Protein AF-A0A644VS08-F1 (afdb_monomer)

Nearest PDB structures (foldseek):
  2zex-assembly1_A  TM=6.183E-01  e=6.104E-04  Caldanaerobius polysaccharolyticus
  5fui-assembly1_A  TM=6.061E-01  e=1.040E-03  Zobellia galactanivorans
  2zew-assembly1_B  TM=6.087E-01  e=2.315E-03  Caldanaerobius polysaccharolyticus
  7kwb-assembly1_A  TM=2.584E-01  e=5.730E-03  Bacteroides thetaiotaomicron
  7r5i-assembly1_B  TM=3.564E-01  e=1.738E-01  Bacillus cereus

Organism: NCBI:txid1076179

Structure (mmCIF, N/CA/C/O backbone):
data_AF-A0A644VS08-F1
#
_entry.id   AF-A0A644VS08-F1
#
loop_
_atom_site.group_PDB
_atom_site.id
_atom_site.type_symbol
_atom_site.label_atom_id
_atom_site.label_alt_id
_atom_site.label_comp_id
_atom_site.label_asym_id
_atom_site.label_entity_id
_atom_site.label_seq_id
_atom_site.pdbx_PDB_ins_code
_atom_site.Cartn_x
_atom_site.Cartn_y
_atom_site.Cartn_z
_atom_site.occupancy
_atom_site.B_iso_or_equiv
_atom_site.auth_seq_id
_atom_site.auth_comp_id
_atom_site.auth_asym_id
_atom_site.auth_atom_id
_atom_site.pdbx_PDB_model_num
ATOM 1 N N . MET A 1 1 ? 16.205 25.089 -26.279 1.00 24.75 1 MET A N 1
ATOM 2 C CA . MET A 1 1 ? 16.323 24.665 -27.686 1.00 24.75 1 MET A CA 1
ATOM 3 C C . MET A 1 1 ? 17.038 23.335 -27.652 1.00 24.75 1 MET A C 1
ATOM 5 O O . MET A 1 1 ? 18.251 23.325 -27.560 1.00 24.75 1 MET A O 1
ATOM 9 N N . GLU A 1 2 ? 16.302 22.234 -27.628 1.00 21.89 2 GLU A N 1
ATOM 10 C CA . GLU A 1 2 ? 16.874 20.939 -27.984 1.00 21.89 2 GLU A CA 1
ATOM 11 C C . GLU A 1 2 ? 16.112 20.495 -29.218 1.00 21.89 2 GLU A C 1
ATOM 13 O O . GLU A 1 2 ? 14.895 20.319 -29.188 1.00 21.89 2 GLU A O 1
ATOM 18 N N . LYS A 1 3 ? 16.823 20.460 -30.338 1.00 28.56 3 LYS A N 1
ATOM 19 C CA . LYS A 1 3 ? 16.319 19.934 -31.594 1.00 28.56 3 LYS A CA 1
ATOM 20 C C . LYS A 1 3 ? 17.149 18.700 -31.890 1.00 28.56 3 LYS A C 1
ATOM 22 O O . LYS A 1 3 ? 18.360 18.802 -32.072 1.00 28.56 3 LYS A O 1
ATOM 27 N N . SER A 1 4 ? 16.492 17.554 -31.979 1.00 25.27 4 SER A N 1
ATOM 28 C CA . SER A 1 4 ? 17.036 16.406 -32.692 1.00 25.27 4 SER A CA 1
ATOM 29 C C . SER A 1 4 ? 17.001 16.762 -34.175 1.00 25.27 4 SER A C 1
ATOM 31 O O . SER A 1 4 ? 15.953 16.721 -34.820 1.00 25.27 4 SER A O 1
ATOM 33 N N . PHE A 1 5 ? 18.130 17.221 -34.710 1.00 30.02 5 PHE A N 1
ATOM 34 C CA . PHE A 1 5 ? 18.261 17.453 -36.141 1.00 30.02 5 PHE A CA 1
ATOM 35 C C . PHE A 1 5 ? 18.218 16.104 -36.852 1.00 30.02 5 PHE A C 1
ATOM 37 O O . PHE A 1 5 ? 19.180 15.345 -36.809 1.00 30.02 5 PHE A O 1
ATOM 44 N N . THR A 1 6 ? 17.121 15.817 -37.550 1.00 29.47 6 THR A N 1
ATOM 45 C CA . THR A 1 6 ? 17.154 14.784 -38.587 1.00 29.47 6 THR A CA 1
ATOM 46 C C . THR A 1 6 ? 17.708 15.454 -39.836 1.00 29.47 6 THR A C 1
ATOM 48 O O . THR A 1 6 ? 16.964 15.994 -40.651 1.00 29.47 6 THR A O 1
ATOM 51 N N . LYS A 1 7 ? 19.037 15.503 -39.962 1.00 30.58 7 LYS A N 1
ATOM 52 C CA . LYS A 1 7 ? 19.681 15.875 -41.223 1.00 30.58 7 LYS A CA 1
ATOM 53 C C . LYS A 1 7 ? 19.504 14.690 -42.170 1.00 30.58 7 LYS A C 1
ATOM 55 O O . LYS A 1 7 ? 20.353 13.812 -42.250 1.00 30.58 7 LYS A O 1
ATOM 60 N N . LEU A 1 8 ? 18.345 14.616 -42.819 1.00 28.89 8 LEU A N 1
ATOM 61 C CA . LEU A 1 8 ? 18.037 13.558 -43.769 1.00 28.89 8 LEU A CA 1
ATOM 62 C C . LEU A 1 8 ? 18.811 13.834 -45.066 1.00 28.89 8 LEU A C 1
ATOM 64 O O . LEU A 1 8 ? 18.308 14.489 -45.975 1.00 28.89 8 LEU A O 1
ATOM 68 N N . ILE A 1 9 ? 20.050 13.348 -45.167 1.00 30.39 9 ILE A N 1
ATOM 69 C CA . ILE A 1 9 ? 20.721 13.232 -46.466 1.00 30.39 9 ILE A CA 1
ATOM 70 C C . ILE A 1 9 ? 20.050 12.059 -47.190 1.00 30.39 9 ILE A C 1
ATOM 72 O O . ILE A 1 9 ? 20.496 10.919 -47.122 1.00 30.39 9 ILE A O 1
ATOM 76 N N . THR A 1 10 ? 18.920 12.323 -47.849 1.00 26.23 10 THR A N 1
ATOM 77 C CA . THR A 1 10 ? 18.322 11.346 -48.764 1.00 26.23 10 THR A CA 1
ATOM 78 C C . THR A 1 10 ? 19.141 11.350 -50.048 1.00 26.23 10 THR A C 1
ATOM 80 O O . THR A 1 10 ? 19.013 12.257 -50.871 1.00 26.23 10 THR A O 1
ATOM 83 N N . VAL A 1 11 ? 19.972 10.330 -50.248 1.00 28.47 11 VAL A N 1
ATOM 84 C CA . VAL A 1 11 ? 20.482 9.996 -51.582 1.00 28.47 11 VAL A CA 1
ATOM 85 C C . VAL A 1 11 ? 19.349 9.284 -52.324 1.00 28.47 11 VAL A C 1
ATOM 87 O O . VAL A 1 11 ? 19.063 8.118 -52.065 1.00 28.47 11 VAL A O 1
ATOM 90 N N . VAL A 1 12 ? 18.649 9.988 -53.218 1.00 25.19 12 VAL A N 1
ATOM 91 C CA . VAL A 1 12 ? 17.700 9.348 -54.142 1.00 25.19 12 VAL A CA 1
ATOM 92 C C . VAL A 1 12 ? 18.507 8.682 -55.255 1.00 25.19 12 VAL A C 1
ATOM 94 O O . VAL A 1 12 ? 19.115 9.364 -56.077 1.00 25.19 12 VAL A O 1
ATOM 97 N N . PHE A 1 13 ? 18.503 7.350 -55.297 1.00 27.80 13 PHE A N 1
ATOM 98 C CA . PHE A 1 13 ? 18.989 6.583 -56.442 1.00 27.80 13 PHE A CA 1
ATOM 99 C C . PHE A 1 13 ? 17.962 6.663 -57.579 1.00 27.80 13 PHE A C 1
ATOM 101 O O . PHE A 1 13 ? 16.816 6.246 -57.413 1.00 27.80 13 PHE A O 1
ATOM 108 N N . VAL A 1 14 ? 18.360 7.174 -58.746 1.00 27.20 14 VAL A N 1
ATOM 109 C CA . VAL A 1 14 ? 17.557 7.081 -59.976 1.00 27.20 14 VAL A CA 1
ATOM 110 C C . VAL A 1 14 ? 18.164 6.000 -60.865 1.00 27.20 14 VAL A C 1
ATOM 112 O O . VAL A 1 14 ? 19.283 6.139 -61.352 1.00 27.20 14 VAL A O 1
ATOM 115 N N . ILE A 1 15 ? 17.411 4.921 -61.084 1.00 27.06 15 ILE A N 1
ATOM 116 C CA . ILE A 1 15 ? 17.724 3.894 -62.080 1.00 27.06 15 ILE A CA 1
ATOM 117 C C . ILE A 1 15 ? 17.423 4.481 -63.463 1.00 27.06 15 ILE A C 1
ATOM 119 O O . ILE A 1 15 ? 16.267 4.754 -63.783 1.00 27.06 15 ILE A O 1
ATOM 123 N N . LEU A 1 16 ? 18.443 4.636 -64.304 1.00 28.80 16 LEU A N 1
ATOM 124 C CA . LEU A 1 16 ? 18.273 4.883 -65.736 1.00 28.80 16 LEU A CA 1
ATOM 125 C C . LEU A 1 16 ? 18.971 3.766 -66.508 1.00 28.80 16 LEU A C 1
ATOM 127 O O . LEU A 1 16 ? 20.194 3.715 -66.609 1.00 28.80 16 LEU A O 1
ATOM 131 N N . ILE A 1 17 ? 18.163 2.858 -67.052 1.00 27.75 17 ILE A N 1
ATOM 132 C CA . ILE A 1 17 ? 18.600 1.881 -68.049 1.00 27.75 17 ILE A CA 1
ATOM 133 C C . ILE A 1 17 ? 18.911 2.677 -69.322 1.00 27.75 17 ILE A C 1
ATOM 135 O O . ILE A 1 17 ? 18.009 3.272 -69.913 1.00 27.75 17 ILE A O 1
ATOM 139 N N . SER A 1 18 ? 20.175 2.724 -69.743 1.00 29.95 18 SER A N 1
ATOM 140 C CA . SER A 1 18 ? 20.541 3.379 -70.996 1.00 29.95 18 SER A CA 1
ATOM 141 C C . SER A 1 18 ? 20.151 2.503 -72.192 1.00 29.95 18 SER A C 1
ATOM 143 O O . SER A 1 18 ? 20.607 1.375 -72.361 1.00 29.95 18 SER A O 1
ATOM 145 N N . ILE A 1 19 ? 19.288 3.048 -73.050 1.00 28.28 19 ILE A N 1
ATOM 146 C CA . ILE A 1 19 ? 19.158 2.640 -74.451 1.00 28.28 19 ILE A CA 1
ATOM 147 C C . ILE A 1 19 ? 20.153 3.520 -75.229 1.00 28.28 19 ILE A C 1
ATOM 149 O O . ILE A 1 19 ? 20.161 4.737 -75.017 1.00 28.28 19 ILE A O 1
ATOM 153 N N . PRO A 1 20 ? 21.014 2.968 -76.103 1.00 30.70 20 PRO A N 1
ATOM 154 C CA . PRO A 1 20 ? 22.008 3.765 -76.815 1.00 30.70 20 PRO A CA 1
ATOM 155 C C . PRO A 1 20 ? 21.328 4.780 -77.749 1.00 30.70 20 PRO A C 1
ATOM 157 O O . PRO A 1 20 ? 20.579 4.401 -78.647 1.00 30.70 20 PRO A O 1
ATOM 160 N N . GLY A 1 21 ? 21.596 6.073 -77.519 1.00 38.47 21 GLY A N 1
ATOM 161 C CA . GLY A 1 21 ? 21.111 7.193 -78.341 1.00 38.47 21 GLY A CA 1
ATOM 162 C C . GLY A 1 21 ? 20.525 8.401 -77.590 1.00 38.47 21 GLY A C 1
ATOM 163 O O . GLY A 1 21 ? 20.160 9.375 -78.244 1.00 38.47 21 GLY A O 1
ATOM 164 N N . LEU A 1 22 ? 20.424 8.386 -76.256 1.00 31.09 22 LEU A N 1
ATOM 165 C CA . LEU A 1 22 ? 19.850 9.503 -75.489 1.00 31.09 22 LEU A CA 1
ATOM 166 C C . LEU A 1 22 ? 20.915 10.528 -75.047 1.00 31.09 22 LEU A C 1
ATOM 168 O O . LEU A 1 22 ? 21.991 10.152 -74.587 1.00 31.09 22 LEU A O 1
ATOM 172 N N . LEU A 1 23 ? 20.598 11.819 -75.206 1.00 34.03 23 LEU A N 1
ATOM 173 C CA . LEU A 1 23 ? 21.433 12.967 -74.828 1.00 34.03 23 LEU A CA 1
ATOM 174 C C . LEU A 1 23 ? 21.902 12.917 -73.362 1.00 34.03 23 LEU A C 1
ATOM 176 O O . LEU A 1 23 ? 21.182 12.422 -72.499 1.00 34.03 23 LEU A O 1
ATOM 180 N N . LEU A 1 24 ? 23.074 13.525 -73.117 1.00 36.41 24 LEU A N 1
ATOM 181 C CA . LEU A 1 24 ? 23.629 13.938 -71.817 1.00 36.41 24 LEU A CA 1
ATOM 182 C C . LEU A 1 24 ? 22.541 14.122 -70.740 1.00 36.41 24 LEU A C 1
ATOM 184 O O . LEU A 1 24 ? 21.844 15.137 -70.747 1.00 36.41 24 LEU A O 1
ATOM 188 N N . SER A 1 25 ? 22.400 13.182 -69.799 1.00 39.19 25 SER A N 1
ATOM 189 C CA . SER A 1 25 ? 21.553 13.411 -68.625 1.00 39.19 25 SER A CA 1
ATOM 190 C C . SER A 1 25 ? 22.367 14.144 -67.562 1.00 39.19 25 SER A C 1
ATOM 192 O O . SER A 1 25 ? 23.294 13.587 -66.971 1.00 39.19 25 SER A O 1
ATOM 194 N N . GLN A 1 26 ? 22.032 15.410 -67.346 1.00 46.78 26 GLN A N 1
ATOM 195 C CA . GLN A 1 26 ? 22.495 16.201 -66.213 1.00 46.78 26 GLN A CA 1
ATOM 196 C C . GLN A 1 26 ? 21.969 15.595 -64.899 1.00 46.78 26 GLN A C 1
ATOM 198 O O . GLN A 1 26 ? 20.795 15.234 -64.820 1.00 46.78 26 GLN A O 1
ATOM 203 N N . VAL A 1 27 ? 22.833 15.444 -63.887 1.00 48.66 27 VAL A N 1
ATOM 204 C CA . VAL A 1 27 ? 22.454 14.908 -62.567 1.00 48.66 27 VAL A CA 1
ATOM 205 C C . VAL A 1 27 ? 22.489 16.039 -61.549 1.00 48.66 27 VAL A C 1
ATOM 207 O O . VAL A 1 27 ? 23.517 16.692 -61.376 1.00 48.66 27 VAL A O 1
ATOM 210 N N . GLU A 1 28 ? 21.371 16.264 -60.864 1.00 54.59 28 GLU A N 1
ATOM 211 C CA . GLU A 1 28 ? 21.280 17.241 -59.781 1.00 54.59 28 GLU A CA 1
ATOM 212 C C . GLU A 1 28 ? 21.673 16.623 -58.435 1.00 54.59 28 GLU A C 1
ATOM 214 O O . GLU A 1 28 ? 20.987 15.750 -57.904 1.00 54.59 28 GLU A O 1
ATOM 219 N N . VAL A 1 29 ? 22.761 17.119 -57.853 1.00 53.53 29 VAL A N 1
ATOM 220 C CA . VAL A 1 29 ? 23.229 16.763 -56.511 1.00 53.53 29 VAL A CA 1
ATOM 221 C C . VAL A 1 29 ? 22.658 17.752 -55.508 1.00 53.53 29 VAL A C 1
ATOM 223 O O . VAL A 1 29 ? 22.750 18.958 -55.704 1.00 53.53 29 VAL A O 1
ATOM 226 N N . THR A 1 30 ? 22.076 17.267 -54.414 1.00 57.69 30 THR A N 1
ATOM 227 C CA . THR A 1 30 ? 21.498 18.140 -53.383 1.00 57.69 30 THR A CA 1
ATOM 228 C C . THR A 1 30 ? 22.590 18.655 -52.448 1.00 57.69 30 THR A C 1
ATOM 230 O O . THR A 1 30 ? 23.231 17.870 -51.758 1.00 57.69 30 THR A O 1
ATOM 233 N N . LEU A 1 31 ? 22.794 19.972 -52.426 1.00 54.75 31 LEU A N 1
ATOM 234 C CA . LEU A 1 31 ? 23.738 20.661 -51.540 1.00 54.75 31 LEU A CA 1
ATOM 235 C C . LEU A 1 31 ? 23.104 20.996 -50.186 1.00 54.75 31 LEU A C 1
ATOM 237 O O . LEU A 1 31 ? 23.776 21.013 -49.158 1.00 54.75 31 LEU A O 1
ATOM 241 N N . PHE A 1 32 ? 21.799 21.267 -50.194 1.00 63.66 32 PHE A N 1
ATOM 242 C CA . PHE A 1 32 ? 21.021 21.603 -49.010 1.00 63.66 32 PHE A CA 1
ATOM 243 C C . PHE A 1 32 ? 19.581 21.145 -49.191 1.00 63.66 32 PHE A C 1
ATOM 245 O O . PHE A 1 32 ? 19.011 21.293 -50.271 1.00 63.66 32 PHE A O 1
ATOM 252 N N . HIS A 1 33 ? 18.983 20.613 -48.135 1.00 69.50 33 HIS A N 1
ATOM 253 C CA . HIS A 1 33 ? 17.572 20.261 -48.111 1.00 69.50 33 HIS A CA 1
ATOM 254 C C . HIS A 1 33 ? 17.060 20.377 -46.688 1.00 69.50 33 HIS A C 1
ATOM 256 O O . HIS A 1 33 ? 17.611 19.773 -45.769 1.00 69.50 33 HIS A O 1
ATOM 262 N N . GLU A 1 34 ? 16.010 21.164 -46.523 1.00 62.78 34 GLU A N 1
ATOM 263 C CA . GLU A 1 34 ? 15.313 21.332 -45.265 1.00 62.78 34 GLU A CA 1
ATOM 264 C C . GLU A 1 34 ? 13.806 21.240 -45.497 1.00 62.78 34 GLU A C 1
ATOM 266 O O . GLU A 1 34 ? 13.257 21.838 -46.427 1.00 62.78 34 GLU A O 1
ATOM 271 N N . THR A 1 35 ? 13.152 20.481 -44.622 1.00 67.50 35 THR A N 1
ATOM 272 C CA . THR A 1 35 ? 11.696 20.432 -44.482 1.00 67.50 35 THR A CA 1
ATOM 273 C C . THR A 1 35 ? 11.356 20.963 -43.096 1.00 67.50 35 THR A C 1
ATOM 275 O O . THR A 1 35 ? 12.090 20.708 -42.137 1.00 67.50 35 THR A O 1
ATOM 278 N N . PHE A 1 36 ? 10.285 21.743 -42.973 1.00 65.19 36 PHE A N 1
ATOM 279 C CA . PHE A 1 36 ? 10.006 22.450 -41.716 1.00 65.19 36 PHE A CA 1
ATOM 280 C C . PHE A 1 36 ? 9.203 21.618 -40.693 1.00 65.19 36 PHE A C 1
ATOM 282 O O . PHE A 1 36 ? 9.130 22.007 -39.525 1.00 65.19 36 PHE A O 1
ATOM 289 N N . ASN A 1 37 ? 8.717 20.433 -41.093 1.00 55.72 37 ASN A N 1
ATOM 290 C CA . ASN A 1 37 ? 7.907 19.484 -40.316 1.00 55.72 37 ASN A CA 1
ATOM 291 C C . ASN A 1 37 ? 8.303 19.374 -38.825 1.00 55.72 37 ASN A C 1
ATOM 293 O O . ASN A 1 37 ? 9.320 18.779 -38.472 1.00 55.72 37 ASN A O 1
ATOM 297 N N . GLY A 1 38 ? 7.449 19.895 -37.936 1.00 49.41 38 GLY A N 1
ATOM 298 C CA . GLY A 1 38 ? 7.539 19.708 -36.485 1.00 49.41 38 GLY A CA 1
ATOM 299 C C . GLY A 1 38 ? 8.367 20.734 -35.698 1.00 49.41 38 GLY A C 1
ATOM 300 O O . GLY A 1 38 ? 8.711 20.461 -34.547 1.00 49.41 38 GLY A O 1
ATOM 301 N N . LEU A 1 39 ? 8.695 21.915 -36.240 1.00 42.75 39 LEU A N 1
ATOM 302 C CA . LEU A 1 39 ? 9.266 22.989 -35.410 1.00 42.75 39 LEU A CA 1
ATOM 303 C C . LEU A 1 39 ? 8.263 23.450 -34.334 1.00 42.75 39 LEU A C 1
ATOM 305 O O . LEU A 1 39 ? 7.148 23.856 -34.636 1.00 42.75 39 LEU A O 1
ATOM 309 N N . THR A 1 40 ? 8.685 23.502 -33.073 1.00 39.62 40 THR A N 1
ATOM 310 C CA . THR A 1 40 ? 7.939 24.177 -32.000 1.00 39.62 40 THR A CA 1
ATOM 311 C C . THR A 1 40 ? 8.747 25.361 -31.489 1.00 39.62 40 THR A C 1
ATOM 313 O O . THR A 1 40 ? 9.827 25.205 -30.922 1.00 39.62 40 THR A O 1
ATOM 316 N N . THR A 1 41 ? 8.229 26.575 -31.683 1.00 39.22 41 THR A N 1
ATOM 317 C CA . THR A 1 41 ? 8.718 27.763 -30.976 1.00 39.22 41 THR A CA 1
ATOM 318 C C . THR A 1 41 ? 7.542 28.557 -30.427 1.00 39.22 41 THR A C 1
ATOM 320 O O . THR A 1 41 ? 6.603 28.911 -31.134 1.00 39.22 41 THR A O 1
ATOM 323 N N . SER A 1 42 ? 7.599 28.851 -29.133 1.00 37.00 42 SER A N 1
ATOM 324 C CA . SER A 1 42 ? 6.714 29.790 -28.455 1.00 37.00 42 SER A CA 1
ATOM 325 C C . SER A 1 42 ? 7.488 31.079 -28.204 1.00 37.00 42 SER A C 1
ATOM 327 O O . SER A 1 42 ? 8.496 31.046 -27.496 1.00 37.00 42 SER A O 1
ATOM 329 N N . ASN A 1 43 ? 7.030 32.220 -28.725 1.00 36.12 43 ASN A N 1
ATOM 330 C CA . ASN A 1 43 ? 7.421 33.495 -28.130 1.00 36.12 43 ASN A CA 1
ATOM 331 C C . ASN A 1 43 ? 6.266 34.501 -28.103 1.00 36.12 43 ASN A C 1
ATOM 333 O O . ASN A 1 43 ? 5.832 35.039 -29.122 1.00 36.12 43 ASN A O 1
ATOM 337 N N . THR A 1 44 ? 5.780 34.737 -26.889 1.00 38.66 44 THR A N 1
ATOM 338 C CA . THR A 1 44 ? 4.817 35.765 -26.517 1.00 38.66 44 THR A CA 1
ATOM 339 C C . THR A 1 44 ? 5.534 37.100 -26.348 1.00 38.66 44 THR A C 1
ATOM 341 O O . THR A 1 44 ? 6.320 37.271 -25.423 1.00 38.66 44 THR A O 1
ATOM 344 N N . THR A 1 45 ? 5.188 38.059 -27.208 1.00 39.12 45 THR A N 1
ATOM 345 C CA . THR A 1 45 ? 5.408 39.510 -27.057 1.00 39.12 45 THR A CA 1
ATOM 346 C C . THR A 1 45 ? 6.846 40.004 -26.841 1.00 39.12 45 THR A C 1
ATOM 348 O O . THR A 1 45 ? 7.404 39.929 -25.757 1.00 39.12 45 THR A O 1
ATOM 351 N N . GLY A 1 46 ? 7.353 40.710 -27.858 1.00 41.78 46 GLY A N 1
ATOM 352 C CA . GLY A 1 46 ? 8.173 41.906 -27.663 1.00 41.78 46 GLY A CA 1
ATOM 353 C C . GLY A 1 46 ? 9.606 41.691 -27.188 1.00 41.78 46 GLY A C 1
ATOM 354 O O . GLY A 1 46 ? 9.933 42.015 -26.057 1.00 41.78 46 GLY A O 1
ATOM 355 N N . ASN A 1 47 ? 10.495 41.305 -28.101 1.00 31.84 47 ASN A N 1
ATOM 356 C CA . ASN A 1 47 ? 11.811 41.935 -28.168 1.00 31.84 47 ASN A CA 1
ATOM 357 C C . ASN A 1 47 ? 12.335 41.853 -29.597 1.00 31.84 47 ASN A C 1
ATOM 359 O O . ASN A 1 47 ? 12.364 40.789 -30.212 1.00 31.84 47 ASN A O 1
ATOM 363 N N . ALA A 1 48 ? 12.715 43.008 -30.138 1.00 31.17 48 ALA A N 1
ATOM 364 C CA . ALA A 1 48 ? 13.445 43.082 -31.386 1.00 31.17 48 ALA A CA 1
ATOM 365 C C . ALA A 1 48 ? 14.723 42.245 -31.243 1.00 31.17 48 ALA A C 1
ATOM 367 O O . ALA A 1 48 ? 15.561 42.549 -30.397 1.00 31.17 48 ALA A O 1
ATOM 368 N N . LEU A 1 49 ? 14.893 41.219 -32.079 1.00 34.19 49 LEU A N 1
ATOM 369 C CA . LEU A 1 49 ? 16.225 40.711 -32.385 1.00 34.19 49 LEU A CA 1
ATOM 370 C C . LEU A 1 49 ? 16.953 41.847 -33.116 1.00 34.19 49 LEU A C 1
ATOM 372 O O . LEU A 1 49 ? 16.844 42.013 -34.332 1.00 34.19 49 LEU A O 1
ATOM 376 N N . THR A 1 50 ? 17.606 42.725 -32.355 1.00 32.72 50 THR A N 1
ATOM 377 C CA . THR A 1 50 ? 18.580 43.672 -32.895 1.00 32.72 50 THR A CA 1
ATOM 378 C C . THR A 1 50 ? 19.690 42.859 -33.550 1.00 32.72 50 THR A C 1
ATOM 380 O O . THR A 1 50 ? 20.173 41.898 -32.952 1.00 32.72 50 THR A O 1
ATOM 383 N N . GLY A 1 51 ? 20.038 43.203 -34.793 1.00 34.94 51 GLY A N 1
ATOM 384 C CA . GLY A 1 51 ? 20.935 42.406 -35.630 1.00 34.94 51 GLY A CA 1
ATOM 385 C C . GLY A 1 51 ? 22.227 42.017 -34.909 1.00 34.94 51 GLY A C 1
ATOM 386 O O . GLY A 1 51 ? 22.895 42.879 -34.344 1.00 34.94 51 GLY A O 1
ATOM 387 N N . GLY A 1 52 ? 22.564 40.724 -34.934 1.00 38.56 52 GLY A N 1
ATOM 388 C CA . GLY A 1 52 ? 23.847 40.237 -34.420 1.00 38.56 52 GLY A CA 1
ATOM 389 C C . GLY A 1 52 ? 23.863 38.833 -33.813 1.00 38.56 52 GLY A C 1
ATOM 390 O O . GLY A 1 52 ? 24.938 38.250 -33.748 1.00 38.56 52 GLY A O 1
ATOM 391 N N . ASN A 1 53 ? 22.729 38.251 -33.415 1.00 36.28 53 ASN A N 1
ATOM 392 C CA . ASN A 1 53 ? 22.732 36.904 -32.830 1.00 36.28 53 ASN A CA 1
ATOM 393 C C . ASN A 1 53 ? 22.536 35.833 -33.913 1.00 36.28 53 ASN A C 1
ATOM 395 O O . ASN A 1 53 ? 21.443 35.687 -34.453 1.00 36.28 53 ASN A O 1
ATOM 399 N N . THR A 1 54 ? 23.605 35.101 -34.229 1.00 40.19 54 THR A N 1
ATOM 400 C CA . THR A 1 54 ? 23.545 33.795 -34.900 1.00 40.19 54 THR A CA 1
ATOM 401 C C . THR A 1 54 ? 23.244 32.736 -33.847 1.00 40.19 54 THR A C 1
ATOM 403 O O . THR A 1 54 ? 23.994 32.638 -32.874 1.00 40.19 54 THR A O 1
ATOM 406 N N . ASP A 1 55 ? 22.184 31.949 -34.013 1.00 41.50 55 ASP A N 1
ATOM 407 C CA . ASP A 1 55 ? 22.113 30.670 -33.308 1.00 41.50 55 ASP A CA 1
ATOM 408 C C . ASP A 1 55 ? 23.086 29.664 -33.961 1.00 41.50 55 ASP A C 1
ATOM 410 O O . ASP A 1 55 ? 23.606 29.889 -35.060 1.00 41.50 55 ASP A O 1
ATOM 414 N N . GLU A 1 56 ? 23.360 28.551 -33.281 1.00 37.06 56 GLU A N 1
ATOM 415 C CA . GLU A 1 56 ? 24.224 27.467 -33.782 1.00 37.06 56 GLU A CA 1
ATOM 416 C C . GLU A 1 56 ? 23.662 26.784 -35.048 1.00 37.06 56 GLU A C 1
ATOM 418 O O . GLU A 1 56 ? 24.326 25.938 -35.642 1.00 37.06 56 GLU A O 1
ATOM 423 N N . THR A 1 57 ? 22.454 27.164 -35.487 1.00 42.50 57 THR A N 1
ATOM 424 C CA . THR A 1 57 ? 21.761 26.597 -36.652 1.00 42.50 57 THR A CA 1
ATOM 425 C C . THR A 1 57 ? 22.069 27.340 -37.955 1.00 42.50 57 THR A C 1
ATOM 427 O O . THR A 1 57 ? 21.785 26.830 -39.034 1.00 42.50 57 THR A O 1
ATOM 430 N N . GLY A 1 58 ? 22.703 28.518 -37.877 1.00 48.88 58 GLY A N 1
ATOM 431 C CA . GLY A 1 58 ? 23.127 29.287 -39.050 1.00 48.88 58 GLY A CA 1
ATOM 432 C C . GLY A 1 58 ? 22.033 30.156 -39.682 1.00 48.88 58 GLY A C 1
ATOM 433 O O . GLY A 1 58 ? 22.294 30.780 -40.714 1.00 48.88 58 GLY A O 1
ATOM 434 N N . TYR A 1 59 ? 20.846 30.259 -39.074 1.00 54.12 59 TYR A N 1
ATOM 435 C CA . TYR A 1 59 ? 19.770 31.137 -39.543 1.00 54.12 59 TYR A CA 1
ATOM 436 C C . TYR A 1 59 ? 19.803 32.505 -38.854 1.00 54.12 59 TYR A C 1
ATOM 438 O O . TYR A 1 59 ? 20.140 32.628 -37.677 1.00 54.12 59 TYR A O 1
ATOM 446 N N . VAL A 1 60 ? 19.443 33.567 -39.584 1.00 54.56 60 VAL A N 1
ATOM 447 C CA . VAL A 1 60 ? 19.333 34.924 -39.021 1.00 54.56 60 VAL A CA 1
ATOM 448 C C . VAL A 1 60 ? 17.977 35.534 -39.359 1.00 54.56 60 VAL A C 1
ATOM 450 O O . VAL A 1 60 ? 17.573 35.589 -40.520 1.00 54.56 60 VAL A O 1
ATOM 453 N N . VAL A 1 61 ? 17.294 36.044 -38.333 1.00 54.62 61 VAL A N 1
ATOM 454 C CA . VAL A 1 61 ? 16.016 36.761 -38.447 1.00 54.62 61 VAL A CA 1
ATOM 455 C C . VAL A 1 61 ? 16.252 38.236 -38.134 1.00 54.62 61 VAL A C 1
ATOM 457 O O . VAL A 1 61 ? 16.735 38.563 -37.050 1.00 54.62 61 VAL A O 1
ATOM 460 N N . GLY A 1 62 ? 15.929 39.150 -39.057 1.00 49.53 62 GLY A N 1
ATOM 461 C CA . GLY A 1 62 ? 16.226 40.576 -38.862 1.00 49.53 62 GLY A CA 1
ATOM 462 C C . GLY A 1 62 ? 15.273 41.565 -39.544 1.00 49.53 62 GLY A C 1
ATOM 463 O O . GLY A 1 62 ? 14.989 41.452 -40.735 1.00 49.53 62 GLY A O 1
ATOM 464 N N . GLY A 1 63 ? 14.873 42.602 -38.792 1.00 46.97 63 GLY A N 1
ATOM 465 C CA . GLY A 1 63 ? 14.332 43.873 -39.300 1.00 46.97 63 GLY A CA 1
ATOM 466 C C . GLY A 1 63 ? 12.833 44.137 -39.064 1.00 46.97 63 GLY A C 1
ATOM 467 O O . GLY A 1 63 ? 11.986 43.401 -39.545 1.00 46.97 63 GLY A O 1
ATOM 468 N N . GLY A 1 64 ? 12.533 45.250 -38.374 1.00 45.53 64 GLY A N 1
ATOM 469 C CA . GLY A 1 64 ? 11.274 46.020 -38.404 1.00 45.53 64 GLY A CA 1
ATOM 470 C C . GLY A 1 64 ? 9.944 45.280 -38.191 1.00 45.53 64 GLY A C 1
ATOM 471 O O . GLY A 1 64 ? 9.281 44.928 -39.158 1.00 45.53 64 GLY A O 1
ATOM 472 N N . GLY A 1 65 ? 9.495 45.148 -36.936 1.00 49.88 65 GLY A N 1
ATOM 473 C CA . GLY A 1 65 ? 8.071 44.966 -36.581 1.00 49.88 65 GLY A CA 1
ATOM 474 C C . GLY A 1 65 ? 7.387 43.652 -36.987 1.00 49.88 65 GLY A C 1
ATOM 475 O O . GLY A 1 65 ? 6.177 43.653 -37.190 1.00 49.88 65 GLY A O 1
ATOM 476 N N . SER A 1 66 ? 8.135 42.556 -37.115 1.00 50.44 66 SER A N 1
ATOM 477 C CA . SER A 1 66 ? 7.689 41.342 -37.813 1.00 50.44 66 SER A CA 1
ATOM 478 C C . SER A 1 66 ? 7.670 40.094 -36.929 1.00 50.44 66 SER A C 1
ATOM 480 O O . SER A 1 66 ? 8.515 39.960 -36.044 1.00 50.44 66 SER A O 1
ATOM 482 N N . THR A 1 67 ? 6.726 39.177 -37.176 1.00 54.94 67 THR A N 1
ATOM 483 C CA . THR A 1 67 ? 6.555 37.915 -36.432 1.00 54.94 67 THR A CA 1
ATOM 484 C C . THR A 1 67 ? 6.838 36.703 -37.325 1.00 54.94 67 THR A C 1
ATOM 486 O O . THR A 1 67 ? 6.311 36.588 -38.434 1.00 54.94 67 THR A O 1
ATOM 489 N N . MET A 1 68 ? 7.679 35.791 -36.828 1.00 58.78 68 MET A N 1
ATOM 490 C CA . MET A 1 68 ? 7.833 34.431 -37.352 1.00 58.78 68 MET A CA 1
ATOM 491 C C . MET A 1 68 ? 7.069 33.482 -36.443 1.00 58.78 68 MET A C 1
ATOM 493 O O . MET A 1 68 ? 7.268 33.515 -35.230 1.00 58.78 68 MET A O 1
ATOM 497 N N . ILE A 1 69 ? 6.182 32.676 -37.017 1.00 59.00 69 ILE A N 1
ATOM 498 C CA . ILE A 1 69 ? 5.344 31.740 -36.264 1.00 59.00 69 ILE A CA 1
ATOM 499 C C . ILE A 1 69 ? 5.495 30.375 -36.917 1.00 59.00 69 ILE A C 1
ATOM 501 O O . ILE A 1 69 ? 5.278 30.259 -38.120 1.00 59.00 69 ILE A O 1
ATOM 505 N N . CYS A 1 70 ? 5.854 29.355 -36.142 1.00 56.69 70 CYS A N 1
ATOM 506 C CA . CYS A 1 70 ? 5.688 27.988 -36.612 1.00 56.69 70 CYS A CA 1
ATOM 507 C C . CYS A 1 70 ? 4.252 27.539 -36.341 1.00 56.69 70 CYS A C 1
ATOM 509 O O . CYS A 1 70 ? 3.734 27.733 -35.241 1.00 56.69 70 CYS A O 1
ATOM 511 N N . SER A 1 71 ? 3.609 26.985 -37.357 1.00 54.69 71 SER A N 1
ATOM 512 C CA . SER A 1 71 ? 2.269 26.417 -37.257 1.00 54.69 71 SER A CA 1
ATOM 513 C C . SER A 1 71 ? 2.323 25.033 -36.594 1.00 54.69 71 SER A C 1
ATOM 515 O O . SER A 1 71 ? 3.349 24.356 -36.649 1.00 54.69 71 SER A O 1
ATOM 517 N N . GLU A 1 72 ? 1.210 24.584 -36.004 1.00 53.47 72 GLU A N 1
ATOM 518 C CA . GLU A 1 72 ? 1.085 23.239 -35.400 1.00 53.47 72 GLU A CA 1
ATOM 519 C C . GLU A 1 72 ? 1.333 22.101 -36.405 1.00 53.47 72 GLU A C 1
ATOM 521 O O . GLU A 1 72 ? 1.723 21.005 -36.012 1.00 53.47 72 GLU A O 1
ATOM 526 N N . ASP A 1 73 ? 1.153 22.368 -37.703 1.00 55.78 73 ASP A N 1
ATOM 527 C CA . ASP A 1 73 ? 1.446 21.433 -38.794 1.00 55.78 73 ASP A CA 1
ATOM 528 C C . ASP A 1 73 ? 2.937 21.370 -39.173 1.00 55.78 73 ASP A C 1
ATOM 530 O O . ASP A 1 73 ? 3.308 20.623 -40.074 1.00 55.78 73 ASP A O 1
ATOM 534 N N . GLY A 1 74 ? 3.804 22.125 -38.491 1.00 52.44 74 GLY A N 1
ATOM 535 C CA . GLY A 1 74 ? 5.234 22.158 -38.774 1.00 52.44 74 GLY A CA 1
ATOM 536 C C . GLY A 1 74 ? 5.654 23.147 -39.856 1.00 52.44 74 GLY A C 1
ATOM 537 O O . GLY A 1 74 ? 6.812 23.159 -40.238 1.00 52.44 74 GLY A O 1
ATOM 538 N N . THR A 1 75 ? 4.767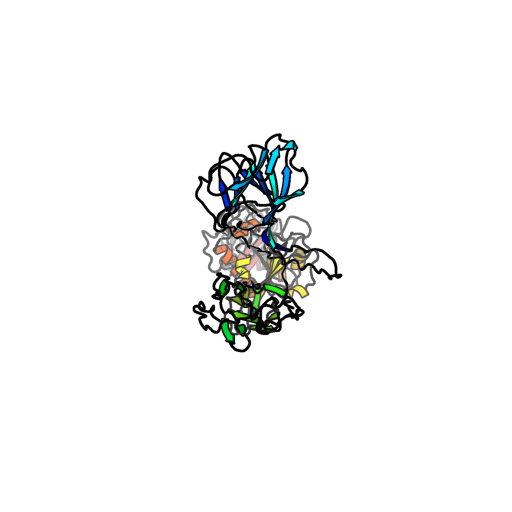 23.992 -40.370 1.00 55.34 75 THR A N 1
ATOM 539 C CA . THR A 1 75 ? 5.141 24.958 -41.413 1.00 55.34 75 THR A CA 1
ATOM 540 C C . THR A 1 75 ? 5.624 26.290 -40.832 1.00 55.34 75 THR A C 1
ATOM 542 O O . THR A 1 75 ? 5.177 26.719 -39.764 1.00 55.34 75 THR A O 1
ATOM 545 N N . MET A 1 76 ? 6.533 26.984 -41.530 1.00 65.38 76 MET A N 1
ATOM 546 C CA . MET A 1 76 ? 7.078 28.267 -41.063 1.00 65.38 76 MET A CA 1
ATOM 547 C C . MET A 1 76 ? 6.364 29.460 -41.712 1.00 65.38 76 MET A C 1
ATOM 549 O O . MET A 1 76 ? 6.450 29.653 -42.924 1.00 65.38 76 MET A O 1
ATOM 553 N N . ASN A 1 77 ? 5.725 30.311 -40.899 1.00 68.19 77 ASN A N 1
ATOM 554 C CA . ASN A 1 77 ? 5.028 31.517 -41.351 1.00 68.19 77 ASN A CA 1
ATOM 555 C C . ASN A 1 77 ? 5.897 32.770 -41.183 1.00 68.19 77 ASN A C 1
ATOM 557 O O . ASN A 1 77 ? 6.330 33.095 -40.074 1.00 68.19 77 ASN A O 1
ATOM 561 N N . LEU A 1 78 ? 6.069 33.533 -42.262 1.00 69.88 78 LEU A N 1
ATOM 562 C CA . LEU A 1 78 ? 6.811 34.796 -42.286 1.00 69.88 78 LEU A CA 1
ATOM 563 C C . LEU A 1 78 ? 5.865 35.980 -42.510 1.00 69.88 78 LEU A C 1
ATOM 565 O O . LEU A 1 78 ? 5.350 36.148 -43.616 1.00 69.88 78 LEU A O 1
ATOM 569 N N . THR A 1 79 ? 5.676 36.836 -41.495 1.00 67.94 79 THR A N 1
ATOM 570 C CA . THR A 1 79 ? 4.860 38.063 -41.614 1.00 67.94 79 THR A CA 1
ATOM 571 C C . THR A 1 79 ? 5.710 39.320 -41.433 1.00 67.94 79 THR A C 1
ATOM 573 O O . THR A 1 79 ? 6.125 39.633 -40.320 1.00 67.94 79 THR A O 1
ATOM 576 N N . GLY A 1 80 ? 5.962 40.045 -42.529 1.00 62.81 80 GLY A N 1
ATOM 577 C CA . GLY A 1 80 ? 6.740 41.293 -42.582 1.00 62.81 80 GLY A CA 1
ATOM 578 C C . GLY A 1 80 ? 8.265 41.150 -42.438 1.00 62.81 80 GLY A C 1
ATOM 579 O O . GLY A 1 80 ? 8.979 42.146 -42.574 1.00 62.81 80 GLY A O 1
ATOM 580 N N . GLY A 1 81 ? 8.764 39.945 -42.133 1.00 62.72 81 GLY A N 1
ATOM 581 C CA . GLY A 1 81 ? 10.139 39.693 -41.683 1.00 62.72 81 GLY A CA 1
ATOM 582 C C . GLY A 1 81 ? 11.098 39.201 -42.769 1.00 62.72 81 GLY A C 1
ATOM 583 O O . GLY A 1 81 ? 10.724 39.047 -43.933 1.00 62.72 81 GLY A O 1
ATOM 584 N N . ARG A 1 82 ? 12.353 38.953 -42.367 1.00 65.12 82 ARG A N 1
ATOM 585 C CA . ARG A 1 82 ? 13.411 38.366 -43.207 1.00 65.12 82 ARG A CA 1
ATOM 586 C C . ARG A 1 82 ? 13.895 37.048 -42.607 1.00 65.12 82 ARG A C 1
ATOM 588 O O . ARG A 1 82 ? 14.201 37.025 -41.417 1.00 65.12 82 ARG A O 1
ATOM 595 N N . PHE A 1 83 ? 14.007 36.010 -43.432 1.00 66.50 83 PHE A N 1
ATOM 596 C CA . PHE A 1 83 ? 14.666 34.741 -43.101 1.00 66.50 83 PHE A CA 1
ATOM 597 C C . PHE A 1 83 ? 15.909 34.573 -43.982 1.00 66.50 83 PHE A C 1
ATOM 599 O O . PHE A 1 83 ? 15.820 34.770 -45.197 1.00 66.50 83 PHE A O 1
ATOM 606 N N . ALA A 1 84 ? 17.054 34.275 -43.364 1.00 64.69 84 ALA A N 1
ATOM 607 C CA . ALA A 1 84 ? 18.362 34.200 -44.011 1.00 64.69 84 ALA A CA 1
ATOM 608 C C . ALA A 1 84 ? 19.095 32.900 -43.655 1.00 64.69 84 ALA A C 1
ATOM 610 O O . ALA A 1 84 ? 19.184 32.572 -42.472 1.00 64.69 84 ALA A O 1
ATOM 611 N N . THR A 1 85 ? 19.675 32.211 -44.643 1.00 62.44 85 THR A N 1
ATOM 612 C CA . THR A 1 85 ? 20.472 30.980 -44.450 1.00 62.44 85 THR A CA 1
ATOM 613 C C . THR A 1 85 ? 21.976 31.263 -44.587 1.00 62.44 85 THR A C 1
ATOM 615 O O . THR A 1 85 ? 22.421 31.606 -45.680 1.00 62.44 85 THR A O 1
ATOM 618 N N . LYS A 1 86 ? 22.792 31.127 -43.535 1.00 58.00 86 LYS A N 1
ATOM 619 C CA . LYS A 1 86 ? 24.248 31.385 -43.604 1.00 58.00 86 LYS A CA 1
ATOM 620 C C . LYS A 1 86 ? 25.041 30.103 -43.924 1.00 58.00 86 LYS A C 1
ATOM 622 O O . LYS A 1 86 ? 24.631 29.017 -43.539 1.00 58.00 86 LYS A O 1
ATOM 627 N N . ASN A 1 87 ? 26.216 30.253 -44.549 1.00 55.75 87 ASN A N 1
ATOM 628 C CA . ASN A 1 87 ? 27.220 29.196 -44.790 1.00 55.75 87 ASN A CA 1
ATOM 629 C C . ASN A 1 87 ? 26.847 28.129 -45.841 1.00 55.75 87 ASN A C 1
ATOM 631 O O . ASN A 1 87 ? 27.121 26.947 -45.645 1.00 55.75 87 ASN A O 1
ATOM 635 N N . LEU A 1 88 ? 26.259 28.539 -46.966 1.00 62.41 88 LEU A N 1
ATOM 636 C CA . LEU A 1 88 ? 26.047 27.666 -48.122 1.00 62.41 88 LEU A CA 1
ATOM 637 C C . LEU A 1 88 ? 26.971 28.090 -49.262 1.00 62.41 88 LEU A C 1
ATOM 639 O O . LEU A 1 88 ? 26.995 29.266 -49.628 1.00 62.41 88 LEU A O 1
ATOM 643 N N . ASP A 1 89 ? 27.715 27.141 -49.830 1.00 65.62 89 ASP A N 1
ATOM 644 C CA . ASP A 1 89 ? 28.473 27.414 -51.046 1.00 65.62 89 ASP A CA 1
ATOM 645 C C . ASP A 1 89 ? 27.528 27.419 -52.250 1.00 65.62 89 ASP A C 1
ATOM 647 O O . ASP A 1 89 ? 27.057 26.375 -52.696 1.00 65.62 89 ASP A O 1
ATOM 651 N N . LEU A 1 90 ? 27.212 28.622 -52.735 1.00 68.94 90 LEU A N 1
ATOM 652 C CA . LEU A 1 90 ? 26.369 28.840 -53.912 1.00 68.94 90 LEU A CA 1
ATOM 653 C C . LEU A 1 90 ? 27.206 29.177 -55.155 1.00 68.94 90 LEU A C 1
ATOM 655 O O . LEU A 1 90 ? 26.676 29.744 -56.114 1.00 68.94 90 LEU A O 1
ATOM 659 N N . SER A 1 91 ? 28.518 28.920 -55.123 1.00 64.56 91 SER A N 1
ATOM 660 C CA . SER A 1 91 ? 29.394 29.093 -56.280 1.00 64.56 91 SER A CA 1
ATOM 661 C C . SER A 1 91 ? 29.258 27.932 -57.271 1.00 64.56 91 SER A C 1
ATOM 663 O O . SER A 1 91 ? 28.911 26.813 -56.904 1.00 64.56 91 SER A O 1
ATOM 665 N N . GLY A 1 92 ? 29.512 28.209 -58.552 1.00 62.50 92 GLY A N 1
ATOM 666 C CA . GLY A 1 92 ? 29.408 27.226 -59.634 1.00 62.50 92 GLY A CA 1
ATOM 667 C C . GLY A 1 92 ? 28.373 27.592 -60.699 1.00 62.50 92 GLY A C 1
ATOM 668 O O . GLY A 1 92 ? 27.611 28.550 -60.559 1.00 62.50 92 GLY A O 1
ATOM 669 N N . ASN A 1 93 ? 28.378 26.833 -61.797 1.00 57.44 93 ASN A N 1
ATOM 670 C CA . ASN A 1 93 ? 27.382 26.941 -62.863 1.00 57.44 93 ASN A CA 1
ATOM 671 C C . ASN A 1 93 ? 26.259 25.921 -62.598 1.00 57.44 93 ASN A C 1
ATOM 673 O O . ASN A 1 93 ? 26.542 24.817 -62.155 1.00 57.44 93 ASN A O 1
ATOM 677 N N . ASN A 1 94 ? 25.001 26.264 -62.900 1.00 70.38 94 ASN A N 1
ATOM 678 C CA . ASN A 1 94 ? 23.824 25.380 -62.775 1.00 70.38 94 ASN A CA 1
ATOM 679 C C . ASN A 1 94 ? 23.428 24.967 -61.340 1.00 70.38 94 ASN A C 1
ATOM 681 O O . ASN A 1 94 ? 23.042 23.824 -61.085 1.00 70.38 94 ASN A O 1
ATOM 685 N N . VAL A 1 95 ? 23.475 25.903 -60.393 1.00 73.25 95 VAL A N 1
ATOM 686 C CA . VAL A 1 95 ? 22.861 25.721 -59.067 1.00 73.25 95 VAL A CA 1
ATOM 687 C C . VAL A 1 95 ? 21.368 26.065 -59.147 1.00 73.25 95 VAL A C 1
ATOM 689 O O . VAL A 1 95 ? 21.003 27.084 -59.737 1.00 73.25 95 VAL A O 1
ATOM 692 N N . LYS A 1 96 ? 20.489 25.245 -58.559 1.00 80.38 96 LYS A N 1
ATOM 693 C CA . LYS A 1 96 ? 19.033 25.465 -58.535 1.00 80.38 96 LYS A CA 1
ATOM 694 C C . LYS A 1 96 ? 18.504 25.527 -57.103 1.00 80.38 96 LYS A C 1
ATOM 696 O O . LYS A 1 96 ? 18.898 24.735 -56.257 1.00 80.38 96 LYS A O 1
ATOM 701 N N . LEU A 1 97 ? 17.590 26.459 -56.845 1.00 83.50 97 LEU A N 1
ATOM 702 C CA . LEU A 1 97 ? 16.858 26.617 -55.589 1.00 83.50 97 LEU A CA 1
ATOM 703 C C . LEU A 1 97 ? 15.393 26.232 -55.793 1.00 83.50 97 LEU A C 1
ATOM 705 O O . LEU A 1 97 ? 14.696 26.839 -56.600 1.00 83.50 97 LEU A O 1
ATOM 709 N N . TYR A 1 98 ? 14.928 25.274 -55.010 1.00 85.06 98 TYR A N 1
ATOM 710 C CA . TYR A 1 98 ? 13.553 24.823 -54.892 1.00 85.06 98 TYR A CA 1
ATOM 711 C C . TYR A 1 98 ? 12.951 25.407 -53.617 1.00 85.06 98 TYR A C 1
ATOM 713 O O . TYR A 1 98 ? 13.534 25.285 -52.538 1.00 85.06 98 TYR A O 1
ATOM 721 N N . VAL A 1 99 ? 11.786 26.037 -53.740 1.00 84.94 99 VAL A N 1
ATOM 722 C CA . VAL A 1 99 ? 11.048 26.599 -52.604 1.00 84.94 99 VAL A CA 1
ATOM 723 C C . VAL A 1 99 ? 9.593 26.188 -52.716 1.00 84.94 99 VAL A C 1
ATOM 725 O O . VAL A 1 99 ? 8.914 26.593 -53.663 1.00 84.94 99 VAL A O 1
ATOM 728 N N . THR A 1 100 ? 9.116 25.423 -51.740 1.00 86.12 100 THR A N 1
ATOM 729 C CA . THR A 1 100 ? 7.716 25.012 -51.611 1.00 86.12 100 THR A CA 1
ATOM 730 C C . THR A 1 100 ? 7.021 25.917 -50.605 1.00 86.12 100 THR A C 1
ATOM 732 O O . THR A 1 100 ? 7.382 25.945 -49.427 1.00 86.12 100 THR A O 1
ATOM 735 N N . TYR A 1 101 ? 6.042 26.694 -51.076 1.00 85.44 101 TYR A N 1
ATOM 736 C CA . TYR A 1 101 ? 5.368 27.698 -50.254 1.00 85.44 101 TYR A CA 1
ATOM 737 C C . TYR A 1 101 ? 3.913 27.945 -50.668 1.00 85.44 101 TYR A C 1
ATOM 739 O O . TYR A 1 101 ? 3.485 27.565 -51.761 1.00 85.44 101 TYR A O 1
ATOM 747 N N . LYS A 1 102 ? 3.148 28.591 -49.781 1.00 84.44 102 LYS A N 1
ATOM 748 C CA . LYS A 1 102 ? 1.803 29.129 -50.052 1.00 84.44 102 LYS A CA 1
ATOM 749 C C . LYS A 1 102 ? 1.565 30.451 -49.323 1.00 84.44 102 LYS A C 1
ATOM 751 O O . LYS A 1 102 ? 2.252 30.778 -48.360 1.00 84.44 102 LYS A O 1
ATOM 756 N N . LEU A 1 103 ? 0.540 31.176 -49.747 1.00 83.25 103 LEU A N 1
ATOM 757 C CA . LEU A 1 103 ? 0.023 32.378 -49.105 1.00 83.25 103 LEU A CA 1
ATOM 758 C C . LEU A 1 103 ? -1.156 32.046 -48.183 1.00 83.25 103 LEU A C 1
ATOM 760 O O . LEU A 1 103 ? -2.083 31.340 -48.585 1.00 83.25 103 LEU A O 1
ATOM 764 N N . ILE A 1 104 ? -1.169 32.631 -46.982 1.00 75.00 104 ILE A N 1
ATOM 765 C CA . ILE A 1 104 ? -2.353 32.674 -46.114 1.00 75.00 104 ILE A CA 1
ATOM 766 C C . ILE A 1 104 ? -2.815 34.133 -45.983 1.00 75.00 104 ILE A C 1
ATOM 768 O O . ILE A 1 104 ? -2.168 34.949 -45.333 1.00 75.00 104 ILE A O 1
ATOM 772 N N . GLY A 1 105 ? -3.958 34.453 -46.602 1.00 67.50 105 GLY A N 1
ATOM 773 C CA . GLY A 1 105 ? -4.591 35.781 -46.576 1.00 67.50 105 GLY A CA 1
ATOM 774 C C . GLY A 1 105 ? -4.378 36.603 -47.858 1.00 67.50 105 GLY A C 1
ATOM 775 O O . GLY A 1 105 ? -3.270 36.725 -48.366 1.00 67.50 105 GLY A O 1
ATOM 776 N N . GLY A 1 106 ? -5.452 37.181 -48.407 1.00 60.50 106 GLY A N 1
ATOM 777 C CA . GLY A 1 106 ? -5.448 37.848 -49.719 1.00 60.50 106 GLY A CA 1
ATOM 778 C C . GLY A 1 106 ? -4.984 39.307 -49.693 1.00 60.50 106 GLY A C 1
ATOM 779 O O . GLY A 1 106 ? -5.806 40.212 -49.827 1.00 60.50 106 GLY A O 1
ATOM 780 N N . THR A 1 107 ? -3.681 39.556 -49.540 1.00 62.25 107 THR A N 1
ATOM 781 C CA . THR A 1 107 ? -3.117 40.920 -49.598 1.00 62.25 107 THR A CA 1
ATOM 782 C C . THR A 1 107 ? -2.443 41.224 -50.943 1.00 62.25 107 THR A C 1
ATOM 784 O O . THR A 1 107 ? -2.009 40.330 -51.661 1.00 62.25 107 THR A O 1
ATOM 787 N N . THR A 1 108 ? -2.33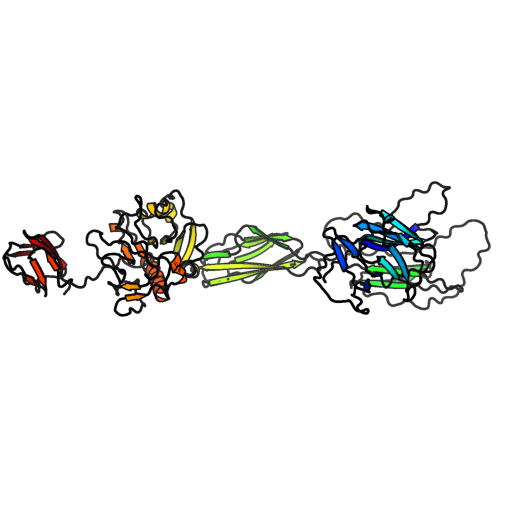3 42.509 -51.305 1.00 63.53 108 THR A N 1
ATOM 788 C CA . THR A 1 108 ? -1.685 42.980 -52.552 1.00 63.53 108 THR A CA 1
ATOM 789 C C . THR A 1 108 ? -0.176 43.245 -52.407 1.00 63.53 108 THR A C 1
ATOM 791 O O . THR A 1 108 ? 0.443 43.821 -53.302 1.00 63.53 108 THR A O 1
ATOM 794 N N . LYS A 1 109 ? 0.424 42.873 -51.270 1.00 72.94 109 LYS A N 1
ATOM 795 C CA . LYS A 1 109 ? 1.818 43.181 -50.886 1.00 72.94 109 LYS A CA 1
ATOM 796 C C . LYS A 1 109 ? 2.792 42.090 -51.338 1.00 72.94 109 LYS A C 1
ATOM 798 O O . LYS A 1 109 ? 2.347 40.998 -51.649 1.00 72.94 109 LYS A O 1
ATOM 803 N N . LYS A 1 110 ? 4.092 42.386 -51.451 1.00 74.62 110 LYS A N 1
ATOM 804 C CA . LYS A 1 110 ? 5.039 41.522 -52.185 1.00 74.62 110 LYS A CA 1
ATOM 805 C C . LYS A 1 110 ? 5.680 40.413 -51.342 1.00 74.62 110 LYS A C 1
ATOM 807 O O . LYS A 1 110 ? 6.025 40.648 -50.181 1.00 74.62 110 LYS A O 1
ATOM 812 N N . PHE A 1 111 ? 5.927 39.267 -51.981 1.00 80.19 111 PHE A N 1
ATOM 813 C CA . PHE A 1 111 ? 6.873 38.240 -51.534 1.00 80.19 111 PHE A CA 1
ATOM 814 C C . PHE A 1 111 ? 8.112 38.257 -52.432 1.00 80.19 111 PHE A C 1
ATOM 816 O O . PHE A 1 111 ? 8.014 38.336 -53.661 1.00 80.19 111 PHE A O 1
ATOM 823 N N . GLN A 1 112 ? 9.285 38.235 -51.806 1.00 79.38 112 GLN A N 1
ATOM 824 C CA . GLN A 1 112 ? 10.566 38.374 -52.481 1.00 79.38 112 GLN A CA 1
ATOM 825 C C . GLN A 1 112 ? 11.549 37.305 -52.007 1.00 79.38 112 GLN A C 1
ATOM 827 O O . GLN A 1 112 ? 11.666 37.057 -50.804 1.00 79.38 112 GLN A O 1
ATOM 832 N N . ILE A 1 113 ? 12.278 36.726 -52.960 1.00 80.31 113 ILE A N 1
ATOM 833 C CA . ILE A 1 113 ? 13.416 35.837 -52.715 1.00 80.31 113 ILE A CA 1
ATOM 834 C C . ILE A 1 113 ? 14.636 36.464 -53.375 1.00 80.31 113 ILE A C 1
ATOM 836 O O . ILE A 1 11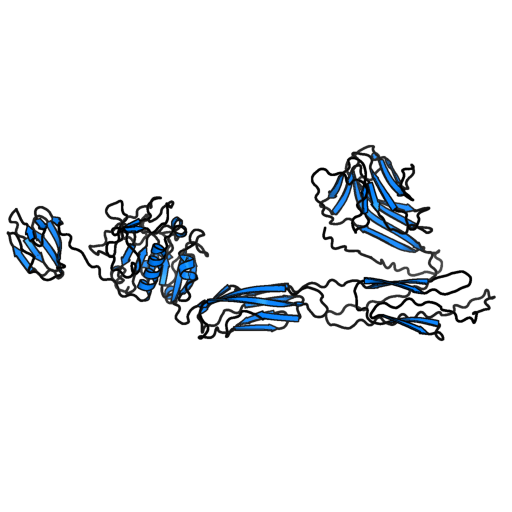3 ? 14.577 36.828 -54.551 1.00 80.31 113 ILE A O 1
ATOM 840 N N . ASP A 1 114 ? 15.724 36.597 -52.627 1.00 76.25 114 ASP A N 1
ATOM 841 C CA . ASP A 1 114 ? 16.948 37.246 -53.090 1.00 76.25 114 ASP A CA 1
ATOM 842 C C . ASP A 1 114 ? 18.199 36.467 -52.668 1.00 76.25 114 ASP A C 1
ATOM 844 O O . ASP A 1 114 ? 18.158 35.680 -51.722 1.00 76.25 114 ASP A O 1
ATOM 848 N N . ILE A 1 115 ? 19.307 36.696 -53.368 1.00 74.44 115 ILE A N 1
ATOM 849 C CA . ILE A 1 115 ? 20.623 36.141 -53.045 1.00 74.44 115 ILE A CA 1
ATOM 850 C C . ILE A 1 115 ? 21.532 37.324 -52.746 1.00 74.44 115 ILE A C 1
ATOM 852 O O . ILE A 1 115 ? 21.969 38.030 -53.654 1.00 74.44 115 ILE A O 1
ATOM 856 N N . ASP A 1 116 ? 21.790 37.570 -51.465 1.00 67.31 116 ASP A N 1
ATOM 857 C CA . ASP A 1 116 ? 22.598 38.715 -51.062 1.00 67.31 116 ASP A CA 1
ATOM 858 C C . ASP A 1 116 ? 24.075 38.320 -51.013 1.00 67.31 116 ASP A C 1
ATOM 860 O O . ASP A 1 116 ? 24.461 37.287 -50.456 1.00 67.31 116 ASP A O 1
ATOM 864 N N . LYS A 1 117 ? 24.910 39.160 -51.625 1.00 61.53 117 LYS A N 1
ATOM 865 C CA . LYS A 1 117 ? 26.346 38.936 -51.714 1.00 61.53 117 LYS A CA 1
ATOM 866 C C . LYS A 1 117 ? 27.116 39.575 -50.562 1.00 61.53 117 LYS A C 1
ATOM 868 O O . LYS A 1 117 ? 28.141 39.015 -50.204 1.00 61.53 117 LYS A O 1
ATOM 873 N N . THR A 1 118 ? 26.644 40.668 -49.946 1.00 53.50 118 THR A N 1
ATOM 874 C CA . THR A 1 118 ? 27.361 41.356 -48.839 1.00 53.50 118 THR A CA 1
ATOM 875 C C . THR A 1 118 ? 26.536 42.425 -48.093 1.00 53.50 118 THR A C 1
ATOM 877 O O . THR A 1 118 ? 27.107 43.346 -47.517 1.00 53.50 118 THR A O 1
ATOM 880 N N . GLY A 1 119 ? 25.206 42.341 -48.045 1.00 51.34 119 GLY A N 1
ATOM 881 C CA . GLY A 1 119 ? 24.403 43.176 -47.150 1.00 51.34 119 GLY A CA 1
ATOM 882 C C . GLY A 1 119 ? 24.316 44.639 -47.583 1.00 51.34 119 GLY A C 1
ATOM 883 O O . GLY A 1 119 ? 24.967 45.504 -47.010 1.00 51.34 119 GLY A O 1
ATOM 884 N N . THR A 1 120 ? 23.470 44.941 -48.566 1.00 40.50 120 THR A N 1
ATOM 885 C CA . THR A 1 120 ? 22.623 46.153 -48.599 1.00 40.50 120 THR A CA 1
ATOM 886 C C . THR A 1 120 ? 21.680 46.093 -49.800 1.00 40.50 120 THR A C 1
ATOM 888 O O . THR A 1 120 ? 22.069 45.797 -50.922 1.00 40.50 120 THR A O 1
ATOM 891 N N . SER A 1 121 ? 20.406 46.368 -49.526 1.00 48.47 121 SER A N 1
ATOM 892 C CA . SER A 1 121 ? 19.248 46.228 -50.413 1.00 48.47 121 SER A CA 1
ATOM 893 C C . SER A 1 121 ? 19.416 46.866 -51.797 1.00 48.47 121 SER A C 1
ATOM 895 O O . SER A 1 121 ? 19.445 48.093 -51.904 1.00 48.47 121 SER A O 1
ATOM 897 N N . GLY A 1 122 ? 19.396 46.040 -52.845 1.00 44.44 122 GLY A N 1
ATOM 898 C CA . GLY A 1 122 ? 19.310 46.457 -54.244 1.00 44.44 122 GLY A CA 1
ATOM 899 C C . GLY A 1 122 ? 18.277 45.613 -54.987 1.00 44.44 122 GLY A C 1
ATOM 900 O O . GLY A 1 122 ? 18.377 44.399 -55.037 1.00 44.44 122 GLY A O 1
ATOM 901 N N . MET A 1 123 ? 17.244 46.270 -55.504 1.00 43.44 123 MET A N 1
ATOM 902 C CA . MET A 1 123 ? 16.071 45.695 -56.169 1.00 43.44 123 MET A CA 1
ATOM 903 C C . MET A 1 123 ? 16.402 44.691 -57.287 1.00 43.44 123 MET A C 1
ATOM 905 O O . MET A 1 123 ? 17.029 45.073 -58.271 1.00 43.44 123 MET A O 1
ATOM 909 N N . GLY A 1 124 ? 15.850 43.474 -57.201 1.00 52.59 124 GLY A N 1
ATOM 910 C CA . GLY A 1 124 ? 15.791 42.545 -58.339 1.00 52.59 124 GLY A CA 1
ATOM 911 C C . GLY A 1 124 ? 15.958 41.056 -58.034 1.00 52.59 124 GLY A C 1
ATOM 912 O O . GLY A 1 124 ? 16.385 40.342 -58.934 1.00 52.59 124 GLY A O 1
ATOM 913 N N . GLY A 1 125 ? 15.656 40.597 -56.812 1.00 61.19 125 GLY A N 1
ATOM 914 C CA . GLY A 1 125 ? 15.799 39.189 -56.427 1.00 61.19 125 GLY A CA 1
ATOM 915 C C . GLY A 1 125 ? 15.148 38.195 -57.401 1.00 61.19 125 GLY A C 1
ATOM 916 O O . GLY A 1 125 ? 14.226 38.540 -58.144 1.00 61.19 125 GLY A O 1
ATOM 917 N N . ILE A 1 126 ? 15.631 36.949 -57.379 1.00 70.25 126 ILE A N 1
ATOM 918 C CA . ILE A 1 126 ? 15.203 35.837 -58.251 1.00 70.25 126 ILE A CA 1
ATOM 919 C C . ILE A 1 126 ? 13.686 35.576 -58.241 1.00 70.25 126 ILE A C 1
ATOM 921 O O . ILE A 1 126 ? 13.152 35.057 -59.221 1.00 70.25 126 ILE A O 1
ATOM 925 N N . LEU A 1 127 ? 12.976 35.990 -57.185 1.00 74.94 127 LEU A N 1
ATOM 926 C CA . LEU A 1 127 ? 11.518 36.111 -57.184 1.00 74.94 127 LEU A CA 1
ATOM 927 C C . LEU A 1 127 ? 11.095 37.473 -56.625 1.00 74.94 127 LEU A C 1
ATOM 929 O O . LEU A 1 127 ? 11.553 37.889 -55.562 1.00 74.94 127 LEU A O 1
ATOM 933 N N . ASN A 1 128 ? 10.169 38.144 -57.313 1.00 77.12 128 ASN A N 1
ATOM 934 C CA . ASN A 1 128 ? 9.584 39.412 -56.880 1.00 77.12 128 ASN A CA 1
ATOM 935 C C . ASN A 1 128 ? 8.118 39.494 -57.324 1.00 77.12 128 ASN A C 1
ATOM 937 O O . ASN A 1 128 ? 7.794 40.115 -58.338 1.00 77.12 128 ASN A O 1
ATOM 941 N N . GLU A 1 129 ? 7.235 38.823 -56.590 1.00 77.81 129 GLU A N 1
ATOM 942 C CA . GLU A 1 129 ? 5.823 38.694 -56.949 1.00 77.81 129 GLU A CA 1
ATOM 943 C C . GLU A 1 129 ? 4.916 39.560 -56.070 1.00 77.81 129 GLU A C 1
ATOM 945 O O . GLU A 1 129 ? 5.185 39.798 -54.891 1.00 77.81 129 GLU A O 1
ATOM 950 N N . ALA A 1 130 ? 3.830 40.065 -56.660 1.00 74.56 130 ALA A N 1
ATOM 951 C CA . ALA A 1 130 ? 2.758 40.706 -55.906 1.00 74.56 130 ALA A CA 1
ATOM 952 C C . ALA A 1 130 ? 1.925 39.639 -55.189 1.00 74.56 130 ALA A C 1
ATOM 954 O O . ALA A 1 130 ? 1.703 38.565 -55.740 1.00 74.56 130 ALA A O 1
ATOM 955 N N . GLY A 1 131 ? 1.399 39.949 -54.006 1.00 70.12 131 GLY A N 1
ATOM 956 C CA . GLY A 1 131 ? 0.734 38.960 -53.156 1.00 70.12 131 GLY A CA 1
ATOM 957 C C . GLY A 1 131 ? -0.506 38.322 -53.769 1.00 70.12 131 GLY A C 1
ATOM 958 O O . GLY A 1 131 ? -0.776 37.156 -53.524 1.00 70.12 131 GLY A O 1
ATOM 959 N N . SER A 1 132 ? -1.211 39.019 -54.663 1.00 70.31 132 SER A N 1
ATOM 960 C CA . SER A 1 132 ? -2.320 38.429 -55.425 1.00 70.31 132 SER A CA 1
ATOM 961 C C . SER A 1 132 ? -1.878 37.386 -56.461 1.00 70.31 132 SER A C 1
ATOM 963 O O . SER A 1 132 ? -2.724 36.716 -57.040 1.00 70.31 132 SER A O 1
ATOM 965 N N . SER A 1 133 ? -0.576 37.286 -56.740 1.00 75.25 133 SER A N 1
ATOM 966 C CA . SER A 1 133 ? 0.030 36.322 -57.669 1.00 75.25 133 SER A CA 1
ATOM 967 C C . SER A 1 133 ? 0.738 35.166 -56.951 1.00 75.25 133 SER A C 1
ATOM 969 O O . SER A 1 133 ? 1.175 34.228 -57.619 1.00 75.25 133 SER A O 1
ATOM 971 N N . SER A 1 134 ? 0.854 35.220 -55.619 1.00 80.81 134 SER A N 1
ATOM 972 C CA . SER A 1 134 ? 1.401 34.129 -54.810 1.00 80.81 134 SER A CA 1
ATOM 973 C C . SER A 1 134 ? 0.402 32.968 -54.717 1.00 80.81 134 SER A C 1
ATOM 975 O O . SER A 1 134 ? -0.810 33.193 -54.660 1.00 80.81 134 SER A O 1
ATOM 977 N N . PRO A 1 135 ? 0.878 31.713 -54.699 1.00 84.62 135 PRO A N 1
ATOM 978 C CA . PRO A 1 135 ? 0.009 30.545 -54.731 1.00 84.62 135 PRO A CA 1
ATOM 979 C C . PRO A 1 135 ? -0.758 30.380 -53.410 1.00 84.62 135 PRO A C 1
ATOM 981 O O . PRO A 1 135 ? -0.183 30.478 -52.331 1.00 84.62 135 PRO A O 1
ATOM 984 N N . THR A 1 136 ? -2.063 30.098 -53.474 1.00 83.44 136 THR A N 1
ATOM 985 C CA . THR A 1 136 ? -2.908 29.863 -52.281 1.00 83.44 136 THR A CA 1
ATOM 986 C C . THR A 1 136 ? -2.853 28.417 -51.772 1.00 83.44 136 THR A C 1
ATOM 988 O O . THR A 1 136 ? -3.366 28.112 -50.699 1.00 83.44 136 THR A O 1
ATOM 991 N N . THR A 1 137 ? -2.229 27.517 -52.533 1.00 85.00 137 THR A N 1
ATOM 992 C CA . THR A 1 137 ? -1.930 26.122 -52.175 1.00 85.00 137 THR A CA 1
ATOM 993 C C . THR A 1 137 ? -0.430 25.884 -52.296 1.00 85.00 137 THR A C 1
ATOM 995 O O . THR A 1 137 ? 0.226 26.567 -53.083 1.00 85.00 137 THR A O 1
ATOM 998 N 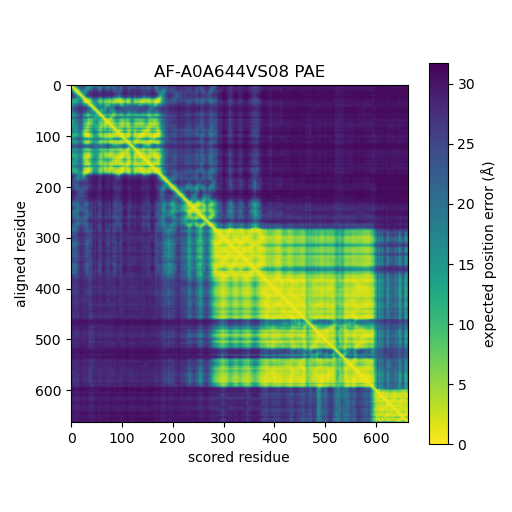N . PHE A 1 138 ? 0.123 24.922 -51.551 1.00 86.19 138 PHE A N 1
ATOM 999 C CA . PHE A 1 138 ? 1.561 24.645 -51.608 1.00 86.19 138 PHE A CA 1
ATOM 1000 C C . PHE A 1 138 ? 2.012 24.359 -53.036 1.00 86.19 138 PHE A C 1
ATOM 1002 O O . PHE A 1 138 ? 1.460 23.501 -53.722 1.00 86.19 138 PHE A O 1
ATOM 1009 N N . THR A 1 139 ? 2.985 25.144 -53.483 1.00 85.81 139 THR A N 1
ATOM 1010 C CA . THR A 1 139 ? 3.548 25.071 -54.826 1.00 85.81 139 THR A CA 1
ATOM 1011 C C . THR A 1 139 ? 5.056 25.202 -54.723 1.00 85.81 139 THR A C 1
ATOM 1013 O O . THR A 1 139 ? 5.554 26.114 -54.061 1.00 85.81 139 THR A O 1
ATOM 1016 N N . THR A 1 140 ? 5.781 24.323 -55.410 1.00 88.12 140 THR A N 1
ATOM 1017 C CA . THR A 1 140 ? 7.237 24.406 -55.534 1.00 88.12 140 THR A CA 1
ATOM 1018 C C . THR A 1 140 ? 7.608 25.279 -56.727 1.00 88.12 140 THR A C 1
ATOM 1020 O O . THR A 1 140 ? 7.213 24.992 -57.858 1.00 88.12 140 THR A O 1
ATOM 1023 N N . LYS A 1 141 ? 8.384 26.341 -56.497 1.00 84.94 141 LYS A N 1
ATOM 1024 C CA . LYS A 1 141 ? 9.056 27.089 -57.570 1.00 84.94 141 LYS A CA 1
ATOM 1025 C C . LYS A 1 141 ? 10.547 26.779 -57.586 1.00 84.94 141 LYS A C 1
ATOM 1027 O O . LYS A 1 141 ? 11.153 26.622 -56.529 1.00 84.94 141 LYS A O 1
ATOM 1032 N N . VAL A 1 142 ? 11.111 26.719 -58.792 1.00 84.75 142 VAL A N 1
ATOM 1033 C CA . VAL A 1 142 ? 12.526 26.421 -59.042 1.00 84.75 142 VAL A CA 1
ATOM 1034 C C . VAL A 1 142 ? 13.201 27.641 -59.655 1.00 84.75 142 VAL A C 1
ATOM 1036 O O . VAL A 1 142 ? 12.698 28.207 -60.626 1.00 84.75 142 VAL A O 1
ATOM 1039 N N . PHE A 1 143 ? 14.344 28.035 -59.103 1.00 82.44 143 PHE A N 1
ATOM 1040 C CA . PHE A 1 143 ? 15.118 29.196 -59.528 1.00 82.44 143 PHE A CA 1
ATOM 1041 C C . PHE A 1 143 ? 16.541 28.776 -59.866 1.00 82.44 143 PHE A C 1
ATOM 1043 O O . PHE A 1 143 ? 17.200 28.138 -59.052 1.00 82.44 143 PHE A O 1
ATOM 1050 N N . ALA A 1 144 ? 17.040 29.167 -61.036 1.00 78.94 144 ALA A N 1
ATOM 1051 C CA . ALA A 1 144 ? 18.461 29.044 -61.333 1.00 78.94 144 ALA A CA 1
ATOM 1052 C C . ALA A 1 144 ? 19.230 30.152 -60.600 1.00 78.94 144 ALA A C 1
ATOM 1054 O O . ALA A 1 144 ? 18.935 31.339 -60.757 1.00 78.94 144 ALA A O 1
ATOM 1055 N N . ILE A 1 145 ? 20.226 29.770 -59.809 1.00 75.56 145 ILE A N 1
ATOM 1056 C CA . ILE A 1 145 ? 21.121 30.700 -59.133 1.00 75.56 145 ILE A CA 1
ATOM 1057 C C . ILE A 1 145 ? 22.239 31.068 -60.103 1.00 75.56 145 ILE A C 1
ATOM 1059 O O . ILE A 1 145 ? 23.041 30.227 -60.500 1.00 75.56 145 ILE A O 1
ATOM 1063 N N . THR A 1 146 ? 22.298 32.344 -60.480 1.00 69.19 146 THR A N 1
ATOM 1064 C CA . THR A 1 146 ? 23.368 32.882 -61.329 1.00 69.19 146 THR A CA 1
ATOM 1065 C C . THR A 1 146 ? 24.154 33.917 -60.525 1.00 69.19 146 THR A C 1
ATOM 1067 O O . THR A 1 146 ? 23.589 34.922 -60.104 1.00 69.19 146 THR A O 1
ATOM 1070 N N . GLY A 1 147 ? 25.451 33.685 -60.296 1.00 66.00 147 GLY A N 1
ATOM 1071 C CA . GLY A 1 147 ? 26.345 34.658 -59.641 1.00 66.00 147 GLY A CA 1
ATOM 1072 C C . GLY A 1 147 ? 26.532 34.524 -58.120 1.00 66.00 147 GLY A C 1
ATOM 1073 O O . GLY A 1 147 ? 27.131 35.422 -57.509 1.00 66.00 147 GLY A O 1
ATOM 1074 N N . GLY A 1 148 ? 26.069 33.420 -57.522 1.00 70.38 148 GLY A N 1
ATOM 1075 C CA . GLY A 1 148 ? 26.349 33.064 -56.128 1.00 70.38 148 GLY A CA 1
ATOM 1076 C C . GLY A 1 148 ? 27.841 32.817 -55.861 1.00 70.38 148 GLY A C 1
ATOM 1077 O O . GLY A 1 148 ? 28.639 32.592 -56.772 1.00 70.38 148 GLY A O 1
ATOM 1078 N N . THR A 1 149 ? 28.241 32.923 -54.597 1.00 68.94 149 THR A N 1
ATOM 1079 C CA . THR A 1 149 ? 29.602 32.635 -54.115 1.00 68.94 149 THR A CA 1
ATOM 1080 C C .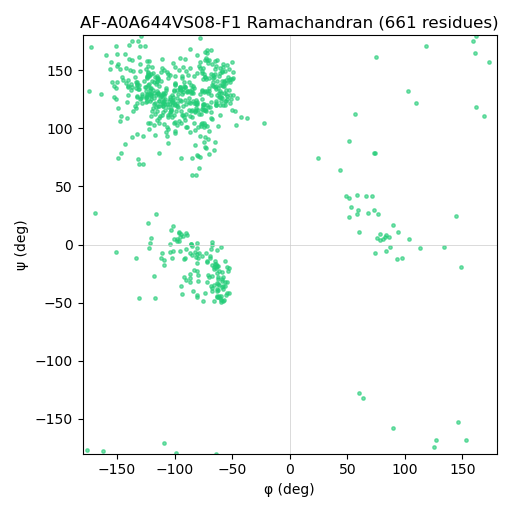 THR A 1 149 ? 29.565 31.710 -52.907 1.00 68.94 149 THR A C 1
ATOM 1082 O O . THR A 1 149 ? 28.512 31.534 -52.297 1.00 68.94 149 THR A O 1
ATOM 1085 N N . ALA A 1 150 ? 30.740 31.231 -52.490 1.00 66.12 150 ALA A N 1
ATOM 1086 C CA . ALA A 1 150 ? 30.933 30.440 -51.272 1.00 66.12 150 ALA A CA 1
ATOM 1087 C C . ALA A 1 150 ? 30.434 31.107 -49.973 1.00 66.12 150 ALA A C 1
ATOM 1089 O O . ALA A 1 150 ? 30.320 30.468 -48.933 1.00 66.12 150 ALA A O 1
ATOM 1090 N N . THR A 1 151 ? 30.162 32.412 -50.022 1.00 64.69 151 THR A N 1
ATOM 1091 C CA . THR A 1 151 ? 29.721 33.228 -48.883 1.00 64.69 151 THR A CA 1
ATOM 1092 C C . THR A 1 151 ? 28.361 33.884 -49.108 1.00 64.69 151 THR A C 1
ATOM 1094 O O . THR A 1 151 ? 27.957 34.730 -48.311 1.00 64.69 151 THR A O 1
ATOM 1097 N N . SER A 1 152 ? 27.684 33.570 -50.215 1.00 69.00 152 SER A N 1
ATOM 1098 C CA . SER A 1 152 ? 26.340 34.080 -50.485 1.00 69.00 152 SER A CA 1
ATOM 1099 C C . SER A 1 152 ? 25.313 33.425 -49.563 1.00 69.00 152 SER A C 1
ATOM 1101 O O . SER A 1 152 ? 25.537 32.350 -49.013 1.00 69.00 152 SER A O 1
ATOM 1103 N N . TYR A 1 153 ? 24.173 34.084 -49.396 1.00 69.81 153 TYR A N 1
ATOM 1104 C CA . TYR A 1 153 ? 23.072 33.586 -48.584 1.00 69.81 153 TYR A CA 1
ATOM 1105 C C . TYR A 1 153 ? 21.734 33.932 -49.225 1.00 69.81 153 TYR A C 1
ATOM 1107 O O . TYR A 1 153 ? 21.617 34.916 -49.960 1.00 69.81 153 TYR A O 1
ATOM 1115 N N . ILE A 1 154 ? 20.728 33.097 -48.964 1.00 75.25 154 ILE A N 1
ATOM 1116 C CA . ILE A 1 154 ? 19.387 33.261 -49.522 1.00 75.25 154 ILE A CA 1
ATOM 1117 C C . ILE A 1 154 ? 18.520 34.004 -48.519 1.00 75.25 154 ILE A C 1
ATOM 1119 O O . ILE A 1 154 ? 18.521 33.697 -47.326 1.00 75.25 154 ILE A O 1
ATOM 1123 N N . HIS A 1 155 ? 17.762 34.964 -49.032 1.00 75.50 155 HIS A N 1
ATOM 1124 C CA . HIS A 1 155 ? 16.826 35.780 -48.289 1.00 75.50 155 HIS A CA 1
ATOM 1125 C C . HIS A 1 155 ? 15.394 35.548 -48.729 1.00 75.50 155 HIS A C 1
ATOM 1127 O O . HIS A 1 155 ? 15.078 35.667 -49.908 1.00 75.50 155 HIS A O 1
ATOM 1133 N N . PHE A 1 156 ? 14.515 35.361 -47.751 1.00 77.94 156 PHE A N 1
ATOM 1134 C CA . PHE A 1 156 ? 13.070 35.367 -47.937 1.00 77.94 156 PHE A CA 1
ATOM 1135 C C . PHE A 1 156 ? 12.485 36.576 -47.225 1.00 77.94 156 PHE A C 1
ATOM 1137 O O . PHE A 1 156 ? 12.753 36.788 -46.040 1.00 77.94 156 PHE A O 1
ATOM 1144 N N . ARG A 1 157 ? 11.700 37.380 -47.943 1.00 73.81 157 ARG A N 1
ATOM 1145 C CA . ARG A 1 157 ? 11.138 38.628 -47.426 1.00 73.81 157 ARG A CA 1
ATOM 1146 C C . ARG A 1 157 ? 9.682 38.797 -47.827 1.00 73.81 157 ARG A C 1
ATOM 1148 O O . ARG A 1 157 ? 9.338 38.669 -48.999 1.00 73.81 157 ARG A O 1
ATOM 1155 N N . THR A 1 158 ? 8.855 39.206 -46.871 1.00 70.19 158 THR A N 1
ATOM 1156 C CA . THR A 1 158 ? 7.497 39.699 -47.128 1.00 70.19 158 THR A CA 1
ATOM 1157 C C . THR A 1 158 ? 7.387 41.178 -46.749 1.00 70.19 158 THR A C 1
ATOM 1159 O O . THR A 1 158 ? 8.017 41.644 -45.799 1.00 70.19 158 THR A O 1
ATOM 1162 N N . GLU A 1 159 ? 6.628 41.967 -47.510 1.00 68.75 159 GLU A N 1
ATOM 1163 C CA . GLU A 1 159 ? 6.210 43.303 -47.057 1.00 68.75 159 GLU A CA 1
ATOM 1164 C C . GLU A 1 159 ? 5.087 43.165 -46.005 1.00 68.75 159 GLU A C 1
ATOM 1166 O O . GLU A 1 159 ? 4.368 42.169 -45.994 1.00 68.75 159 GLU A O 1
ATOM 1171 N N . SER A 1 160 ? 4.952 44.120 -45.074 1.00 66.25 160 SER A N 1
ATOM 1172 C CA . SER A 1 160 ? 4.087 43.986 -43.885 1.00 66.25 160 SER A CA 1
ATOM 1173 C C . SER A 1 160 ? 2.650 43.502 -44.175 1.00 66.25 160 SER A C 1
ATOM 1175 O O . SER A 1 160 ? 2.071 43.788 -45.223 1.00 66.25 160 SER A O 1
ATOM 1177 N N . ALA A 1 161 ? 2.076 42.763 -43.212 1.00 62.50 161 ALA A N 1
ATOM 1178 C CA . ALA A 1 161 ? 0.766 42.089 -43.265 1.00 62.50 161 ALA A CA 1
ATOM 1179 C C . ALA A 1 161 ? 0.586 41.027 -44.377 1.00 62.50 161 ALA A C 1
ATOM 1181 O O . ALA A 1 161 ? -0.528 40.552 -44.589 1.00 62.50 161 ALA A O 1
ATOM 1182 N N . HIS A 1 162 ? 1.656 40.630 -45.073 1.00 72.50 162 HIS A N 1
ATOM 1183 C CA . HIS A 1 162 ? 1.674 39.492 -45.995 1.00 72.50 162 HIS A CA 1
ATOM 1184 C C . HIS A 1 162 ? 2.325 38.276 -45.322 1.00 72.50 162 HIS A C 1
ATOM 1186 O O . HIS A 1 162 ? 3.469 38.372 -44.872 1.00 72.50 162 HIS A O 1
ATOM 1192 N N . THR A 1 163 ? 1.601 37.155 -45.242 1.00 75.25 163 THR A N 1
ATOM 1193 C CA . THR A 1 163 ? 2.053 35.938 -44.551 1.00 75.25 163 THR A CA 1
ATOM 1194 C C . THR A 1 163 ? 2.293 34.810 -45.547 1.00 75.25 163 THR A C 1
ATOM 1196 O O . THR A 1 163 ? 1.350 34.254 -46.109 1.00 75.25 163 THR A O 1
ATOM 1199 N N . ILE A 1 164 ? 3.560 34.450 -45.737 1.00 78.69 164 ILE A N 1
ATOM 1200 C CA . ILE A 1 164 ? 3.955 33.284 -46.536 1.00 78.69 164 ILE A CA 1
ATOM 1201 C C . ILE A 1 164 ? 4.257 32.120 -45.606 1.00 78.69 164 ILE A C 1
ATOM 1203 O O . ILE A 1 164 ? 4.888 32.307 -44.569 1.00 78.69 164 ILE A O 1
ATOM 1207 N N . VAL A 1 165 ? 3.812 30.938 -46.011 1.00 79.56 165 VAL A N 1
ATOM 1208 C CA . VAL A 1 165 ? 4.048 29.664 -45.342 1.00 79.56 165 VAL A CA 1
ATOM 1209 C C . VAL A 1 165 ? 5.062 28.874 -46.153 1.00 79.56 165 VAL A C 1
ATOM 1211 O O . VAL A 1 165 ? 4.804 28.595 -47.325 1.00 79.56 165 VAL A O 1
ATOM 1214 N N . LEU A 1 166 ? 6.187 28.519 -45.540 1.00 79.06 166 LEU A N 1
ATOM 1215 C CA . LEU A 1 166 ? 7.232 27.684 -46.129 1.00 79.06 166 LEU A CA 1
ATOM 1216 C C . LEU A 1 166 ? 7.093 26.238 -45.642 1.00 79.06 166 LEU A C 1
ATOM 1218 O O . LEU A 1 166 ? 6.849 26.006 -44.456 1.00 79.06 166 LEU A O 1
ATOM 1222 N N . ASP A 1 167 ? 7.271 25.296 -46.565 1.00 77.38 167 ASP A N 1
ATOM 1223 C CA . ASP A 1 167 ? 7.193 23.849 -46.318 1.00 77.38 167 ASP A CA 1
ATOM 1224 C C . ASP A 1 167 ? 8.536 23.151 -46.580 1.00 77.38 167 ASP A C 1
ATOM 1226 O O . ASP A 1 167 ? 9.051 22.418 -45.734 1.00 77.38 167 ASP A O 1
ATOM 1230 N N . GLU A 1 168 ? 9.172 23.471 -47.709 1.00 79.00 168 GLU A N 1
ATOM 1231 C CA . GLU A 1 168 ? 10.456 22.890 -48.103 1.00 79.00 168 GLU A CA 1
ATOM 1232 C C . GLU A 1 168 ? 11.355 23.925 -48.785 1.00 79.00 168 GLU A C 1
ATOM 1234 O O . GLU A 1 168 ? 10.902 24.708 -49.628 1.00 79.00 168 GLU A O 1
ATOM 1239 N N . ILE A 1 169 ? 12.647 23.890 -48.448 1.00 76.44 169 ILE A N 1
ATOM 1240 C CA . ILE A 1 169 ? 13.714 24.581 -49.175 1.00 76.44 169 ILE A CA 1
ATOM 1241 C C . ILE A 1 169 ? 14.777 23.557 -49.563 1.00 76.44 169 ILE A C 1
ATOM 1243 O O . ILE A 1 169 ? 15.317 22.847 -48.716 1.00 76.44 169 ILE A O 1
ATOM 1247 N N . LYS A 1 170 ? 15.124 23.507 -50.849 1.00 76.62 170 LYS A N 1
ATOM 1248 C CA . LYS A 1 170 ? 16.143 22.594 -51.370 1.00 76.62 170 LYS A CA 1
ATOM 1249 C C . LYS A 1 170 ? 17.047 23.295 -52.378 1.00 76.62 170 LYS A C 1
ATOM 1251 O O . LYS A 1 170 ? 16.575 24.045 -53.220 1.00 76.62 170 LYS A O 1
ATOM 1256 N N . ILE A 1 171 ? 18.350 23.049 -52.306 1.00 72.88 171 ILE A N 1
ATOM 1257 C CA . ILE A 1 171 ? 19.356 23.587 -53.226 1.00 72.88 171 ILE A CA 1
ATOM 1258 C C . ILE A 1 171 ? 20.097 22.424 -53.856 1.00 72.88 171 ILE A C 1
ATOM 1260 O O . ILE A 1 171 ? 20.596 21.544 -53.151 1.00 72.88 171 ILE A O 1
ATOM 1264 N N . THR A 1 172 ? 20.192 22.439 -55.177 1.00 67.31 172 THR A N 1
ATOM 1265 C CA . THR A 1 172 ? 20.921 21.437 -55.948 1.00 67.31 172 THR A CA 1
ATOM 1266 C C . THR A 1 172 ? 21.985 22.074 -56.828 1.00 67.31 172 THR A C 1
ATOM 1268 O O . THR A 1 172 ? 21.914 23.254 -57.159 1.00 67.31 172 THR A O 1
ATOM 1271 N N . HIS A 1 173 ? 22.976 21.279 -57.206 1.00 66.06 173 HIS A N 1
ATOM 1272 C CA . HIS A 1 173 ? 23.980 21.606 -58.204 1.00 66.06 173 HIS A CA 1
ATOM 1273 C C . HIS A 1 173 ? 23.975 20.538 -59.289 1.00 66.06 173 HIS A C 1
ATOM 1275 O O . HIS A 1 173 ? 24.017 19.341 -59.012 1.00 66.06 173 HIS A O 1
ATOM 1281 N N . GLU A 1 174 ? 23.889 20.982 -60.533 1.00 56.69 174 GLU A N 1
ATOM 1282 C CA . GLU A 1 174 ? 23.804 20.113 -61.693 1.00 56.69 174 GLU A CA 1
ATOM 1283 C C . GLU A 1 174 ? 25.204 19.792 -62.227 1.00 56.69 174 GLU A C 1
ATOM 1285 O O . GLU A 1 174 ? 25.904 20.658 -62.751 1.00 56.69 174 GLU A O 1
ATOM 1290 N N . VAL A 1 175 ? 25.619 18.533 -62.100 1.00 50.47 175 VAL A N 1
ATOM 1291 C CA . VAL A 1 175 ? 26.948 18.077 -62.519 1.00 50.47 175 VAL A CA 1
ATOM 1292 C C . VAL A 1 175 ? 26.844 17.382 -63.878 1.00 50.47 175 VAL A C 1
ATOM 1294 O O . VAL A 1 175 ? 25.969 16.539 -64.104 1.00 50.47 175 VAL A O 1
ATOM 1297 N N . ALA A 1 176 ? 27.739 17.734 -64.807 1.00 42.50 176 ALA A N 1
ATOM 1298 C CA . ALA A 1 176 ? 27.874 17.025 -66.076 1.00 42.50 176 ALA A CA 1
ATOM 1299 C C . ALA A 1 176 ? 28.496 15.644 -65.821 1.00 42.50 176 ALA A C 1
ATOM 1301 O O . ALA A 1 176 ? 29.616 15.537 -65.326 1.00 42.50 176 ALA A O 1
ATOM 1302 N N . SER A 1 177 ? 27.754 14.586 -66.141 1.00 38.19 177 SER A N 1
ATOM 1303 C CA . SER A 1 177 ? 28.193 13.210 -65.923 1.00 38.19 177 SER A CA 1
ATOM 1304 C C . SER A 1 177 ? 29.283 12.810 -66.926 1.00 38.19 177 SER A C 1
ATOM 1306 O O . SER A 1 177 ? 29.027 12.709 -68.125 1.00 38.19 177 SER A O 1
ATOM 1308 N N . LEU A 1 178 ? 30.494 12.552 -66.427 1.00 31.16 178 LEU A N 1
ATOM 1309 C CA . LEU A 1 178 ? 31.481 11.675 -67.058 1.00 31.16 178 LEU A CA 1
ATOM 1310 C C . LEU A 1 178 ? 31.700 10.506 -66.081 1.00 31.16 178 LEU A C 1
ATOM 1312 O O . LEU A 1 178 ? 32.424 10.627 -65.101 1.00 31.16 178 LEU A O 1
ATOM 1316 N N . THR A 1 179 ? 30.970 9.410 -66.291 1.00 33.91 179 THR A N 1
ATOM 1317 C CA . THR A 1 179 ? 30.976 8.164 -65.486 1.00 33.91 179 THR A CA 1
ATOM 1318 C C . THR A 1 179 ? 32.370 7.498 -65.401 1.00 33.91 179 THR A C 1
ATOM 1320 O O . THR A 1 179 ? 33.152 7.693 -66.333 1.00 33.91 179 THR A O 1
ATOM 1323 N N . PRO A 1 180 ? 32.694 6.680 -64.363 1.00 35.62 180 PRO A N 1
ATOM 1324 C CA . PRO A 1 180 ? 31.825 5.668 -63.752 1.00 35.62 180 PRO A CA 1
ATOM 1325 C C . PRO A 1 180 ? 31.431 5.892 -62.289 1.00 35.62 180 PRO A C 1
ATOM 1327 O O . PRO A 1 180 ? 32.232 6.234 -61.426 1.00 35.62 180 PRO A O 1
ATOM 1330 N N . LEU A 1 181 ? 30.148 5.617 -62.059 1.00 28.98 181 LEU A N 1
ATOM 1331 C CA . LEU A 1 181 ? 29.486 5.393 -60.782 1.00 28.98 181 LEU A CA 1
ATOM 1332 C C . LEU A 1 181 ? 29.949 4.030 -60.228 1.00 28.98 181 LEU A C 1
ATOM 1334 O O . LEU A 1 181 ? 29.895 3.044 -60.962 1.00 28.98 181 LEU A O 1
ATOM 1338 N N . VAL A 1 182 ? 30.379 3.959 -58.966 1.00 30.53 182 VAL A N 1
ATOM 1339 C CA . VAL A 1 182 ? 30.596 2.684 -58.258 1.00 30.53 182 VAL A CA 1
ATOM 1340 C C . VAL A 1 182 ? 29.546 2.563 -57.159 1.00 30.53 182 VAL A C 1
ATOM 1342 O O . VAL A 1 182 ? 29.330 3.486 -56.377 1.00 30.53 182 VAL A O 1
ATOM 1345 N N . GLU A 1 183 ? 28.860 1.428 -57.173 1.00 29.34 183 GLU A N 1
ATOM 1346 C CA . GLU A 1 183 ? 27.789 1.029 -56.269 1.00 29.34 183 GLU A CA 1
ATOM 1347 C C . GLU A 1 183 ? 28.360 0.661 -54.888 1.00 29.34 183 GLU A C 1
ATOM 1349 O O . GLU A 1 183 ? 29.323 -0.096 -54.790 1.00 29.34 183 GLU A O 1
ATOM 1354 N N . LEU A 1 184 ? 27.760 1.186 -53.817 1.00 29.48 184 LEU A N 1
ATOM 1355 C CA . LEU A 1 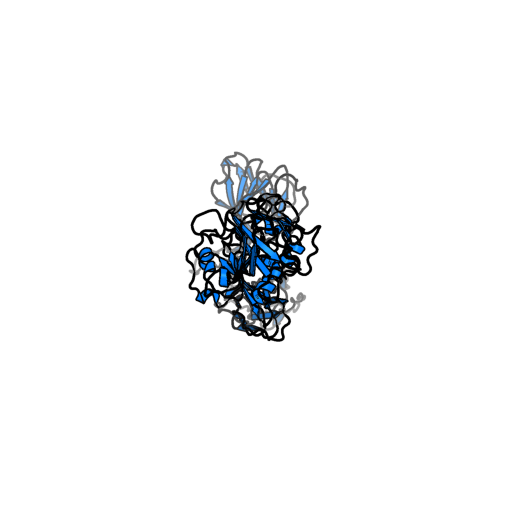184 ? 27.908 0.662 -52.458 1.00 29.48 184 LEU A CA 1
ATOM 1356 C C . LEU A 1 184 ? 26.668 -0.187 -52.174 1.00 29.48 184 LEU A C 1
ATOM 1358 O O . LEU A 1 184 ? 25.615 0.341 -51.820 1.00 29.48 184 LEU A O 1
ATOM 1362 N N . THR A 1 185 ? 26.771 -1.502 -52.345 1.00 29.80 185 THR A N 1
ATOM 1363 C CA . THR A 1 185 ? 25.781 -2.433 -51.795 1.00 29.80 185 THR A CA 1
ATOM 1364 C C . THR A 1 185 ? 25.983 -2.519 -50.287 1.00 29.80 185 THR A C 1
ATOM 1366 O O . THR A 1 185 ? 26.891 -3.207 -49.827 1.00 29.80 185 THR A O 1
ATOM 1369 N N . SER A 1 186 ? 25.131 -1.858 -49.498 1.00 29.86 186 SER A N 1
ATOM 1370 C CA . SER A 1 186 ? 24.898 -2.318 -48.131 1.00 29.86 186 SER A CA 1
ATOM 1371 C C . SER A 1 186 ? 24.135 -3.641 -48.217 1.00 29.86 186 SER A C 1
ATOM 1373 O O . SER A 1 186 ? 23.052 -3.731 -48.799 1.00 29.86 186 SER A O 1
ATOM 1375 N N . GLY A 1 187 ? 24.759 -4.703 -47.709 1.00 27.12 187 GLY A N 1
ATOM 1376 C CA . GLY A 1 187 ? 24.151 -6.022 -47.622 1.00 27.12 187 GLY A CA 1
ATOM 1377 C C . GLY A 1 187 ? 22.833 -5.981 -46.850 1.00 27.12 187 GLY A C 1
ATOM 1378 O O . GLY A 1 187 ? 22.625 -5.164 -45.953 1.00 27.12 187 GLY A O 1
ATOM 1379 N N . VAL A 1 188 ? 21.929 -6.876 -47.236 1.00 25.55 188 VAL A N 1
ATOM 1380 C CA . VAL A 1 188 ? 20.622 -7.085 -46.614 1.00 25.55 188 VAL A CA 1
ATOM 1381 C C . VAL A 1 188 ? 20.795 -7.276 -45.107 1.00 25.55 188 VAL A C 1
ATOM 1383 O O . VAL A 1 188 ? 21.490 -8.192 -44.687 1.00 25.55 188 VAL A O 1
ATOM 1386 N N . ASN A 1 189 ? 20.144 -6.415 -44.328 1.00 28.91 189 ASN A N 1
ATOM 1387 C CA . ASN A 1 189 ? 20.072 -6.426 -42.868 1.00 28.91 189 ASN A CA 1
ATOM 1388 C C . ASN A 1 189 ? 19.732 -7.823 -42.299 1.00 28.91 189 ASN A C 1
ATOM 1390 O O . ASN A 1 189 ? 18.597 -8.276 -42.496 1.00 28.91 189 ASN A O 1
ATOM 1394 N N . PRO A 1 190 ? 20.626 -8.484 -41.539 1.00 26.69 190 PRO A N 1
ATOM 1395 C CA . PRO A 1 190 ? 20.226 -9.448 -40.535 1.00 26.69 190 PRO A CA 1
ATOM 1396 C C . PRO A 1 190 ? 20.257 -8.785 -39.148 1.00 26.69 190 PRO A C 1
ATOM 1398 O O . PRO A 1 190 ? 21.170 -8.046 -38.791 1.00 26.69 190 PRO A O 1
ATOM 1401 N N . ALA A 1 191 ? 19.231 -9.063 -38.352 1.00 25.56 191 ALA A N 1
ATOM 1402 C CA . ALA A 1 191 ? 19.126 -8.604 -36.973 1.00 25.56 191 ALA A CA 1
ATOM 1403 C C . ALA A 1 191 ? 20.239 -9.186 -36.055 1.00 25.56 191 ALA A C 1
ATOM 1405 O O . ALA A 1 191 ? 21.057 -10.003 -36.476 1.00 25.56 191 ALA A O 1
ATOM 1406 N N . PRO A 1 192 ? 20.213 -8.814 -34.766 1.00 40.16 192 PRO A N 1
ATOM 1407 C CA . PRO A 1 192 ? 21.270 -8.128 -34.041 1.00 40.16 192 PRO A CA 1
ATOM 1408 C C . PRO A 1 192 ? 22.391 -9.073 -33.578 1.00 40.16 192 PRO A C 1
ATOM 1410 O O . PRO A 1 192 ? 22.195 -9.925 -32.714 1.00 40.16 192 PRO A O 1
ATOM 1413 N N . ALA A 1 193 ? 23.594 -8.874 -34.091 1.00 26.20 193 ALA A N 1
ATOM 1414 C CA . ALA A 1 193 ? 24.822 -9.264 -33.419 1.00 26.20 193 ALA A CA 1
ATOM 1415 C C . ALA A 1 193 ? 25.927 -8.349 -33.933 1.00 26.20 193 ALA A C 1
ATOM 1417 O O . ALA A 1 193 ? 25.957 -8.023 -35.117 1.00 26.20 193 ALA A O 1
ATOM 1418 N N . MET A 1 194 ? 26.803 -7.923 -33.027 1.00 31.31 194 MET A N 1
ATOM 1419 C CA . MET A 1 194 ? 28.075 -7.292 -33.353 1.00 31.31 194 MET A CA 1
ATOM 1420 C C . MET A 1 194 ? 28.787 -8.097 -34.442 1.00 31.31 194 MET A C 1
ATOM 1422 O O . MET A 1 194 ? 29.392 -9.129 -34.162 1.00 31.31 194 MET A O 1
ATOM 1426 N N . GLU A 1 195 ? 28.751 -7.605 -35.670 1.00 27.94 195 GLU A N 1
ATOM 1427 C CA . GLU A 1 195 ? 29.777 -7.908 -36.645 1.00 27.94 195 GLU A CA 1
ATOM 1428 C C . GLU A 1 195 ? 30.375 -6.566 -37.032 1.00 27.94 195 GLU A C 1
ATOM 1430 O O . GLU A 1 195 ? 29.710 -5.685 -37.576 1.00 27.94 195 GLU A O 1
ATOM 1435 N N . THR A 1 196 ? 31.620 -6.370 -36.607 1.00 26.73 196 THR A N 1
ATOM 1436 C CA . THR A 1 196 ? 32.497 -5.294 -37.052 1.00 26.73 196 THR A CA 1
ATOM 1437 C C . THR A 1 196 ? 32.331 -5.153 -38.561 1.00 26.73 196 THR A C 1
ATOM 1439 O O . THR A 1 196 ? 32.744 -6.042 -39.302 1.00 26.73 196 THR A O 1
ATOM 1442 N N . LEU A 1 197 ? 31.703 -4.069 -39.024 1.00 27.62 197 LEU A N 1
ATOM 1443 C CA . LEU A 1 197 ? 31.677 -3.778 -40.448 1.00 27.62 197 LEU A CA 1
ATOM 1444 C C . LEU A 1 197 ? 33.082 -3.280 -40.799 1.00 27.62 197 LEU A C 1
ATOM 1446 O O . LEU A 1 197 ? 33.397 -2.101 -40.621 1.00 27.62 197 LEU A O 1
ATOM 1450 N N . GLU A 1 198 ? 33.968 -4.184 -41.221 1.00 26.31 198 GLU A N 1
ATOM 1451 C CA . GLU A 1 198 ? 35.130 -3.739 -41.981 1.00 26.31 198 GLU A CA 1
ATOM 1452 C C . GLU A 1 198 ? 34.593 -3.027 -43.224 1.00 26.31 198 GLU A C 1
ATOM 1454 O O . GLU A 1 198 ? 33.768 -3.569 -43.960 1.00 26.31 198 GLU A O 1
ATOM 1459 N N . MET A 1 199 ? 35.023 -1.782 -43.446 1.00 28.30 199 MET A N 1
ATOM 1460 C CA . MET A 1 199 ? 34.869 -1.202 -44.773 1.00 28.30 199 MET A CA 1
ATOM 1461 C C . MET A 1 199 ? 35.659 -2.084 -45.734 1.00 28.30 199 MET A C 1
ATOM 1463 O O . MET A 1 199 ? 36.881 -2.187 -45.592 1.00 28.30 199 MET A O 1
ATOM 1467 N N . ASP A 1 200 ? 34.982 -2.666 -46.725 1.00 29.56 200 ASP A N 1
ATOM 1468 C CA . ASP A 1 200 ? 35.672 -3.235 -47.875 1.00 29.56 200 ASP A CA 1
ATOM 1469 C C . ASP A 1 200 ? 36.624 -2.159 -48.433 1.00 29.56 200 ASP A C 1
ATOM 1471 O O . ASP A 1 200 ? 36.210 -1.007 -48.629 1.00 29.56 200 ASP A O 1
ATOM 1475 N N . PRO A 1 201 ? 37.916 -2.473 -48.640 1.00 28.00 201 PRO A N 1
ATOM 1476 C CA . PRO A 1 201 ? 38.893 -1.487 -49.067 1.00 28.00 201 PRO A CA 1
ATOM 1477 C C . PRO A 1 201 ? 38.444 -0.854 -50.384 1.00 28.00 201 PRO A C 1
ATOM 1479 O O . PRO A 1 201 ? 38.305 -1.528 -51.404 1.00 28.00 201 PRO A O 1
ATOM 1482 N N . VAL A 1 202 ? 38.251 0.466 -50.382 1.00 33.22 202 VAL A N 1
ATOM 1483 C CA . VAL A 1 202 ? 37.941 1.203 -51.610 1.00 33.22 202 VAL A CA 1
ATOM 1484 C C . VAL A 1 202 ? 39.215 1.253 -52.456 1.00 33.22 202 VAL A C 1
ATOM 1486 O O . VAL A 1 202 ? 40.151 2.000 -52.163 1.00 33.22 202 VAL A O 1
ATOM 1489 N N . VAL A 1 203 ? 39.281 0.408 -53.488 1.00 30.36 203 VAL A N 1
ATOM 1490 C CA . VAL A 1 203 ? 40.390 0.350 -54.448 1.00 30.36 203 VAL A CA 1
ATOM 1491 C C . VAL A 1 203 ? 39.990 1.092 -55.724 1.00 30.36 203 VAL A C 1
ATOM 1493 O O . VAL A 1 203 ? 39.245 0.578 -56.555 1.00 30.36 203 VAL A O 1
ATOM 1496 N N . TYR A 1 204 ? 40.527 2.294 -55.922 1.00 34.25 204 TYR A N 1
ATOM 1497 C CA . TYR A 1 204 ? 40.385 3.021 -57.187 1.00 34.25 204 TYR A CA 1
ATOM 1498 C C . TYR A 1 204 ? 41.285 2.389 -58.258 1.00 34.25 204 TYR A C 1
ATOM 1500 O O . TYR A 1 204 ? 42.492 2.598 -58.222 1.00 34.25 204 TYR A O 1
ATOM 1508 N N . THR A 1 205 ? 40.738 1.628 -59.212 1.00 26.59 205 THR A N 1
ATOM 1509 C CA . THR A 1 205 ? 41.496 1.123 -60.375 1.00 26.59 205 THR A CA 1
ATOM 1510 C C . THR A 1 205 ? 41.138 1.898 -61.641 1.00 26.59 205 THR A C 1
ATOM 1512 O O . THR A 1 205 ? 39.983 1.949 -62.051 1.00 26.59 205 THR A O 1
ATOM 1515 N N . TYR A 1 206 ? 42.140 2.483 -62.301 1.00 31.41 206 TYR A N 1
ATOM 1516 C CA . TYR A 1 206 ? 41.979 3.050 -63.641 1.00 31.41 206 TYR A CA 1
ATOM 1517 C C . TYR A 1 206 ? 42.101 1.930 -64.683 1.00 31.41 206 TYR A C 1
ATOM 1519 O O . TYR A 1 206 ? 43.181 1.362 -64.846 1.00 31.41 206 TYR A O 1
ATOM 1527 N N . THR A 1 207 ? 41.032 1.623 -65.424 1.00 26.86 207 THR A N 1
ATOM 1528 C CA . THR A 1 207 ? 41.117 0.797 -66.642 1.00 26.86 207 THR A CA 1
ATOM 1529 C C . THR A 1 207 ? 41.045 1.687 -67.878 1.00 26.86 207 THR A C 1
ATOM 1531 O O . THR A 1 207 ? 40.117 2.471 -68.055 1.00 26.86 207 THR A O 1
ATOM 1534 N N . ALA A 1 208 ? 42.067 1.589 -68.728 1.00 28.73 208 ALA A N 1
ATOM 1535 C CA . ALA A 1 208 ? 42.158 2.334 -69.976 1.00 28.73 208 ALA A CA 1
ATOM 1536 C C . ALA A 1 208 ? 41.035 1.915 -70.938 1.00 28.73 208 ALA A C 1
ATOM 1538 O O . ALA A 1 208 ? 40.954 0.749 -71.323 1.00 28.73 208 ALA A O 1
ATOM 1539 N N . VAL A 1 209 ? 40.201 2.867 -71.363 1.00 25.56 209 VAL A N 1
ATOM 1540 C CA . VAL A 1 209 ? 39.289 2.677 -72.497 1.00 25.56 209 VAL A CA 1
ATOM 1541 C C . VAL A 1 209 ? 40.013 3.150 -73.752 1.00 25.56 209 VAL A C 1
ATOM 1543 O O . VAL A 1 209 ? 40.276 4.338 -73.927 1.00 25.56 209 VAL A O 1
ATOM 1546 N N . ALA A 1 210 ? 40.376 2.204 -74.613 1.00 31.30 210 ALA A N 1
ATOM 1547 C CA . ALA A 1 210 ? 40.907 2.485 -75.937 1.00 31.30 210 ALA A CA 1
ATOM 1548 C C . ALA A 1 210 ? 39.752 2.786 -76.904 1.00 31.30 210 ALA A C 1
ATOM 1550 O O . ALA A 1 210 ? 38.908 1.913 -77.098 1.00 31.30 210 ALA A O 1
ATOM 1551 N N . ASN A 1 211 ? 39.742 3.964 -77.544 1.00 27.23 211 ASN A N 1
ATOM 1552 C CA . ASN A 1 211 ? 39.644 4.012 -79.008 1.00 27.23 211 ASN A CA 1
ATOM 1553 C C . ASN A 1 211 ? 40.030 5.369 -79.635 1.00 27.23 211 ASN A C 1
ATOM 1555 O O . ASN A 1 211 ? 39.538 6.423 -79.244 1.00 27.23 211 ASN A O 1
ATOM 1559 N N . ASP A 1 212 ? 40.912 5.264 -80.630 1.00 31.36 212 ASP A N 1
ATOM 1560 C CA . ASP A 1 212 ? 41.164 6.053 -81.843 1.00 31.36 212 ASP A CA 1
ATOM 1561 C C . ASP A 1 212 ? 40.753 7.537 -81.930 1.00 31.36 212 ASP A C 1
ATOM 1563 O O . ASP A 1 212 ? 39.899 7.941 -82.716 1.00 31.36 212 ASP A O 1
ATOM 1567 N N . ALA A 1 213 ? 41.537 8.370 -81.240 1.00 26.02 213 ALA A N 1
ATOM 1568 C CA . ALA A 1 213 ? 42.067 9.638 -81.760 1.00 26.02 213 ALA A CA 1
ATOM 1569 C C . ALA A 1 213 ? 43.438 9.899 -81.095 1.00 26.02 213 ALA A C 1
ATOM 1571 O O . ALA A 1 213 ? 43.567 10.665 -80.143 1.00 26.02 213 ALA A O 1
ATOM 1572 N N . ASN A 1 214 ? 44.459 9.153 -81.534 1.00 24.89 214 ASN A N 1
ATOM 1573 C CA . ASN A 1 214 ? 45.725 8.961 -80.818 1.00 24.89 214 ASN A CA 1
ATOM 1574 C C . ASN A 1 214 ? 46.807 10.012 -81.147 1.00 24.89 214 ASN A C 1
ATOM 1576 O O . ASN A 1 214 ? 47.558 9.857 -82.107 1.00 24.89 214 ASN A O 1
ATOM 1580 N N . VAL A 1 215 ? 46.973 10.996 -80.258 1.00 23.59 215 VAL A N 1
ATOM 1581 C CA . VAL A 1 215 ? 48.292 11.328 -79.686 1.00 23.59 215 VAL A CA 1
ATOM 1582 C C . VAL A 1 215 ? 48.103 11.445 -78.173 1.00 23.59 215 VAL A C 1
ATOM 1584 O O . VAL A 1 215 ? 47.711 12.492 -77.669 1.00 23.59 215 VAL A O 1
ATOM 1587 N N . LEU A 1 216 ? 48.372 10.360 -77.445 1.00 27.06 216 LEU A N 1
ATOM 1588 C CA . LEU A 1 216 ? 48.546 10.384 -75.995 1.00 27.06 216 LEU A CA 1
ATOM 1589 C C . LEU A 1 216 ? 49.940 9.825 -75.693 1.00 27.06 216 LEU A C 1
ATOM 1591 O O . LEU A 1 216 ? 50.160 8.617 -75.712 1.00 27.06 216 LEU A O 1
ATOM 1595 N N . TYR A 1 217 ? 50.896 10.721 -75.467 1.00 23.34 217 TYR A N 1
ATOM 1596 C CA . TYR A 1 217 ? 52.230 10.387 -74.975 1.00 23.34 217 TYR A CA 1
ATOM 1597 C C . TYR A 1 217 ? 52.613 11.414 -73.909 1.00 23.34 217 TYR A C 1
ATOM 1599 O O . TYR A 1 217 ? 53.064 12.509 -74.222 1.00 23.34 217 TYR A O 1
ATOM 1607 N N . ASN A 1 218 ? 52.324 11.092 -72.648 1.00 25.95 218 ASN A N 1
ATOM 1608 C CA . ASN A 1 218 ? 53.331 10.919 -71.600 1.00 25.95 218 ASN A CA 1
ATOM 1609 C C . ASN A 1 218 ? 52.654 10.837 -70.231 1.00 25.95 218 ASN A C 1
ATOM 1611 O O . ASN A 1 218 ? 52.171 11.820 -69.681 1.00 25.95 218 ASN A O 1
ATOM 1615 N N . TRP A 1 219 ? 52.713 9.641 -69.653 1.00 28.06 219 TRP A N 1
ATOM 1616 C CA . TRP A 1 219 ? 52.879 9.508 -68.215 1.00 28.06 219 TRP A CA 1
ATOM 1617 C C . TRP A 1 219 ? 54.208 10.175 -67.857 1.00 28.06 219 TRP A C 1
ATOM 1619 O O . TRP A 1 219 ? 55.263 9.680 -68.256 1.00 28.06 219 TRP A O 1
ATOM 1629 N N . TYR A 1 220 ? 54.170 11.304 -67.155 1.00 30.06 220 TYR A N 1
ATOM 1630 C CA . TYR A 1 220 ? 55.391 11.910 -66.646 1.00 30.06 220 TYR A CA 1
ATOM 1631 C C . TYR A 1 220 ? 55.885 11.122 -65.435 1.00 30.06 220 TYR A C 1
ATOM 1633 O O . TYR A 1 220 ? 55.201 10.954 -64.428 1.00 30.06 220 TYR A O 1
ATOM 1641 N N . THR A 1 221 ? 57.107 10.621 -65.567 1.00 32.69 221 THR A N 1
ATOM 1642 C CA . THR A 1 221 ? 57.953 10.134 -64.486 1.00 32.69 221 THR A CA 1
ATOM 1643 C C . THR A 1 221 ? 58.428 11.321 -63.645 1.00 32.69 221 THR A C 1
ATOM 1645 O O . THR A 1 221 ? 59.566 11.760 -63.798 1.00 32.69 221 THR A O 1
ATOM 1648 N N . ASP A 1 222 ? 57.579 11.856 -62.769 1.00 30.98 222 ASP A N 1
ATOM 1649 C CA . ASP A 1 222 ? 58.056 12.611 -61.608 1.00 30.98 222 ASP A CA 1
ATOM 1650 C C . ASP A 1 222 ? 57.204 12.306 -60.368 1.00 30.98 222 ASP A C 1
ATOM 1652 O O . ASP A 1 222 ? 55.979 12.410 -60.346 1.00 30.98 222 ASP A O 1
ATOM 1656 N N . ASN A 1 223 ? 57.899 11.840 -59.339 1.00 42.75 223 ASN A N 1
ATOM 1657 C CA . ASN A 1 223 ? 57.395 11.277 -58.099 1.00 42.75 223 ASN A CA 1
ATOM 1658 C C . ASN A 1 223 ? 57.305 12.359 -57.015 1.00 42.75 223 ASN A C 1
ATOM 1660 O O . ASN A 1 223 ? 58.084 12.333 -56.062 1.00 42.75 223 ASN A O 1
ATOM 1664 N N . THR A 1 224 ? 56.332 13.268 -57.072 1.00 32.28 224 THR A N 1
ATOM 1665 C CA . THR A 1 224 ? 56.127 14.223 -55.964 1.00 32.28 224 THR A CA 1
ATOM 1666 C C . THR A 1 224 ? 54.664 14.315 -55.525 1.00 32.28 224 THR A C 1
ATOM 1668 O O . THR A 1 224 ? 53.960 15.297 -55.727 1.00 32.28 224 THR A O 1
ATOM 1671 N N . TYR A 1 225 ? 54.218 13.262 -54.836 1.00 38.84 225 TYR A N 1
ATOM 1672 C CA . TYR A 1 225 ? 53.026 13.288 -53.982 1.00 38.84 225 TYR A CA 1
ATOM 1673 C C . TYR A 1 225 ? 53.454 13.878 -52.638 1.00 38.84 225 TYR A C 1
ATOM 1675 O O . TYR A 1 225 ? 54.091 13.175 -51.855 1.00 38.84 225 TYR A O 1
ATOM 1683 N N . THR A 1 226 ? 53.219 15.164 -52.388 1.00 35.38 226 THR A N 1
ATOM 1684 C CA . THR A 1 226 ? 53.952 15.854 -51.310 1.00 35.38 226 THR A CA 1
ATOM 1685 C C . THR A 1 226 ? 53.196 16.072 -50.008 1.00 35.38 226 THR A C 1
ATOM 1687 O O . THR A 1 226 ? 53.864 16.338 -49.013 1.00 35.38 226 THR A O 1
ATOM 1690 N N . THR A 1 227 ? 51.877 15.877 -49.916 1.00 36.59 227 THR A N 1
ATOM 1691 C CA . THR A 1 227 ? 51.189 15.985 -48.614 1.00 36.59 227 THR A CA 1
ATOM 1692 C C . THR A 1 227 ? 49.970 15.072 -48.490 1.00 36.59 227 THR A C 1
ATOM 1694 O O . THR A 1 227 ? 48.979 15.218 -49.198 1.00 36.59 227 THR A O 1
ATOM 1697 N N . LEU A 1 228 ? 50.038 14.146 -47.532 1.00 44.00 228 LEU A N 1
ATOM 1698 C CA . LEU A 1 228 ? 48.886 13.440 -46.978 1.00 44.00 228 LEU A CA 1
ATOM 1699 C C . LEU A 1 228 ? 48.593 14.088 -45.619 1.00 44.00 228 LEU A C 1
ATOM 1701 O O . LEU A 1 228 ? 49.476 14.113 -44.758 1.00 44.00 228 LEU A O 1
ATOM 1705 N N . THR A 1 229 ? 47.407 14.658 -45.410 1.00 47.03 229 THR A N 1
ATOM 1706 C CA . THR A 1 229 ? 46.988 15.034 -44.051 1.00 47.03 229 THR A CA 1
ATOM 1707 C C . THR A 1 229 ? 46.819 13.768 -43.212 1.00 47.03 229 THR A C 1
ATOM 1709 O O . THR A 1 229 ? 46.426 12.724 -43.732 1.00 47.03 229 THR A O 1
ATOM 1712 N N . ALA A 1 230 ? 47.164 13.840 -41.923 1.00 49.41 230 ALA A N 1
ATOM 1713 C CA . ALA A 1 230 ? 47.049 12.705 -41.011 1.00 49.41 230 ALA A CA 1
ATOM 1714 C C . ALA A 1 230 ? 45.625 12.122 -41.048 1.00 49.41 230 ALA A C 1
ATOM 1716 O O . ALA A 1 230 ? 44.646 12.869 -41.004 1.00 49.41 230 ALA A O 1
ATOM 1717 N N . ALA A 1 231 ? 45.526 10.795 -41.150 1.00 49.50 231 ALA A N 1
ATOM 1718 C CA . ALA A 1 231 ? 44.250 10.096 -41.121 1.00 49.50 231 ALA A CA 1
ATOM 1719 C C . ALA A 1 231 ? 43.567 10.274 -39.745 1.00 49.50 231 ALA A C 1
ATOM 1721 O O . ALA A 1 231 ? 44.267 10.354 -38.729 1.00 49.50 231 ALA A O 1
ATOM 1722 N N . PRO A 1 232 ? 42.224 10.340 -39.684 1.00 50.59 232 PRO A N 1
ATOM 1723 C CA . PRO A 1 232 ? 41.486 10.324 -38.422 1.00 50.59 232 PRO A CA 1
ATOM 1724 C C . PRO A 1 232 ? 41.828 9.111 -37.546 1.00 50.59 232 PRO A C 1
ATOM 1726 O O . PRO A 1 232 ? 42.207 8.057 -38.056 1.00 50.59 232 PRO A O 1
ATOM 1729 N N . ALA A 1 233 ? 41.651 9.230 -36.227 1.00 51.19 233 ALA A N 1
ATOM 1730 C CA . ALA A 1 233 ? 41.902 8.131 -35.294 1.00 51.19 233 ALA A CA 1
ATOM 1731 C C . ALA A 1 233 ? 41.082 6.878 -35.668 1.00 51.19 233 ALA A C 1
ATOM 1733 O O . ALA A 1 233 ? 39.857 6.933 -35.773 1.00 51.19 233 ALA A O 1
ATOM 1734 N N . GLY A 1 234 ? 41.778 5.756 -35.881 1.00 48.62 234 GLY A N 1
ATOM 1735 C CA . GLY A 1 234 ? 41.176 4.481 -36.284 1.00 48.62 234 GLY A CA 1
ATOM 1736 C C . GLY A 1 234 ? 41.124 4.228 -37.798 1.00 48.62 234 GLY A C 1
ATOM 1737 O O . GLY A 1 234 ? 40.931 3.086 -38.210 1.00 48.62 234 GLY A O 1
ATOM 1738 N N . LEU A 1 235 ? 41.385 5.242 -38.633 1.00 55.09 235 LEU A N 1
ATOM 1739 C CA . LEU A 1 235 ? 41.517 5.097 -40.086 1.00 55.09 235 LEU A CA 1
ATOM 1740 C C . LEU A 1 235 ? 42.986 5.156 -40.518 1.00 55.09 235 LEU A C 1
ATOM 1742 O O . LEU A 1 235 ? 43.801 5.884 -39.956 1.00 55.09 235 LEU A O 1
ATOM 1746 N N . SER A 1 236 ? 43.322 4.392 -41.550 1.00 54.84 236 SER A N 1
ATOM 1747 C CA . SER A 1 236 ? 44.637 4.345 -42.185 1.00 54.84 236 SER A CA 1
ATOM 1748 C C . SER A 1 236 ? 44.507 4.636 -43.671 1.00 54.84 236 SER A C 1
ATOM 1750 O O . SER A 1 236 ? 43.540 4.228 -44.312 1.00 54.84 236 SER A O 1
ATOM 1752 N N . ILE A 1 237 ? 45.499 5.328 -44.226 1.00 56.69 237 ILE A N 1
ATOM 1753 C CA . ILE A 1 237 ? 45.584 5.605 -45.659 1.00 56.69 237 ILE A CA 1
ATOM 1754 C C . ILE A 1 237 ? 46.846 4.927 -46.191 1.00 56.69 237 ILE A C 1
ATOM 1756 O O . ILE A 1 237 ? 47.952 5.214 -45.730 1.00 56.69 237 ILE A O 1
ATOM 1760 N N . ALA A 1 238 ? 46.684 4.040 -47.166 1.00 55.03 238 ALA A N 1
ATOM 1761 C CA . ALA A 1 238 ? 47.766 3.329 -47.830 1.00 55.03 238 ALA A CA 1
ATOM 1762 C C . ALA A 1 238 ? 47.834 3.721 -49.311 1.00 55.03 238 ALA A C 1
ATOM 1764 O O . ALA A 1 238 ? 46.815 3.854 -49.986 1.00 55.03 238 ALA A O 1
ATOM 1765 N N . LYS A 1 239 ? 49.050 3.891 -49.834 1.00 57.19 239 LYS A N 1
ATOM 1766 C CA . LYS A 1 239 ? 49.301 4.191 -51.247 1.00 57.19 239 LYS A CA 1
ATOM 1767 C C . LYS A 1 239 ? 49.952 2.989 -51.924 1.00 57.19 239 LYS A C 1
ATOM 1769 O O . LYS A 1 239 ? 50.984 2.518 -51.452 1.00 57.19 239 LYS A O 1
ATOM 1774 N N . ASN A 1 240 ? 49.415 2.561 -53.065 1.00 51.25 240 ASN A N 1
ATOM 1775 C CA . ASN A 1 240 ? 50.055 1.585 -53.941 1.00 51.25 240 ASN A CA 1
ATOM 1776 C C . ASN A 1 240 ? 50.449 2.251 -55.266 1.00 51.25 240 ASN A C 1
ATOM 1778 O O . ASN A 1 240 ? 49.616 2.523 -56.130 1.00 51.25 240 ASN A O 1
ATOM 1782 N N . THR A 1 241 ? 51.744 2.525 -55.419 1.00 51.03 241 THR A N 1
ATOM 1783 C CA . THR A 1 241 ? 52.287 3.223 -56.594 1.00 51.03 241 THR A CA 1
ATOM 1784 C C . THR A 1 241 ? 52.248 2.364 -57.864 1.00 51.03 241 THR A C 1
ATOM 1786 O O . THR A 1 241 ? 52.132 2.908 -58.957 1.00 51.03 241 THR A O 1
ATOM 1789 N N . GLU A 1 242 ? 52.314 1.037 -57.737 1.00 44.25 242 GLU A N 1
ATOM 1790 C CA . GLU A 1 242 ? 52.347 0.102 -58.870 1.00 44.25 242 GLU A CA 1
ATOM 1791 C C . GLU A 1 242 ? 50.940 -0.146 -59.431 1.00 44.25 242 GLU A C 1
ATOM 1793 O O . GLU A 1 242 ? 50.720 -0.053 -60.638 1.00 44.25 242 GLU A O 1
ATOM 1798 N N . ALA A 1 243 ? 49.962 -0.344 -58.543 1.00 44.41 243 ALA A N 1
ATOM 1799 C CA . ALA A 1 243 ? 48.548 -0.479 -58.896 1.00 44.41 243 ALA A CA 1
ATOM 1800 C C . ALA A 1 243 ? 47.847 0.871 -59.142 1.00 44.41 243 ALA A C 1
ATOM 1802 O O . ALA A 1 243 ? 46.711 0.893 -59.610 1.00 44.41 243 ALA A O 1
ATOM 1803 N N . LYS A 1 244 ? 48.529 1.991 -58.854 1.00 48.84 244 LYS A N 1
ATOM 1804 C CA . LYS A 1 244 ? 48.029 3.371 -58.993 1.00 48.84 244 LYS A CA 1
ATOM 1805 C C . LYS A 1 244 ? 46.766 3.624 -58.166 1.00 48.84 244 LYS A C 1
ATOM 1807 O O . LYS A 1 244 ? 45.833 4.273 -58.631 1.00 48.84 244 LYS A O 1
ATOM 1812 N N . THR A 1 245 ? 46.755 3.118 -56.935 1.00 46.97 245 THR A N 1
ATOM 1813 C CA . THR A 1 245 ? 45.597 3.188 -56.036 1.00 46.97 245 THR A CA 1
ATOM 1814 C C . THR A 1 245 ? 45.951 3.876 -54.715 1.00 46.97 245 THR A C 1
ATOM 1816 O O . THR A 1 245 ? 47.085 3.807 -54.227 1.00 46.97 245 THR A O 1
ATOM 1819 N N . VAL A 1 246 ? 44.966 4.559 -54.129 1.00 50.91 246 VAL A N 1
ATOM 1820 C CA . VAL A 1 246 ? 44.983 5.018 -52.733 1.00 50.91 246 VAL A CA 1
ATOM 1821 C C . VAL A 1 246 ? 43.853 4.294 -52.017 1.00 50.91 246 VAL A C 1
ATOM 1823 O O . VAL A 1 246 ? 42.729 4.287 -52.510 1.00 50.91 246 VAL A O 1
ATOM 1826 N N . THR A 1 247 ? 44.149 3.672 -50.882 1.00 53.34 247 THR A N 1
ATOM 1827 C CA . THR A 1 247 ? 43.200 2.876 -50.100 1.00 53.34 247 THR A CA 1
ATOM 1828 C C . THR A 1 247 ? 43.033 3.500 -48.726 1.00 53.34 247 THR A C 1
ATOM 1830 O O . THR A 1 247 ? 44.022 3.805 -48.060 1.00 53.34 247 THR A O 1
ATOM 1833 N N . ILE A 1 248 ? 41.784 3.689 -48.306 1.00 54.94 248 ILE A N 1
ATOM 1834 C CA . ILE A 1 248 ? 41.424 4.125 -46.955 1.00 54.94 248 ILE A CA 1
ATOM 1835 C C . ILE A 1 248 ? 40.766 2.930 -46.266 1.00 54.94 248 ILE A C 1
ATOM 1837 O O . ILE A 1 248 ? 39.827 2.358 -46.815 1.00 54.94 248 ILE A O 1
ATOM 1841 N N . SER A 1 249 ? 41.280 2.526 -45.106 1.00 50.25 249 SER A N 1
ATOM 1842 C CA . SER A 1 249 ? 40.847 1.317 -44.391 1.00 50.25 249 SER A CA 1
ATOM 1843 C C . SER A 1 249 ? 40.987 1.475 -42.876 1.00 50.25 249 SER A C 1
ATOM 1845 O O . SER A 1 249 ? 41.835 2.235 -42.411 1.00 50.25 249 SER A O 1
ATOM 1847 N N . GLY A 1 250 ? 40.209 0.727 -42.098 1.00 50.38 250 GLY A N 1
ATOM 1848 C CA . GLY A 1 250 ? 40.225 0.751 -40.630 1.00 50.38 250 GLY A CA 1
ATOM 1849 C C . GLY A 1 250 ? 38.843 1.024 -40.035 1.00 50.38 250 GLY A C 1
ATOM 1850 O O . GLY A 1 250 ? 37.856 1.103 -40.763 1.00 50.38 250 GLY A O 1
ATOM 1851 N N . THR A 1 251 ? 38.774 1.181 -38.712 1.00 48.44 251 THR A N 1
ATOM 1852 C CA . THR A 1 251 ? 37.530 1.432 -37.968 1.00 48.44 251 THR A CA 1
ATOM 1853 C C . THR A 1 251 ? 37.637 2.769 -37.232 1.00 48.44 251 THR A C 1
ATOM 1855 O O . THR A 1 251 ? 38.472 2.888 -36.333 1.00 48.44 251 THR A O 1
ATOM 1858 N N . PRO A 1 252 ? 36.828 3.786 -37.576 1.00 49.50 252 PRO A N 1
ATOM 1859 C CA . PRO A 1 252 ? 36.876 5.078 -36.898 1.00 49.50 252 PRO A CA 1
ATOM 1860 C C . PRO A 1 252 ? 36.451 4.930 -35.429 1.00 49.50 252 PRO A C 1
ATOM 1862 O O . PRO A 1 252 ? 35.473 4.252 -35.128 1.00 49.50 252 PRO A O 1
ATOM 1865 N N . THR A 1 253 ? 37.184 5.557 -34.504 1.00 47.41 253 THR A N 1
ATOM 1866 C CA . THR A 1 253 ? 36.949 5.406 -33.051 1.00 47.41 253 THR A CA 1
ATOM 1867 C C . THR A 1 253 ? 36.189 6.569 -32.412 1.00 47.41 253 THR A C 1
ATOM 1869 O O . THR A 1 253 ? 35.865 6.513 -31.226 1.00 47.41 253 THR A O 1
ATOM 1872 N N . ILE A 1 254 ? 35.916 7.634 -33.171 1.00 45.81 254 ILE A N 1
ATOM 1873 C CA . ILE A 1 254 ? 35.239 8.850 -32.707 1.00 45.81 254 ILE A CA 1
ATOM 1874 C C . ILE A 1 254 ? 34.157 9.232 -33.729 1.00 45.81 254 ILE A C 1
ATOM 1876 O O . ILE A 1 254 ? 34.354 9.120 -34.936 1.00 45.81 254 ILE A O 1
ATOM 1880 N N . VAL A 1 255 ? 33.004 9.677 -33.231 1.00 46.69 255 VAL A N 1
ATOM 1881 C CA . VAL A 1 255 ? 31.891 10.203 -34.034 1.00 46.69 255 VAL A CA 1
ATOM 1882 C C . VAL A 1 255 ? 32.253 11.582 -34.598 1.00 46.69 255 VAL A C 1
ATOM 1884 O O . VAL A 1 255 ? 32.682 12.459 -33.846 1.00 46.69 255 VAL A O 1
ATOM 1887 N N . GLY A 1 256 ? 32.037 11.810 -35.898 1.00 41.16 256 GLY A N 1
ATOM 1888 C CA . GLY A 1 256 ? 32.270 13.114 -36.522 1.00 41.16 256 GLY A CA 1
ATOM 1889 C C . GLY A 1 256 ? 32.415 13.073 -38.045 1.00 41.16 256 GLY A C 1
ATOM 1890 O O . GLY A 1 256 ? 32.633 12.033 -38.659 1.00 41.16 256 GLY A O 1
ATOM 1891 N N . THR A 1 257 ? 32.315 14.237 -38.689 1.00 43.25 257 THR A N 1
ATOM 1892 C CA . THR A 1 257 ? 32.602 14.364 -40.126 1.00 43.25 257 THR A CA 1
ATOM 1893 C C . THR A 1 257 ? 34.100 14.545 -40.353 1.00 43.25 257 THR A C 1
ATOM 1895 O O . THR A 1 257 ? 34.689 15.501 -39.844 1.00 43.25 257 THR A O 1
ATOM 1898 N N . TYR A 1 258 ? 34.707 13.670 -41.158 1.00 45.34 258 TYR A N 1
ATOM 1899 C CA . TYR A 1 258 ? 36.131 13.723 -41.475 1.00 45.34 258 TYR A CA 1
ATOM 1900 C C . TYR A 1 258 ? 36.353 14.123 -42.934 1.00 45.34 258 TYR A C 1
ATOM 1902 O O . TYR A 1 258 ? 36.038 13.399 -43.880 1.00 45.34 258 TYR A O 1
ATOM 1910 N N . TYR A 1 259 ? 36.939 15.301 -43.119 1.00 42.69 259 TYR A N 1
ATOM 1911 C CA . TYR A 1 259 ? 37.326 15.802 -44.433 1.00 42.69 259 TYR A CA 1
ATOM 1912 C C . TYR A 1 259 ? 38.740 15.323 -44.763 1.00 42.69 259 TYR A C 1
ATOM 1914 O O . TYR A 1 259 ? 39.645 15.465 -43.938 1.00 42.69 259 TYR A O 1
ATOM 1922 N N . TYR A 1 260 ? 38.949 14.780 -45.963 1.00 43.72 260 TYR A N 1
ATOM 1923 C CA . TYR A 1 260 ? 40.282 14.409 -46.432 1.00 43.72 260 TYR A CA 1
ATOM 1924 C C . TYR A 1 260 ? 40.523 14.955 -47.839 1.00 43.72 260 TYR A C 1
ATOM 1926 O O . TYR A 1 260 ? 39.670 14.907 -48.717 1.00 43.72 260 TYR A O 1
ATOM 1934 N N . LYS A 1 261 ? 41.714 15.501 -48.065 1.00 42.41 261 LYS A N 1
ATOM 1935 C CA . LYS A 1 261 ? 42.086 16.084 -49.353 1.00 42.41 261 LYS A CA 1
ATOM 1936 C C . LYS A 1 261 ? 43.189 15.248 -49.978 1.00 42.41 261 LYS A C 1
ATOM 1938 O O . LYS A 1 261 ? 44.236 15.071 -49.359 1.00 42.41 261 LYS A O 1
ATOM 1943 N N . ILE A 1 262 ? 42.963 14.750 -51.195 1.00 45.44 262 ILE A N 1
ATOM 1944 C CA . ILE A 1 262 ? 43.987 14.054 -51.978 1.00 45.44 262 ILE A CA 1
ATOM 1945 C C . ILE A 1 262 ? 44.412 14.985 -53.116 1.00 45.44 262 ILE A C 1
ATOM 1947 O O . ILE A 1 262 ? 43.771 15.079 -54.161 1.00 45.44 262 ILE A O 1
ATOM 1951 N N . SER A 1 263 ? 45.513 15.704 -52.904 1.00 45.03 263 SER A N 1
ATOM 1952 C CA . SER A 1 263 ? 46.088 16.575 -53.932 1.00 45.03 263 SER A CA 1
ATOM 1953 C C . SER A 1 263 ? 46.933 15.754 -54.907 1.00 45.03 263 SER A C 1
ATOM 1955 O O . SER A 1 263 ? 47.915 15.128 -54.503 1.00 45.03 263 SER A O 1
ATOM 1957 N N . ILE A 1 264 ? 46.572 15.783 -56.191 1.00 45.56 264 ILE A N 1
ATOM 1958 C CA . ILE A 1 264 ? 47.389 15.251 -57.285 1.00 45.56 264 ILE A CA 1
ATOM 1959 C C . ILE A 1 264 ? 48.023 16.460 -57.979 1.00 45.56 264 ILE A C 1
ATOM 1961 O O . ILE A 1 264 ? 47.318 17.318 -58.502 1.00 45.56 264 ILE A O 1
ATOM 1965 N N . ASN A 1 265 ? 49.351 16.576 -57.940 1.00 44.91 265 ASN A N 1
ATOM 1966 C CA . ASN A 1 265 ? 50.045 17.663 -58.630 1.00 44.91 265 ASN A CA 1
ATOM 1967 C C . ASN A 1 265 ? 50.118 17.348 -60.128 1.00 44.91 265 ASN A C 1
ATOM 1969 O O . ASN A 1 265 ? 51.049 16.689 -60.580 1.00 44.91 265 ASN A O 1
ATOM 1973 N N . GLU A 1 266 ? 49.151 17.837 -60.897 1.00 39.41 266 GLU A N 1
ATOM 1974 C CA . GLU A 1 266 ? 49.328 18.048 -62.334 1.00 39.41 266 GLU A CA 1
ATOM 1975 C C . GLU A 1 266 ? 49.622 19.527 -62.607 1.00 39.41 266 GLU A C 1
ATOM 1977 O O . GLU A 1 266 ? 49.164 20.408 -61.877 1.00 39.41 266 GLU A O 1
ATOM 1982 N N . GLU A 1 267 ? 50.342 19.807 -63.695 1.00 36.75 267 GLU A N 1
ATOM 1983 C CA . GLU A 1 267 ? 50.746 21.150 -64.152 1.00 36.75 267 GLU A CA 1
ATOM 1984 C C . GLU A 1 267 ? 49.552 22.099 -64.443 1.00 36.75 267 GLU A C 1
ATOM 1986 O O . GLU A 1 267 ? 49.754 23.278 -64.703 1.00 36.75 267 GLU A O 1
ATOM 1991 N N . ASN A 1 268 ? 48.305 21.622 -64.307 1.00 38.81 268 ASN A N 1
ATOM 1992 C CA . ASN A 1 268 ? 47.064 22.404 -64.391 1.00 38.81 268 ASN A CA 1
ATOM 1993 C C . ASN A 1 268 ? 46.146 22.316 -63.144 1.00 38.81 268 ASN A C 1
ATOM 1995 O O . ASN A 1 268 ? 44.975 22.678 -63.223 1.00 38.81 268 ASN A O 1
ATOM 1999 N N . GLY A 1 269 ? 46.650 21.896 -61.976 1.00 38.84 269 GLY A N 1
ATOM 2000 C CA . GLY A 1 269 ? 46.008 22.198 -60.684 1.00 38.84 269 GLY A CA 1
ATOM 2001 C C . GLY A 1 269 ? 44.711 21.449 -60.334 1.00 38.84 269 GLY A C 1
ATOM 2002 O O . GLY A 1 269 ? 43.893 21.985 -59.587 1.00 38.84 269 GLY A O 1
ATOM 2003 N N . ASN A 1 270 ? 44.511 20.220 -60.815 1.00 40.28 270 ASN A N 1
ATOM 2004 C CA . ASN A 1 270 ? 43.337 19.419 -60.449 1.00 40.28 270 ASN A CA 1
ATOM 2005 C C . ASN A 1 270 ? 43.545 18.696 -59.102 1.00 40.28 270 ASN A C 1
ATOM 2007 O O . ASN A 1 270 ? 44.239 17.686 -59.028 1.00 40.28 270 ASN A O 1
ATOM 2011 N N . ALA A 1 271 ? 42.921 19.192 -58.030 1.00 41.22 271 ALA A N 1
ATOM 2012 C CA . ALA A 1 271 ? 42.805 18.464 -56.764 1.00 41.22 271 ALA A CA 1
ATOM 2013 C C . ALA A 1 271 ? 41.516 17.627 -56.752 1.00 41.22 271 ALA A C 1
ATOM 2015 O O . ALA A 1 271 ? 40.457 18.134 -57.118 1.00 41.22 271 ALA A O 1
ATOM 2016 N N . ILE A 1 272 ? 41.590 16.371 -56.301 1.00 43.72 272 ILE A N 1
ATOM 2017 C CA . ILE A 1 272 ? 40.397 15.570 -56.006 1.00 43.72 272 ILE A CA 1
ATOM 2018 C C . ILE A 1 272 ? 40.112 15.729 -54.511 1.00 43.72 272 ILE A C 1
ATOM 2020 O O . ILE A 1 272 ? 40.907 15.328 -53.657 1.00 43.72 272 ILE A O 1
ATOM 2024 N N . GLU A 1 273 ? 38.984 16.347 -54.183 1.00 41.31 273 GLU A N 1
ATOM 2025 C CA . GLU A 1 273 ? 38.521 16.487 -52.803 1.00 41.31 273 GLU A CA 1
ATOM 2026 C C . GLU A 1 273 ? 37.444 15.434 -52.523 1.00 41.31 273 GLU A C 1
ATOM 2028 O O . GLU A 1 273 ? 36.534 15.236 -53.326 1.00 41.31 273 GLU A O 1
ATOM 2033 N N . GLY A 1 274 ? 37.575 14.729 -51.399 1.00 41.03 274 GLY A N 1
ATOM 2034 C CA . GLY A 1 274 ? 36.616 13.731 -50.938 1.00 41.03 274 GLY A CA 1
ATOM 2035 C C . GLY A 1 274 ? 36.266 13.966 -49.470 1.00 41.03 274 GLY A C 1
ATOM 2036 O O . GLY A 1 274 ? 36.976 14.647 -48.734 1.00 41.03 274 GLY A O 1
ATOM 2037 N N . SER A 1 275 ? 35.156 13.416 -49.003 1.00 40.31 275 SER A N 1
ATOM 2038 C CA . SER A 1 275 ? 34.807 13.434 -47.581 1.00 40.31 275 SER A CA 1
ATOM 2039 C C . SER A 1 275 ? 34.329 12.054 -47.154 1.00 40.31 275 SER A C 1
ATOM 2041 O O . SER A 1 275 ? 33.715 11.331 -47.937 1.00 40.31 275 SER A O 1
ATOM 2043 N N . VAL A 1 276 ? 34.666 11.656 -45.923 1.00 40.19 276 VAL A N 1
ATOM 2044 C CA . VAL A 1 276 ? 34.041 10.508 -45.256 1.00 40.19 276 VAL A CA 1
ATOM 2045 C C . VAL A 1 276 ? 33.192 11.072 -44.124 1.00 40.19 276 VAL A C 1
ATOM 2047 O O . VAL A 1 276 ? 33.696 11.738 -43.218 1.00 40.19 276 VAL A O 1
ATOM 2050 N N . VAL A 1 277 ? 31.889 10.816 -44.174 1.00 40.25 277 VAL A N 1
ATOM 2051 C CA . VAL A 1 277 ? 30.979 11.138 -43.073 1.00 40.25 277 VAL A CA 1
ATOM 2052 C C . VAL A 1 277 ? 30.870 9.899 -42.190 1.00 40.25 277 VAL A C 1
ATOM 2054 O O . VAL A 1 277 ? 30.467 8.844 -42.670 1.00 40.25 277 VAL A O 1
ATOM 2057 N N . VAL A 1 278 ? 31.261 10.016 -40.919 1.00 39.22 278 VAL A N 1
ATOM 2058 C CA . VAL A 1 278 ? 31.042 8.980 -39.902 1.00 39.22 278 VAL A CA 1
ATOM 2059 C C . VAL A 1 278 ? 29.939 9.489 -38.976 1.00 39.22 278 VAL A C 1
ATOM 2061 O O . VAL A 1 278 ? 30.175 10.357 -38.132 1.00 39.22 278 VAL A O 1
ATOM 2064 N N . ASP A 1 279 ? 28.718 8.995 -39.182 1.00 39.72 279 ASP A N 1
ATOM 2065 C CA . ASP A 1 279 ? 27.543 9.417 -38.416 1.00 39.72 279 ASP A CA 1
ATOM 2066 C C . ASP A 1 279 ? 27.509 8.801 -37.011 1.00 39.72 279 ASP A C 1
ATOM 2068 O O . ASP A 1 279 ? 27.969 7.682 -36.774 1.00 39.72 279 ASP A O 1
ATOM 2072 N N . ALA A 1 280 ? 26.917 9.536 -36.066 1.00 36.66 280 ALA A N 1
ATOM 2073 C CA . ALA A 1 280 ? 26.557 8.999 -34.760 1.00 36.66 280 ALA A CA 1
ATOM 2074 C C . ALA A 1 280 ? 25.331 8.093 -34.924 1.00 36.66 280 ALA A C 1
ATOM 2076 O O . ALA A 1 280 ? 24.248 8.581 -35.249 1.00 36.66 280 ALA A O 1
ATOM 2077 N N . TYR A 1 281 ? 25.456 6.795 -34.661 1.00 42.56 281 TYR A N 1
ATOM 2078 C CA . TYR A 1 281 ? 24.274 5.963 -34.461 1.00 42.56 281 TYR A CA 1
ATOM 2079 C C . TYR A 1 281 ? 23.784 6.190 -33.023 1.00 42.56 281 TYR A C 1
ATOM 2081 O O . TYR A 1 281 ? 24.385 5.688 -32.076 1.00 42.56 281 TYR A O 1
ATOM 2089 N N . VAL A 1 282 ? 22.742 7.013 -32.835 1.00 44.50 282 VAL A N 1
ATOM 2090 C CA . VAL A 1 282 ? 22.083 7.138 -31.524 1.00 44.50 282 VAL A CA 1
ATOM 2091 C C . VAL A 1 282 ? 21.248 5.889 -31.322 1.00 44.50 282 VAL A C 1
ATOM 2093 O O . VAL A 1 282 ? 20.166 5.732 -31.881 1.00 44.50 282 VAL A O 1
ATOM 2096 N N . THR A 1 283 ? 21.777 4.982 -30.528 1.00 54.81 283 THR A N 1
ATOM 2097 C CA . THR A 1 283 ? 21.074 3.771 -30.130 1.00 54.81 283 THR A CA 1
ATOM 2098 C C . THR A 1 283 ? 20.163 4.084 -28.938 1.00 54.81 283 THR A C 1
ATOM 2100 O O . THR A 1 283 ? 20.567 4.878 -28.080 1.00 54.81 283 THR A O 1
ATOM 2103 N N . PRO A 1 284 ? 18.977 3.470 -28.825 1.00 57.91 284 PRO A N 1
ATOM 2104 C CA . PRO A 1 284 ? 18.096 3.689 -27.680 1.00 57.91 284 PRO A CA 1
ATOM 2105 C C . PRO A 1 284 ? 18.758 3.275 -26.353 1.00 57.91 284 PRO A C 1
ATOM 2107 O O . PRO A 1 284 ? 19.628 2.407 -26.316 1.00 57.91 284 PRO A O 1
ATOM 2110 N N . ALA A 1 285 ? 18.354 3.913 -25.255 1.00 76.25 285 ALA A N 1
ATOM 2111 C CA . ALA A 1 285 ? 18.673 3.437 -23.910 1.00 76.25 285 ALA A CA 1
ATOM 2112 C C . ALA A 1 285 ? 17.838 2.186 -23.570 1.00 76.25 285 ALA A C 1
ATOM 2114 O O . ALA A 1 285 ? 16.801 1.974 -24.205 1.00 76.25 285 ALA A O 1
ATOM 2115 N N . PRO A 1 286 ? 18.247 1.383 -22.570 1.00 87.75 286 PRO A N 1
ATOM 2116 C CA . PRO A 1 286 ? 17.395 0.348 -22.000 1.00 87.75 286 PRO A CA 1
ATOM 2117 C C . PRO A 1 286 ? 16.004 0.862 -21.642 1.00 87.75 286 PRO A C 1
ATOM 2119 O O . PRO A 1 286 ? 15.867 1.959 -21.101 1.00 87.75 286 PRO A O 1
ATOM 2122 N N . GLU A 1 287 ? 14.980 0.040 -21.834 1.00 89.06 287 GLU A N 1
ATOM 2123 C CA . GLU A 1 287 ? 13.660 0.282 -21.244 1.00 89.06 287 GLU A CA 1
ATOM 2124 C C . GLU A 1 287 ? 13.354 -0.839 -20.251 1.00 89.06 287 GLU A C 1
ATOM 2126 O O . GLU A 1 287 ? 13.727 -1.993 -20.468 1.00 89.06 287 GLU A O 1
ATOM 2131 N N . ILE A 1 288 ? 12.694 -0.500 -19.140 1.00 95.12 288 ILE A N 1
ATOM 2132 C CA . ILE A 1 288 ? 12.309 -1.457 -18.098 1.00 95.12 288 ILE A CA 1
ATOM 2133 C C . ILE A 1 288 ? 10.818 -1.297 -17.815 1.00 95.12 288 ILE A C 1
ATOM 2135 O O . ILE A 1 288 ? 10.373 -0.225 -17.406 1.00 95.12 288 ILE A O 1
ATOM 2139 N N . GLU A 1 289 ? 10.049 -2.371 -17.973 1.00 94.38 289 GLU A N 1
ATOM 2140 C CA . GLU A 1 289 ? 8.607 -2.385 -17.717 1.00 94.38 289 GLU A CA 1
ATOM 2141 C C . GLU A 1 289 ? 8.245 -3.491 -16.720 1.00 94.38 289 GLU A C 1
ATOM 2143 O O . GLU A 1 289 ? 8.725 -4.618 -16.821 1.00 94.38 289 GLU A O 1
ATOM 2148 N N . LEU A 1 290 ? 7.395 -3.182 -15.735 1.00 96.69 290 LEU A N 1
ATOM 2149 C CA . LEU A 1 290 ? 6.863 -4.183 -14.808 1.00 96.69 290 LEU A CA 1
ATOM 2150 C C . LEU A 1 290 ? 5.791 -5.019 -15.518 1.00 96.69 290 LEU A C 1
ATOM 2152 O O . LEU A 1 290 ? 4.725 -4.508 -15.844 1.00 96.69 290 LEU A O 1
ATOM 2156 N N . THR A 1 291 ? 6.039 -6.317 -15.682 1.00 95.38 291 THR A N 1
ATOM 2157 C CA . THR A 1 291 ? 5.107 -7.232 -16.363 1.00 95.38 291 THR A CA 1
ATOM 2158 C C . THR A 1 291 ? 4.175 -7.958 -15.397 1.00 95.38 291 THR A C 1
ATOM 2160 O O . THR A 1 291 ? 3.015 -8.201 -15.722 1.00 95.38 291 THR A O 1
ATOM 2163 N N . SER A 1 292 ? 4.648 -8.321 -14.199 1.00 94.38 292 SER A N 1
ATOM 2164 C CA . SER A 1 292 ? 3.810 -8.952 -13.171 1.00 94.38 292 SER A CA 1
ATOM 2165 C C . SER A 1 292 ? 4.389 -8.819 -11.761 1.00 94.38 292 SER A C 1
ATOM 2167 O O . SER A 1 292 ? 5.571 -8.529 -11.573 1.00 94.38 292 SER A O 1
ATOM 2169 N N . GLY A 1 293 ? 3.540 -9.051 -10.757 1.00 92.75 293 GLY A N 1
ATOM 2170 C CA . GLY A 1 293 ? 3.883 -8.884 -9.346 1.00 92.75 293 GLY A CA 1
ATOM 2171 C C . GLY A 1 293 ? 3.595 -7.471 -8.842 1.00 92.75 293 GLY A C 1
ATOM 2172 O O . GLY A 1 293 ? 2.760 -6.754 -9.390 1.00 92.75 293 GLY A O 1
ATOM 2173 N N . ASN A 1 294 ? 4.259 -7.081 -7.757 1.00 93.06 294 ASN A N 1
ATOM 2174 C CA . ASN A 1 294 ? 4.115 -5.756 -7.163 1.00 93.06 294 ASN A CA 1
ATOM 2175 C C . ASN A 1 294 ? 5.485 -5.253 -6.693 1.00 93.06 294 ASN A C 1
ATOM 2177 O O . ASN A 1 294 ? 6.168 -5.956 -5.946 1.00 93.06 294 ASN A O 1
ATOM 2181 N N . ASN A 1 295 ? 5.854 -4.032 -7.094 1.00 93.25 295 ASN A N 1
ATOM 2182 C CA . ASN A 1 295 ? 7.097 -3.379 -6.668 1.00 93.25 295 ASN A CA 1
ATOM 2183 C C . ASN A 1 295 ? 7.119 -3.072 -5.168 1.00 93.25 295 ASN A C 1
ATOM 2185 O O . ASN A 1 295 ? 8.181 -2.849 -4.604 1.00 93.25 295 ASN A O 1
ATOM 2189 N N . ASN A 1 296 ? 5.953 -3.035 -4.520 1.00 92.94 296 ASN A N 1
ATOM 2190 C CA . ASN A 1 296 ? 5.802 -2.741 -3.105 1.00 92.94 296 ASN A CA 1
ATOM 2191 C C . ASN A 1 296 ? 5.066 -3.888 -2.406 1.00 92.94 296 ASN A C 1
ATOM 2193 O O . ASN A 1 296 ? 3.850 -4.025 -2.534 1.00 92.94 296 ASN A O 1
ATOM 2197 N N . GLN A 1 297 ? 5.791 -4.714 -1.651 1.00 92.75 297 GLN A N 1
ATOM 2198 C CA . GLN A 1 297 ? 5.219 -5.874 -0.959 1.00 92.75 297 GLN A CA 1
ATOM 2199 C C . GLN A 1 297 ? 5.467 -5.812 0.541 1.00 92.75 297 GLN A C 1
ATOM 2201 O O . GLN A 1 297 ? 6.527 -5.385 0.993 1.00 92.75 297 GLN A O 1
ATOM 2206 N N . GLN A 1 298 ? 4.494 -6.296 1.310 1.00 92.62 298 GLN A N 1
ATOM 2207 C CA . GLN A 1 298 ? 4.677 -6.606 2.723 1.00 92.62 298 GLN A CA 1
ATOM 2208 C C . GLN A 1 298 ? 4.798 -8.112 2.876 1.00 92.62 298 GLN A C 1
ATOM 2210 O O . GLN A 1 298 ? 3.918 -8.855 2.445 1.00 92.62 298 GLN A O 1
ATOM 2215 N N . VAL A 1 299 ? 5.876 -8.560 3.504 1.00 94.31 299 VAL A N 1
ATOM 2216 C CA . VAL A 1 299 ? 6.168 -9.984 3.673 1.00 94.31 299 VAL A CA 1
ATOM 2217 C C . VAL A 1 299 ? 6.738 -10.209 5.063 1.00 94.31 299 VAL A C 1
ATOM 2219 O O . VAL A 1 299 ? 7.494 -9.383 5.569 1.00 94.31 299 VAL A O 1
ATOM 2222 N N . LYS A 1 300 ? 6.367 -11.305 5.721 1.00 96.62 300 LYS A N 1
ATOM 2223 C CA . LYS A 1 300 ? 7.004 -11.681 6.988 1.00 96.62 300 LYS A CA 1
ATOM 2224 C C . LYS A 1 300 ? 8.399 -12.221 6.697 1.00 96.62 300 LYS A C 1
ATOM 2226 O O . LYS A 1 300 ? 8.587 -12.938 5.716 1.00 96.62 300 LYS A O 1
ATOM 2231 N N . ALA A 1 301 ? 9.360 -11.938 7.567 1.00 97.50 301 ALA A N 1
ATOM 2232 C CA . ALA A 1 301 ? 10.606 -12.692 7.572 1.00 97.50 301 ALA A CA 1
ATOM 2233 C C . ALA A 1 301 ? 10.287 -14.206 7.640 1.00 97.50 301 ALA A C 1
ATOM 2235 O O . ALA A 1 301 ? 9.321 -14.621 8.285 1.00 97.50 301 ALA A O 1
ATOM 2236 N N . GLY A 1 302 ? 11.032 -15.016 6.890 1.00 97.12 302 GLY A N 1
ATOM 2237 C CA . GLY A 1 302 ? 10.779 -16.447 6.687 1.00 97.12 302 GLY A CA 1
ATOM 2238 C C . GLY A 1 302 ? 9.757 -16.800 5.604 1.00 97.12 302 GLY A C 1
ATOM 2239 O O . GLY A 1 302 ? 9.572 -17.979 5.316 1.00 97.12 302 GLY A O 1
ATOM 2240 N N . SER A 1 303 ? 9.073 -15.823 4.997 1.00 96.50 303 SER A N 1
ATOM 2241 C CA . SER A 1 303 ? 8.047 -16.079 3.974 1.00 96.50 303 SER A CA 1
ATOM 2242 C C . SER A 1 303 ? 8.521 -15.726 2.556 1.00 96.50 303 SER A C 1
ATOM 2244 O O . SER A 1 303 ? 9.319 -14.796 2.385 1.00 96.50 303 SER A O 1
ATOM 2246 N N . PRO A 1 304 ? 8.043 -16.453 1.525 1.00 97.62 304 PRO A N 1
ATOM 2247 C CA . PRO A 1 304 ? 8.298 -16.102 0.135 1.00 97.62 304 PRO A CA 1
ATOM 2248 C C . PRO A 1 304 ? 7.586 -14.806 -0.252 1.00 97.62 304 PRO A C 1
ATOM 2250 O O . PRO A 1 304 ? 6.482 -14.527 0.225 1.00 97.62 304 PRO A O 1
ATOM 2253 N N . ILE A 1 305 ? 8.209 -14.031 -1.139 1.00 97.31 305 ILE A N 1
ATOM 2254 C CA . ILE A 1 305 ? 7.519 -12.935 -1.832 1.00 97.31 305 ILE A CA 1
ATOM 2255 C C . ILE A 1 305 ? 6.695 -13.482 -3.001 1.00 97.31 305 ILE A C 1
ATOM 2257 O O . ILE A 1 305 ? 6.932 -14.588 -3.487 1.00 97.31 305 ILE A O 1
ATOM 2261 N N . THR A 1 306 ? 5.760 -12.678 -3.504 1.00 97.25 306 THR A N 1
ATOM 2262 C CA . THR A 1 306 ? 5.262 -12.890 -4.868 1.00 97.25 306 THR A CA 1
ATOM 2263 C C . THR A 1 306 ? 6.339 -12.413 -5.834 1.00 97.25 306 THR A C 1
ATOM 2265 O O . THR A 1 306 ? 6.864 -11.312 -5.660 1.00 97.25 306 THR A O 1
ATOM 2268 N N . ASN A 1 307 ? 6.680 -13.219 -6.839 1.00 97.88 307 ASN A N 1
ATOM 2269 C CA . ASN A 1 307 ? 7.705 -12.842 -7.811 1.00 97.88 307 ASN A CA 1
ATOM 2270 C C . ASN A 1 307 ? 7.368 -11.497 -8.469 1.00 97.88 307 ASN A C 1
ATOM 2272 O O . ASN A 1 307 ? 6.213 -11.241 -8.814 1.00 97.88 307 ASN A O 1
ATOM 2276 N N . VAL A 1 308 ? 8.387 -10.658 -8.649 1.00 98.00 308 VAL A N 1
ATOM 2277 C CA . VAL A 1 308 ? 8.288 -9.396 -9.392 1.00 98.00 308 VAL A CA 1
ATOM 2278 C C . VAL A 1 308 ? 9.043 -9.579 -10.694 1.00 98.00 308 VAL A C 1
ATOM 2280 O O . VAL A 1 308 ? 10.228 -9.912 -10.668 1.00 98.00 308 VAL A O 1
ATOM 2283 N N . VAL A 1 309 ? 8.360 -9.408 -11.820 1.00 97.69 309 VAL A N 1
ATOM 2284 C CA . VAL A 1 309 ? 8.910 -9.710 -13.145 1.00 97.69 309 VAL A CA 1
ATOM 2285 C C . VAL A 1 309 ? 8.908 -8.448 -13.993 1.00 97.69 309 VAL A C 1
ATOM 2287 O O . VAL A 1 309 ? 7.866 -7.814 -14.150 1.00 97.69 309 VAL A O 1
ATOM 2290 N N . TYR A 1 310 ? 10.052 -8.113 -14.580 1.00 97.62 310 TYR A N 1
ATOM 2291 C CA . TYR A 1 310 ? 10.222 -6.995 -15.504 1.00 97.62 310 TYR A CA 1
ATOM 2292 C C . TYR A 1 310 ? 10.628 -7.492 -16.888 1.00 97.62 310 TYR A C 1
ATOM 2294 O O . TYR A 1 310 ? 11.407 -8.439 -16.993 1.00 97.62 310 TYR A O 1
ATOM 2302 N N . SER A 1 311 ? 10.143 -6.832 -17.935 1.00 95.31 311 SER A N 1
ATOM 2303 C CA . SER A 1 311 ? 10.678 -6.951 -19.291 1.00 95.31 311 SER A CA 1
ATOM 2304 C C . SER A 1 311 ? 11.671 -5.829 -19.547 1.00 95.31 311 SER A C 1
ATOM 2306 O O . SER A 1 311 ? 11.414 -4.675 -19.200 1.00 95.31 311 SER A O 1
ATOM 2308 N N . LEU A 1 312 ? 12.809 -6.184 -20.130 1.00 94.00 312 LEU A N 1
ATOM 2309 C CA . LEU A 1 312 ? 13.889 -5.282 -20.485 1.00 94.00 312 LEU A CA 1
ATOM 2310 C C . LEU A 1 312 ? 14.088 -5.320 -22.002 1.00 94.00 312 LEU A C 1
ATOM 2312 O O . LEU A 1 312 ? 14.281 -6.395 -22.576 1.00 94.00 312 LEU A O 1
ATOM 2316 N N . THR A 1 313 ? 14.056 -4.155 -22.643 1.00 86.00 313 THR A N 1
ATOM 2317 C CA . THR A 1 313 ? 14.395 -3.970 -24.063 1.00 86.00 313 THR A CA 1
ATOM 2318 C C . THR A 1 313 ? 15.700 -3.186 -24.169 1.00 86.00 313 THR A C 1
ATOM 2320 O O . THR A 1 313 ? 16.048 -2.422 -23.270 1.00 86.00 313 THR A O 1
ATOM 2323 N N . TYR A 1 314 ? 16.454 -3.412 -25.250 1.00 84.25 314 TYR A N 1
ATOM 2324 C CA . TYR A 1 314 ? 17.751 -2.760 -25.498 1.00 84.25 314 TYR A CA 1
ATOM 2325 C C . TYR A 1 314 ? 18.762 -2.895 -24.343 1.00 84.25 314 TYR A C 1
ATOM 2327 O O . TYR A 1 314 ? 19.585 -2.005 -24.132 1.00 84.25 314 TYR A O 1
ATOM 2335 N N . ALA A 1 315 ? 18.719 -4.016 -23.616 1.00 88.56 315 ALA A N 1
ATOM 2336 C CA . ALA A 1 315 ? 19.612 -4.311 -22.501 1.00 88.56 315 ALA A CA 1
ATOM 2337 C C . ALA A 1 315 ? 20.191 -5.727 -22.585 1.00 88.56 315 ALA A C 1
ATOM 2339 O O . ALA A 1 315 ? 19.473 -6.683 -22.885 1.00 88.56 315 ALA A O 1
ATOM 2340 N N . ASP A 1 316 ? 21.475 -5.864 -22.256 1.00 84.00 316 ASP A N 1
ATOM 2341 C CA . ASP A 1 316 ? 22.157 -7.165 -22.149 1.00 84.00 316 ASP A CA 1
ATOM 2342 C C . ASP A 1 316 ? 22.126 -7.751 -20.739 1.00 84.00 316 ASP A C 1
ATOM 2344 O O . ASP A 1 316 ? 22.421 -8.931 -20.537 1.00 84.00 316 ASP A O 1
ATOM 2348 N N . GLY A 1 317 ? 21.747 -6.944 -19.754 1.00 89.81 317 GLY A N 1
ATOM 2349 C CA . GLY A 1 317 ? 21.729 -7.350 -18.365 1.00 89.81 317 GLY A CA 1
ATOM 2350 C C . GLY A 1 317 ? 21.094 -6.308 -17.465 1.00 89.81 317 GLY A C 1
ATOM 2351 O O . GLY A 1 317 ? 20.811 -5.177 -17.864 1.00 89.81 317 GLY A O 1
ATOM 2352 N N . ALA A 1 318 ? 20.866 -6.725 -16.227 1.00 95.38 318 ALA A N 1
ATOM 2353 C CA . ALA A 1 318 ? 20.537 -5.823 -15.146 1.00 95.38 318 ALA A CA 1
ATOM 2354 C C . ALA A 1 318 ? 21.032 -6.379 -13.815 1.00 95.38 318 ALA A C 1
ATOM 2356 O O . ALA A 1 318 ? 21.120 -7.593 -13.619 1.00 95.38 318 ALA A O 1
ATOM 2357 N N . GLU A 1 319 ? 21.298 -5.480 -12.881 1.00 95.75 319 GLU A N 1
ATOM 2358 C CA . GLU A 1 319 ? 21.701 -5.812 -11.521 1.00 95.75 319 GLU A CA 1
ATOM 2359 C C . GLU A 1 319 ? 20.736 -5.192 -10.521 1.00 95.75 319 GLU A C 1
ATOM 2361 O O . GLU A 1 319 ? 20.222 -4.096 -10.736 1.00 95.75 319 GLU A O 1
ATOM 2366 N N . VAL A 1 320 ? 20.494 -5.887 -9.409 1.00 97.69 320 VAL A N 1
ATOM 2367 C CA . VAL A 1 320 ? 19.647 -5.393 -8.324 1.00 97.69 320 VAL A CA 1
ATOM 2368 C C . VAL A 1 320 ? 20.474 -5.158 -7.070 1.00 97.69 320 VAL A C 1
ATOM 2370 O O . VAL A 1 320 ? 21.280 -5.991 -6.659 1.00 97.69 320 VAL A O 1
ATOM 2373 N N . THR A 1 321 ? 20.226 -4.030 -6.421 1.00 98.19 321 THR A N 1
ATOM 2374 C CA . THR A 1 321 ? 20.787 -3.685 -5.112 1.00 98.19 321 THR A CA 1
ATOM 2375 C C . THR A 1 321 ? 19.661 -3.425 -4.116 1.00 98.19 321 THR A C 1
ATOM 2377 O O . THR A 1 321 ? 18.532 -3.150 -4.513 1.00 98.19 321 THR A O 1
ATOM 2380 N N . GLY A 1 322 ? 19.940 -3.539 -2.814 1.00 97.44 322 GLY A N 1
ATOM 2381 C CA . GLY A 1 322 ? 18.982 -3.187 -1.754 1.00 97.44 322 GLY A CA 1
ATOM 2382 C C . GLY A 1 322 ? 17.922 -4.244 -1.416 1.00 97.44 322 GLY A C 1
ATOM 2383 O O . GLY A 1 322 ? 17.064 -3.989 -0.574 1.00 97.44 322 GLY A O 1
ATOM 2384 N N . LEU A 1 323 ? 17.978 -5.442 -2.012 1.00 98.06 323 LEU A N 1
ATOM 2385 C CA . LEU A 1 323 ? 17.101 -6.549 -1.618 1.00 98.06 323 LEU A CA 1
ATOM 2386 C C . LEU A 1 323 ? 17.415 -7.048 -0.192 1.00 98.06 323 LEU A C 1
ATOM 2388 O O . LEU A 1 323 ? 18.587 -7.139 0.186 1.00 98.06 323 LEU A O 1
ATOM 2392 N N . PRO A 1 324 ? 16.398 -7.437 0.601 1.00 97.81 324 PRO A N 1
ATOM 2393 C CA . PRO A 1 324 ? 16.620 -8.148 1.853 1.00 97.81 324 PRO A CA 1
ATOM 2394 C C . PRO A 1 324 ? 17.234 -9.532 1.600 1.00 97.81 324 PRO A C 1
ATOM 2396 O O . PRO A 1 324 ? 16.981 -10.176 0.579 1.00 97.81 324 PRO A O 1
ATOM 2399 N N . ASN A 1 325 ? 18.018 -10.015 2.567 1.00 98.00 325 ASN A N 1
ATOM 2400 C CA . ASN A 1 325 ? 18.680 -11.316 2.472 1.00 98.00 325 ASN A CA 1
ATOM 2401 C C . ASN A 1 325 ? 17.656 -12.452 2.271 1.00 98.00 325 ASN A C 1
ATOM 2403 O O . ASN A 1 325 ? 16.622 -12.496 2.942 1.00 98.00 325 ASN A O 1
ATOM 2407 N N . GLY A 1 326 ? 17.967 -13.371 1.356 1.00 97.56 326 GLY A N 1
ATOM 2408 C CA . GLY A 1 326 ? 17.109 -14.482 0.941 1.00 97.56 326 GLY A CA 1
ATOM 2409 C C . GLY A 1 326 ? 16.313 -14.217 -0.343 1.00 97.56 326 GLY A C 1
ATOM 2410 O O . GLY A 1 326 ? 15.790 -15.158 -0.942 1.00 97.56 326 GLY A O 1
ATOM 2411 N N . LEU A 1 327 ? 16.275 -12.964 -0.812 1.00 98.50 327 LEU A N 1
ATOM 2412 C CA . LEU A 1 327 ? 15.773 -12.621 -2.141 1.00 98.50 327 LEU A CA 1
ATOM 2413 C C . LEU A 1 327 ? 16.918 -12.495 -3.145 1.00 98.50 327 LEU A C 1
ATOM 2415 O O . LEU A 1 327 ? 18.032 -12.106 -2.799 1.00 98.50 327 LEU A O 1
ATOM 2419 N N . THR A 1 328 ? 16.623 -12.806 -4.404 1.00 97.94 328 THR A N 1
ATOM 2420 C CA . THR A 1 328 ? 17.571 -12.716 -5.521 1.00 97.94 328 THR A CA 1
ATOM 2421 C C . THR A 1 328 ? 16.884 -12.134 -6.750 1.00 97.94 328 THR A C 1
ATOM 2423 O O . THR A 1 328 ? 15.679 -12.317 -6.926 1.00 97.94 328 THR A O 1
ATOM 2426 N N . GLY A 1 329 ? 17.647 -11.431 -7.586 1.00 97.56 329 GLY A N 1
ATOM 2427 C CA . GLY A 1 329 ? 17.229 -11.005 -8.918 1.00 97.56 329 GLY A CA 1
ATOM 2428 C C . GLY A 1 329 ? 17.997 -11.789 -9.976 1.00 97.56 329 GLY A C 1
ATOM 2429 O O . GLY A 1 329 ? 19.218 -11.906 -9.882 1.00 97.56 329 GLY A O 1
ATOM 2430 N N . VAL A 1 330 ? 17.293 -12.349 -10.957 1.00 97.31 330 VAL A N 1
ATOM 2431 C CA . VAL A 1 330 ? 17.893 -13.114 -12.056 1.00 97.31 330 VAL A CA 1
ATOM 2432 C C . VAL A 1 330 ? 17.446 -12.515 -13.381 1.00 97.31 330 VAL A C 1
ATOM 2434 O O . VAL A 1 330 ? 16.247 -12.437 -13.657 1.00 97.31 330 VAL A O 1
ATOM 2437 N N . TYR A 1 331 ? 18.419 -12.117 -14.200 1.00 95.69 331 TYR A N 1
ATOM 2438 C CA . TYR A 1 331 ? 18.201 -11.752 -15.594 1.00 95.69 331 TYR A CA 1
ATOM 2439 C C . TYR A 1 331 ? 18.269 -12.996 -16.485 1.00 95.69 331 TYR A C 1
ATOM 2441 O O . TYR A 1 331 ? 19.206 -13.787 -16.376 1.00 95.69 331 TYR A O 1
ATOM 2449 N N . ASN A 1 332 ? 17.295 -13.164 -17.375 1.00 93.38 332 ASN A N 1
ATOM 2450 C CA . ASN A 1 332 ? 17.286 -14.202 -18.398 1.00 93.38 332 ASN A CA 1
ATOM 2451 C C . ASN A 1 332 ? 16.598 -13.681 -19.668 1.00 93.38 332 ASN A C 1
ATOM 2453 O O . ASN A 1 332 ? 15.386 -13.468 -19.665 1.00 93.38 332 ASN A O 1
ATOM 2457 N N . SER A 1 333 ? 17.373 -13.481 -20.739 1.00 88.44 333 SER A N 1
ATOM 2458 C CA . SER A 1 333 ? 16.901 -13.139 -22.094 1.00 88.44 333 SER A CA 1
ATOM 2459 C C . SER A 1 333 ? 15.789 -12.076 -22.139 1.00 88.44 333 SER A C 1
ATOM 2461 O O . SER A 1 333 ? 14.666 -12.360 -22.552 1.00 88.44 333 SER A O 1
ATOM 2463 N N . GLY A 1 334 ? 16.081 -10.850 -21.699 1.00 88.62 334 GLY A N 1
ATOM 2464 C CA . GLY A 1 334 ? 15.127 -9.732 -21.715 1.00 88.62 334 GLY A CA 1
ATOM 2465 C C . GLY A 1 334 ? 14.095 -9.757 -20.584 1.00 88.62 334 GLY A C 1
ATOM 2466 O O . GLY A 1 334 ? 13.218 -8.904 -20.541 1.00 88.62 334 GLY A O 1
ATOM 2467 N N . THR A 1 335 ? 14.172 -10.712 -19.653 1.00 95.00 335 THR A N 1
ATOM 2468 C CA . THR A 1 335 ? 13.298 -10.769 -18.472 1.00 95.00 335 THR A CA 1
ATOM 2469 C C . THR A 1 335 ? 14.124 -10.708 -17.193 1.00 95.00 335 THR A C 1
ATOM 2471 O O . THR A 1 335 ? 15.055 -11.491 -17.018 1.00 95.00 335 THR A O 1
ATOM 2474 N N . TYR A 1 336 ? 13.764 -9.822 -16.266 1.00 97.69 336 TYR A N 1
ATOM 2475 C CA . TYR A 1 336 ? 14.363 -9.744 -14.935 1.00 97.69 336 TYR A CA 1
ATOM 2476 C C . TYR A 1 336 ? 13.360 -10.175 -13.868 1.00 97.69 336 TYR A C 1
ATOM 2478 O O . TYR A 1 336 ? 12.295 -9.577 -13.743 1.00 97.69 336 TYR A O 1
ATOM 2486 N N . THR A 1 337 ? 13.681 -11.205 -13.087 1.00 97.94 337 THR A N 1
ATOM 2487 C CA . THR A 1 337 ? 12.783 -11.734 -12.047 1.00 97.94 337 THR A CA 1
ATOM 2488 C C . THR A 1 337 ? 13.403 -11.600 -10.664 1.00 97.94 337 THR A C 1
ATOM 2490 O O . THR A 1 337 ? 14.445 -12.195 -10.397 1.00 97.94 337 THR A O 1
ATOM 2493 N N . ILE A 1 338 ? 12.728 -10.883 -9.763 1.00 98.50 338 ILE A N 1
ATOM 2494 C CA . ILE A 1 338 ? 13.012 -10.905 -8.324 1.00 98.50 338 ILE A CA 1
ATOM 2495 C C . ILE A 1 338 ? 12.149 -11.990 -7.680 1.00 98.50 338 ILE A C 1
ATOM 2497 O O . ILE A 1 338 ? 10.923 -11.980 -7.806 1.00 98.50 338 ILE A O 1
ATOM 2501 N N . SER A 1 339 ? 12.788 -12.929 -6.984 1.00 98.25 339 SER A N 1
ATOM 2502 C CA . SER A 1 339 ? 12.124 -14.056 -6.321 1.00 98.25 339 SER A CA 1
ATOM 2503 C C . SER A 1 339 ? 12.900 -14.530 -5.088 1.00 98.25 339 SER A C 1
ATOM 2505 O O . SER A 1 339 ? 14.031 -14.102 -4.840 1.00 98.25 339 SER A O 1
ATOM 2507 N N . GLY A 1 340 ? 12.286 -15.418 -4.306 1.00 98.19 340 GLY A N 1
ATOM 2508 C CA . GLY A 1 340 ? 12.908 -16.061 -3.150 1.00 98.19 340 GLY A CA 1
ATOM 2509 C C . GLY A 1 340 ? 12.095 -15.922 -1.866 1.00 98.19 340 GLY A C 1
ATOM 2510 O O . GLY A 1 340 ? 10.935 -15.503 -1.876 1.00 98.19 340 GLY A O 1
ATOM 2511 N N . THR A 1 341 ? 12.741 -16.271 -0.756 1.00 98.25 341 THR A N 1
ATOM 2512 C CA . THR A 1 341 ? 12.175 -16.249 0.596 1.00 98.25 341 THR A CA 1
ATOM 2513 C C . THR A 1 341 ? 13.012 -15.334 1.459 1.00 98.25 341 THR A C 1
ATOM 2515 O O . THR A 1 341 ? 14.211 -15.553 1.594 1.00 98.25 341 THR A O 1
ATOM 2518 N N . VAL A 1 342 ? 12.391 -14.323 2.069 1.00 98.19 342 VAL A N 1
ATOM 2519 C CA . VAL A 1 342 ? 13.103 -13.450 3.009 1.00 98.19 342 VAL A CA 1
ATOM 2520 C C . VAL A 1 342 ? 13.597 -14.306 4.169 1.00 98.19 342 VAL A C 1
ATOM 2522 O O . VAL A 1 342 ? 12.808 -15.024 4.776 1.00 98.19 342 VAL A O 1
ATOM 2525 N N . ASN A 1 343 ? 14.886 -14.247 4.493 1.00 97.69 343 ASN A N 1
ATOM 2526 C CA . ASN A 1 343 ? 15.441 -15.044 5.584 1.00 97.69 343 ASN A CA 1
ATOM 2527 C C . ASN A 1 343 ? 14.802 -14.639 6.932 1.00 97.69 343 ASN A C 1
ATOM 2529 O O . ASN A 1 343 ? 14.569 -13.458 7.187 1.00 97.69 343 ASN A O 1
ATOM 2533 N N . GLU A 1 344 ? 14.520 -15.609 7.806 1.00 96.81 344 GLU A N 1
ATOM 2534 C CA . GLU A 1 344 ? 13.906 -15.387 9.126 1.00 96.81 344 GLU A CA 1
ATOM 2535 C C . GLU A 1 344 ? 14.713 -14.435 10.017 1.00 96.81 344 GLU A C 1
ATOM 2537 O O . GLU A 1 344 ? 14.143 -13.736 10.851 1.00 96.81 344 GLU A O 1
ATOM 2542 N N . SER A 1 345 ? 16.036 -14.375 9.827 1.00 95.94 345 SER A N 1
ATOM 2543 C CA . SER A 1 345 ? 16.928 -13.508 10.602 1.00 95.94 345 SER A CA 1
ATOM 2544 C C . SER A 1 345 ? 16.950 -12.048 10.137 1.00 95.94 345 SER A C 1
ATOM 2546 O O . SER A 1 345 ? 17.684 -11.245 10.714 1.00 95.94 345 SER A O 1
ATOM 2548 N N . VAL A 1 346 ? 16.234 -11.693 9.064 1.00 96.81 346 VAL A N 1
ATOM 2549 C CA . VAL A 1 346 ? 16.192 -10.311 8.572 1.00 96.81 346 VAL A CA 1
ATOM 2550 C C . VAL A 1 346 ? 15.450 -9.440 9.581 1.00 96.81 346 VAL A C 1
ATOM 2552 O O . VAL A 1 346 ? 14.286 -9.684 9.897 1.00 96.81 346 VAL A O 1
ATOM 2555 N N . THR A 1 347 ? 16.122 -8.396 10.069 1.00 96.38 347 THR A N 1
ATOM 2556 C CA . THR A 1 347 ? 15.499 -7.394 10.936 1.00 96.38 347 THR A CA 1
ATOM 2557 C C . THR A 1 347 ? 14.330 -6.734 10.199 1.00 96.38 347 THR A C 1
ATOM 2559 O O . THR A 1 347 ? 14.530 -6.237 9.087 1.00 96.38 347 THR A O 1
ATOM 2562 N N . PRO A 1 348 ? 13.122 -6.698 10.791 1.00 96.75 348 PRO A N 1
ATOM 2563 C CA . PRO A 1 348 ? 11.975 -6.052 10.169 1.00 96.75 348 PRO A CA 1
ATOM 2564 C C . PRO A 1 348 ? 12.234 -4.578 9.843 1.00 96.75 348 PRO A C 1
ATOM 2566 O O . PRO A 1 348 ? 12.844 -3.856 10.632 1.00 96.75 348 PRO A O 1
ATOM 2569 N N . GLY A 1 349 ? 11.741 -4.128 8.694 1.00 95.00 349 GLY A N 1
ATOM 2570 C CA . GLY A 1 349 ? 11.988 -2.792 8.163 1.00 95.00 349 GLY A CA 1
ATOM 2571 C C . GLY A 1 349 ? 11.682 -2.701 6.671 1.00 95.00 349 GLY A C 1
ATOM 2572 O O . GLY A 1 349 ? 11.278 -3.680 6.045 1.00 95.00 349 GLY A O 1
ATOM 2573 N N . THR A 1 350 ? 11.868 -1.514 6.101 1.00 95.19 350 THR A N 1
ATOM 2574 C CA . THR A 1 350 ? 11.669 -1.268 4.668 1.00 95.19 350 THR A CA 1
ATOM 2575 C C . THR A 1 350 ? 12.996 -1.389 3.929 1.00 95.19 350 THR A C 1
ATOM 2577 O O . THR A 1 350 ? 13.952 -0.691 4.253 1.00 95.19 350 THR A O 1
ATOM 2580 N N . PHE A 1 351 ? 13.034 -2.255 2.919 1.00 97.25 351 PHE A N 1
ATOM 2581 C CA . PHE A 1 351 ? 14.172 -2.464 2.033 1.00 97.25 351 PHE A CA 1
ATOM 2582 C C . PHE A 1 351 ? 13.830 -1.898 0.657 1.00 97.25 351 PHE A C 1
ATOM 2584 O O . PHE A 1 351 ? 13.038 -2.488 -0.081 1.00 97.25 351 PHE A O 1
ATOM 2591 N N . THR A 1 352 ? 14.387 -0.733 0.334 1.00 98.06 352 THR A N 1
ATOM 2592 C CA . THR A 1 352 ? 14.268 -0.141 -1.000 1.00 98.06 352 THR A CA 1
ATOM 2593 C C . THR A 1 352 ? 15.292 -0.791 -1.917 1.00 98.06 352 THR A C 1
ATOM 2595 O O . THR A 1 352 ? 16.488 -0.748 -1.630 1.00 98.06 352 THR A O 1
ATOM 2598 N N . TYR A 1 353 ? 14.817 -1.388 -3.006 1.00 98.00 353 TYR A N 1
ATOM 2599 C CA . TYR A 1 353 ? 15.671 -2.000 -4.012 1.00 98.00 353 TYR A CA 1
ATOM 2600 C C . TYR A 1 353 ? 15.669 -1.185 -5.302 1.00 98.00 353 TYR A C 1
ATOM 2602 O O . TYR A 1 353 ? 14.664 -0.565 -5.655 1.00 98.00 353 TYR A O 1
ATOM 2610 N N . THR A 1 354 ? 16.789 -1.246 -6.016 1.00 98.06 354 THR A N 1
ATOM 2611 C CA . THR A 1 354 ? 16.983 -0.601 -7.317 1.00 98.06 354 THR A CA 1
ATOM 2612 C C . THR A 1 354 ? 17.549 -1.623 -8.286 1.00 98.06 354 THR A C 1
ATOM 2614 O O . THR A 1 354 ? 18.576 -2.236 -7.995 1.00 98.06 354 THR A O 1
ATOM 2617 N N . ILE A 1 355 ? 16.878 -1.797 -9.419 1.00 97.88 355 ILE A N 1
ATOM 2618 C CA . ILE A 1 355 ? 17.368 -2.516 -10.591 1.00 97.88 355 ILE A CA 1
ATOM 2619 C C . ILE A 1 355 ? 17.999 -1.488 -11.527 1.00 97.88 355 ILE A C 1
ATOM 2621 O O . ILE A 1 355 ? 17.355 -0.491 -11.851 1.00 97.88 355 ILE A O 1
ATOM 2625 N N . THR A 1 356 ? 19.220 -1.747 -11.978 1.00 96.62 356 THR A N 1
ATOM 2626 C CA . THR A 1 356 ? 19.927 -0.963 -12.995 1.00 96.62 356 THR A CA 1
ATOM 2627 C C . THR A 1 356 ? 20.100 -1.831 -14.230 1.00 96.62 356 THR A C 1
ATOM 2629 O O . THR A 1 356 ? 20.721 -2.884 -14.128 1.00 96.62 356 THR A O 1
ATOM 2632 N N . ALA A 1 357 ? 19.543 -1.413 -15.366 1.00 95.00 357 ALA A N 1
ATOM 2633 C CA . ALA A 1 357 ? 19.733 -2.078 -16.651 1.00 95.00 357 ALA A CA 1
ATOM 2634 C C . ALA A 1 357 ? 20.875 -1.422 -17.431 1.00 95.00 357 ALA A C 1
ATOM 2636 O O . ALA A 1 357 ? 20.926 -0.191 -17.550 1.00 95.00 357 ALA A O 1
ATOM 2637 N N . ASP A 1 358 ? 21.757 -2.259 -17.968 1.00 87.50 358 ASP A N 1
ATOM 2638 C CA . ASP A 1 358 ? 22.866 -1.834 -18.813 1.00 87.50 358 ASP A CA 1
ATOM 2639 C C . ASP A 1 358 ? 22.447 -1.856 -20.290 1.00 87.50 358 ASP A C 1
ATOM 2641 O O . ASP A 1 358 ? 21.757 -2.791 -20.710 1.00 87.50 358 ASP A O 1
ATOM 2645 N N . PRO A 1 359 ? 22.862 -0.860 -21.092 1.00 81.06 359 PRO A N 1
ATOM 2646 C CA . PRO A 1 359 ? 22.656 -0.858 -22.538 1.00 81.06 359 PRO A CA 1
ATOM 2647 C C . PRO A 1 359 ? 23.144 -2.146 -23.203 1.00 81.06 359 PRO A C 1
ATOM 2649 O O . PRO A 1 359 ? 24.183 -2.697 -22.841 1.00 81.06 359 PRO A O 1
ATOM 2652 N N . LEU A 1 360 ? 22.398 -2.598 -24.211 1.00 81.88 360 LEU A N 1
ATOM 2653 C CA . LEU A 1 360 ? 22.808 -3.654 -25.137 1.00 81.88 360 LEU A CA 1
ATOM 2654 C C . LEU A 1 360 ? 24.185 -3.329 -25.742 1.00 81.88 360 LEU A C 1
ATOM 2656 O O . LEU A 1 360 ? 24.484 -2.180 -26.059 1.00 81.88 360 LEU A O 1
ATOM 2660 N N . SER A 1 361 ? 25.042 -4.327 -25.925 1.00 75.69 361 SER A N 1
ATOM 2661 C CA . SER A 1 361 ? 26.377 -4.146 -26.486 1.00 75.69 361 SER A CA 1
ATOM 2662 C C . SER A 1 361 ? 26.309 -3.461 -27.854 1.00 75.69 361 SER A C 1
ATOM 2664 O O . SER A 1 361 ? 25.537 -3.849 -28.731 1.00 75.69 361 SER A O 1
ATOM 2666 N N . GLY A 1 362 ? 27.108 -2.406 -28.027 1.00 60.00 362 GLY A N 1
ATOM 2667 C CA . GLY A 1 362 ? 27.055 -1.533 -29.204 1.00 60.00 362 GLY A CA 1
ATOM 2668 C C . GLY A 1 362 ? 26.042 -0.388 -29.097 1.00 60.00 362 GLY A C 1
ATOM 2669 O O . GLY A 1 362 ? 25.988 0.435 -30.008 1.00 60.00 362 GLY A O 1
ATOM 2670 N N . TYR A 1 363 ? 25.279 -0.301 -27.999 1.00 67.12 363 TYR A N 1
ATOM 2671 C CA . TYR A 1 363 ? 24.357 0.796 -27.722 1.00 67.12 363 TYR A CA 1
ATOM 2672 C C . TYR A 1 363 ? 25.027 1.827 -26.792 1.00 67.12 363 TYR A C 1
ATOM 2674 O O . TYR A 1 363 ? 25.586 1.493 -25.753 1.00 67.12 363 TYR A O 1
ATOM 2682 N N . SER A 1 364 ? 24.985 3.103 -27.174 1.00 62.88 364 SER A N 1
ATOM 2683 C CA . SER A 1 364 ? 25.478 4.282 -26.458 1.00 62.88 364 SER A CA 1
ATOM 2684 C C . SER A 1 364 ? 24.441 4.943 -25.535 1.00 62.88 364 SER A C 1
ATOM 2686 O O . SER A 1 364 ? 24.652 6.080 -25.107 1.00 62.88 364 SER A O 1
ATOM 2688 N N . GLY A 1 365 ? 23.290 4.308 -25.293 1.00 67.25 365 GLY A N 1
ATOM 2689 C CA . GLY A 1 365 ? 22.285 4.822 -24.358 1.00 67.25 365 GLY A CA 1
ATOM 2690 C C . GLY A 1 365 ? 22.802 4.843 -22.914 1.00 67.25 365 GLY A C 1
ATOM 2691 O O . GLY A 1 365 ? 23.732 4.122 -22.576 1.00 67.25 365 GLY A O 1
ATOM 2692 N N . SER A 1 366 ? 22.220 5.670 -22.044 1.00 80.62 366 SER A N 1
ATOM 2693 C CA . SER A 1 366 ? 22.561 5.668 -20.611 1.00 80.62 366 SER A CA 1
ATOM 2694 C C . SER A 1 366 ? 21.875 4.516 -19.877 1.00 80.62 366 SER A C 1
ATOM 2696 O O . SER A 1 366 ? 20.781 4.110 -20.260 1.00 80.62 366 SER A O 1
ATOM 2698 N N . ASN A 1 367 ? 22.459 4.057 -18.768 1.00 88.88 367 ASN A N 1
ATOM 2699 C CA . ASN A 1 367 ? 21.799 3.125 -17.852 1.00 88.88 367 ASN A CA 1
ATOM 2700 C C . ASN A 1 367 ? 20.447 3.678 -17.379 1.00 88.88 367 ASN A C 1
ATOM 2702 O O . ASN A 1 367 ? 20.321 4.864 -17.060 1.00 88.88 367 ASN A O 1
ATOM 2706 N N . VAL A 1 368 ? 19.460 2.792 -17.260 1.00 92.38 368 VAL A N 1
ATOM 2707 C CA . VAL A 1 368 ? 18.130 3.115 -16.727 1.00 92.38 368 VAL A CA 1
ATOM 2708 C C . VAL A 1 368 ? 17.904 2.342 -15.439 1.00 92.38 368 VAL A C 1
ATOM 2710 O O . VAL A 1 368 ? 18.374 1.214 -15.286 1.00 92.38 368 VAL A O 1
ATOM 2713 N N . THR A 1 369 ? 17.204 2.960 -14.488 1.00 96.00 369 THR A N 1
ATOM 2714 C CA . THR A 1 369 ? 16.901 2.342 -13.197 1.00 96.00 369 THR A CA 1
ATOM 2715 C C . THR A 1 369 ? 15.405 2.287 -12.924 1.00 96.00 369 THR A C 1
ATOM 2717 O O . THR A 1 369 ? 14.644 3.172 -13.315 1.00 96.00 369 THR A O 1
ATOM 2720 N N . ILE A 1 370 ? 14.983 1.242 -12.217 1.00 96.44 370 ILE A N 1
ATOM 2721 C CA . ILE A 1 370 ? 13.644 1.114 -11.639 1.00 96.44 370 ILE A CA 1
ATOM 2722 C C . ILE A 1 370 ? 13.772 0.583 -10.214 1.00 96.44 370 ILE A C 1
ATOM 2724 O O . ILE A 1 370 ? 14.698 -0.165 -9.909 1.00 96.44 370 ILE A O 1
ATOM 2728 N N . GLY A 1 371 ? 12.861 0.957 -9.321 1.00 94.75 371 GLY A N 1
ATOM 2729 C CA . GLY A 1 371 ? 12.929 0.541 -7.924 1.00 94.75 371 GLY A CA 1
ATOM 2730 C C . GLY A 1 371 ? 11.585 0.175 -7.318 1.00 94.75 371 GLY A C 1
ATOM 2731 O O . GLY A 1 371 ? 10.519 0.383 -7.905 1.00 94.75 371 GLY A O 1
ATOM 2732 N N . GLY A 1 372 ? 11.658 -0.372 -6.111 1.00 96.69 372 GLY A N 1
ATOM 2733 C CA . GLY A 1 372 ? 10.513 -0.780 -5.310 1.00 96.69 372 GLY A CA 1
ATOM 2734 C C . GLY A 1 372 ? 10.884 -0.952 -3.840 1.00 96.69 372 GLY A C 1
ATOM 2735 O O . GLY A 1 372 ? 12.021 -0.706 -3.440 1.00 96.69 372 GLY A O 1
ATOM 2736 N N . ASN A 1 373 ? 9.921 -1.369 -3.022 1.00 96.50 373 ASN A N 1
ATOM 2737 C CA . ASN A 1 373 ? 10.104 -1.575 -1.590 1.00 96.50 373 ASN A CA 1
ATOM 2738 C C . ASN A 1 373 ? 9.629 -2.964 -1.153 1.00 96.50 373 ASN A C 1
ATOM 2740 O O . ASN A 1 373 ? 8.474 -3.343 -1.352 1.00 96.50 373 ASN A O 1
ATOM 2744 N N . ILE A 1 374 ? 10.488 -3.694 -0.448 1.00 96.50 374 ILE A N 1
ATOM 2745 C CA . ILE A 1 374 ? 10.093 -4.873 0.322 1.00 96.50 374 ILE A CA 1
ATOM 2746 C C . ILE A 1 374 ? 10.020 -4.473 1.792 1.00 96.50 374 ILE A C 1
ATOM 2748 O O . ILE A 1 374 ? 11.031 -4.205 2.437 1.00 96.50 374 ILE A O 1
ATOM 2752 N N . ILE A 1 375 ? 8.808 -4.415 2.331 1.00 95.38 375 ILE A N 1
ATOM 2753 C CA . ILE A 1 375 ? 8.562 -4.129 3.742 1.00 95.38 375 ILE A CA 1
ATOM 2754 C C . ILE A 1 375 ? 8.556 -5.466 4.481 1.00 95.38 375 ILE A C 1
ATOM 2756 O O . ILE A 1 375 ? 7.572 -6.212 4.460 1.00 95.38 375 ILE A O 1
ATOM 2760 N N . VAL A 1 376 ? 9.670 -5.773 5.137 1.00 96.69 376 VAL A N 1
ATOM 2761 C CA . VAL A 1 376 ? 9.830 -6.985 5.936 1.00 96.69 376 VAL A CA 1
ATOM 2762 C C . VAL A 1 376 ? 9.173 -6.779 7.297 1.00 96.69 376 VAL A C 1
ATOM 2764 O O . VAL A 1 376 ? 9.530 -5.883 8.062 1.00 96.69 376 VAL A O 1
ATOM 2767 N N . LYS A 1 377 ? 8.198 -7.628 7.603 1.00 96.44 377 LYS A N 1
ATOM 2768 C CA . LYS A 1 377 ? 7.507 -7.711 8.889 1.00 96.44 377 LYS A CA 1
ATOM 2769 C C . LYS A 1 377 ? 8.145 -8.787 9.764 1.00 96.44 377 LYS A C 1
ATOM 2771 O O . LYS A 1 377 ? 8.820 -9.688 9.271 1.00 96.44 377 LYS A O 1
ATOM 2776 N N . SER A 1 378 ? 7.909 -8.707 11.068 1.00 96.12 378 SER A N 1
ATOM 2777 C CA . SER A 1 378 ? 8.332 -9.726 12.030 1.00 96.12 378 SER A CA 1
ATOM 2778 C C . SER A 1 378 ? 7.839 -11.117 11.620 1.00 96.12 378 SER A C 1
ATOM 2780 O O . SER A 1 378 ? 6.712 -11.266 11.140 1.00 96.12 378 SER A O 1
ATOM 2782 N N . VAL A 1 379 ? 8.646 -12.150 11.880 1.00 95.56 379 VAL A N 1
ATOM 2783 C CA . VAL A 1 379 ? 8.250 -13.562 11.713 1.00 95.56 379 VAL A CA 1
ATOM 2784 C C . VAL A 1 379 ? 6.962 -13.881 12.491 1.00 95.56 379 VAL A C 1
ATOM 2786 O O . VAL A 1 379 ? 6.128 -14.668 12.049 1.00 95.56 379 VAL A O 1
ATOM 2789 N N . THR A 1 380 ? 6.747 -13.210 13.629 1.00 94.56 380 THR A N 1
ATOM 2790 C CA . THR A 1 380 ? 5.565 -13.366 14.492 1.00 94.56 380 THR A CA 1
ATOM 2791 C C . THR A 1 380 ? 4.458 -12.352 14.207 1.00 94.56 380 THR A C 1
ATOM 2793 O O . THR A 1 380 ? 3.494 -12.273 14.975 1.00 94.56 380 THR A O 1
ATOM 2796 N N . ALA A 1 381 ? 4.573 -11.571 13.127 1.00 95.81 381 ALA A N 1
ATOM 2797 C CA . ALA A 1 381 ? 3.634 -10.499 12.841 1.00 95.81 381 ALA A CA 1
ATOM 2798 C C . ALA A 1 381 ? 2.190 -11.013 12.738 1.00 95.81 381 ALA A C 1
ATOM 2800 O O . ALA A 1 381 ? 1.927 -12.076 12.165 1.00 95.81 381 ALA A O 1
ATOM 2801 N N . LYS A 1 382 ? 1.250 -10.239 13.279 1.00 96.31 382 LYS A N 1
ATOM 2802 C CA . LYS A 1 382 ? -0.184 -10.537 13.284 1.00 96.31 382 LYS A CA 1
ATOM 2803 C C . LYS A 1 382 ? -0.856 -10.008 12.024 1.00 96.31 382 LYS A C 1
ATOM 2805 O O . LYS A 1 382 ? -0.524 -8.925 11.551 1.00 96.31 382 LYS A O 1
ATOM 2810 N N . ALA A 1 383 ? -1.776 -10.781 11.464 1.00 96.94 383 ALA A N 1
ATOM 2811 C CA . ALA A 1 383 ? -2.539 -10.400 10.284 1.00 96.94 383 ALA A CA 1
ATOM 2812 C C . ALA A 1 383 ? -3.737 -9.532 10.689 1.00 96.94 383 ALA A C 1
ATOM 2814 O O . ALA A 1 383 ? -4.590 -9.960 11.469 1.00 96.94 383 ALA A O 1
ATOM 2815 N N . ILE A 1 384 ? -3.813 -8.318 10.148 1.00 97.94 384 ILE A N 1
ATOM 2816 C CA . ILE A 1 384 ? -4.890 -7.362 10.402 1.00 97.94 384 ILE A CA 1
ATOM 2817 C C . ILE A 1 384 ? -5.678 -7.154 9.113 1.00 97.94 384 ILE A C 1
ATOM 2819 O O . ILE A 1 384 ? -5.123 -6.729 8.101 1.00 97.94 384 ILE A O 1
ATOM 2823 N N . LEU A 1 385 ? -6.985 -7.402 9.163 1.00 98.19 385 LEU A N 1
ATOM 2824 C CA . LEU A 1 385 ? -7.906 -6.979 8.114 1.00 98.19 385 LEU A CA 1
ATOM 2825 C C . LEU A 1 385 ? -8.355 -5.544 8.397 1.00 98.19 385 LEU A C 1
ATOM 2827 O O . LEU A 1 385 ? -9.038 -5.307 9.391 1.00 98.19 385 LEU A O 1
ATOM 2831 N N . TYR A 1 386 ? -8.002 -4.602 7.526 1.00 98.00 386 TYR A N 1
ATOM 2832 C CA . TYR A 1 386 ? -8.443 -3.211 7.598 1.00 98.00 386 TYR A CA 1
ATOM 2833 C C . TYR A 1 386 ? -9.601 -2.987 6.624 1.00 98.00 386 TYR A C 1
ATOM 2835 O O . 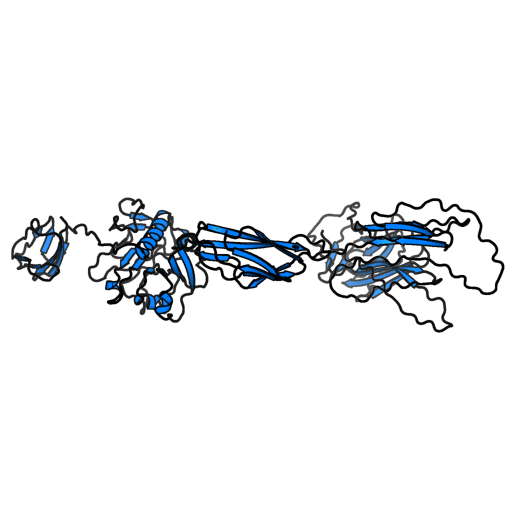TYR A 1 386 ? -9.398 -2.792 5.422 1.00 98.00 386 TYR A O 1
ATOM 2843 N N . LEU A 1 387 ? -10.829 -3.075 7.136 1.00 97.25 387 LEU A N 1
ATOM 2844 C CA . LEU A 1 387 ? -12.042 -2.987 6.333 1.00 97.25 387 LEU A CA 1
ATOM 2845 C C . LEU A 1 387 ? -12.469 -1.524 6.167 1.00 97.25 387 LEU A C 1
ATOM 2847 O O . LEU A 1 387 ? -12.733 -0.835 7.151 1.00 97.25 387 LEU A O 1
ATOM 2851 N N . THR A 1 388 ? -12.568 -1.066 4.923 1.00 96.75 388 THR A N 1
ATOM 2852 C CA . THR A 1 388 ? -12.886 0.321 4.531 1.00 96.75 388 THR A CA 1
ATOM 2853 C C . THR A 1 388 ? -13.980 0.343 3.449 1.00 96.75 388 THR A C 1
ATOM 2855 O O . THR A 1 388 ? -14.453 -0.707 3.014 1.00 96.75 388 THR A O 1
ATOM 2858 N N . ALA A 1 389 ? -14.460 1.522 3.048 1.00 94.75 389 ALA A N 1
ATOM 2859 C CA . ALA A 1 389 ? -15.471 1.667 1.995 1.00 94.75 389 ALA A CA 1
ATOM 2860 C C . ALA A 1 389 ? -14.901 1.570 0.568 1.00 94.75 389 ALA A C 1
ATOM 2862 O O . ALA A 1 389 ? -15.682 1.436 -0.374 1.00 94.75 389 ALA A O 1
ATOM 2863 N N . ASP A 1 390 ? -13.577 1.603 0.405 1.00 95.12 390 ASP A N 1
ATOM 2864 C CA . ASP A 1 390 ? -12.888 1.572 -0.892 1.00 95.12 390 ASP A CA 1
ATOM 2865 C C . ASP A 1 390 ? -11.670 0.628 -0.863 1.00 95.12 390 ASP A C 1
ATOM 2867 O O . ASP A 1 390 ? -11.342 0.060 0.174 1.00 95.12 390 ASP A O 1
ATOM 2871 N N . VAL A 1 391 ? -10.997 0.415 -1.991 1.00 92.94 391 VAL A N 1
ATOM 2872 C CA . VAL A 1 391 ? -9.785 -0.420 -2.081 1.00 92.94 391 VAL A CA 1
ATOM 2873 C C . VAL A 1 391 ? -8.558 0.238 -1.444 1.00 92.94 391 VAL A C 1
ATOM 2875 O O . VAL A 1 391 ? -7.570 -0.440 -1.167 1.00 92.94 391 VAL A O 1
ATOM 2878 N N . THR A 1 392 ? -8.631 1.538 -1.158 1.00 93.00 392 THR A N 1
ATOM 2879 C CA . THR A 1 392 ? -7.612 2.295 -0.424 1.00 93.00 392 THR A CA 1
ATOM 2880 C C . THR A 1 392 ? -8.186 2.903 0.858 1.00 93.00 392 THR A C 1
ATOM 2882 O O . THR A 1 392 ? -9.385 3.198 0.928 1.00 93.00 392 THR A O 1
ATOM 2885 N N . PRO A 1 393 ? -7.355 3.133 1.891 1.00 94.62 393 PRO A N 1
ATOM 2886 C CA . PRO A 1 393 ? -7.755 3.941 3.037 1.00 94.62 393 PRO A CA 1
ATOM 2887 C C . PRO A 1 393 ? -8.169 5.354 2.604 1.00 94.62 393 PRO A C 1
ATOM 2889 O O . PRO A 1 393 ? -7.721 5.870 1.580 1.00 94.62 393 PRO A O 1
ATOM 2892 N N . SER A 1 394 ? -9.042 5.974 3.394 1.00 92.88 394 SER A N 1
ATOM 2893 C CA . SER A 1 394 ? -9.502 7.348 3.175 1.00 92.88 394 SER A CA 1
ATOM 2894 C C . SER A 1 394 ? -8.336 8.341 3.230 1.00 92.88 394 SER A C 1
ATOM 2896 O O . SER A 1 394 ? -7.410 8.179 4.020 1.00 92.88 394 SER A O 1
ATOM 2898 N N . THR A 1 395 ? -8.406 9.424 2.453 1.00 92.81 395 THR A N 1
ATOM 2899 C CA . THR A 1 395 ? -7.382 10.485 2.467 1.00 92.81 395 THR A CA 1
ATOM 2900 C C . THR A 1 395 ? -7.281 11.216 3.806 1.00 92.81 395 THR A C 1
ATOM 2902 O O . THR A 1 395 ? -6.275 11.865 4.068 1.00 92.81 395 THR A O 1
ATOM 2905 N N . GLN A 1 396 ? -8.317 11.148 4.650 1.00 92.00 396 GLN A N 1
ATOM 2906 C CA . GLN A 1 396 ? -8.283 11.701 6.008 1.00 92.00 396 GLN A CA 1
ATOM 2907 C C . GLN A 1 396 ? -7.580 10.766 7.000 1.00 92.00 396 GLN A C 1
ATOM 2909 O O . GLN A 1 396 ? -7.186 11.207 8.077 1.00 92.00 396 GLN A O 1
ATOM 2914 N N . ASP A 1 397 ? -7.381 9.495 6.646 1.00 95.00 397 ASP A N 1
ATOM 2915 C CA . ASP A 1 397 ? -6.709 8.501 7.480 1.00 95.00 397 ASP A CA 1
ATOM 2916 C C . ASP A 1 397 ? -5.179 8.609 7.375 1.00 95.00 397 ASP A C 1
ATOM 2918 O O . ASP A 1 397 ? -4.473 7.693 6.954 1.00 95.00 397 ASP A O 1
ATOM 2922 N N . THR A 1 398 ? -4.655 9.777 7.742 1.00 94.75 398 THR A N 1
ATOM 2923 C CA . THR A 1 398 ? -3.219 10.082 7.683 1.00 94.75 398 THR A CA 1
ATOM 2924 C C . THR A 1 398 ? -2.453 9.614 8.916 1.00 94.75 398 THR A C 1
ATOM 2926 O O . THR A 1 398 ? -1.239 9.797 8.984 1.00 94.75 398 THR A O 1
ATOM 2929 N N . LYS A 1 399 ? -3.140 9.023 9.902 1.00 95.75 399 LYS A N 1
ATOM 2930 C CA . LYS A 1 399 ? -2.537 8.617 11.177 1.00 95.75 399 LYS A CA 1
ATOM 2931 C C . LYS A 1 399 ? -2.866 7.188 11.594 1.00 95.75 399 LYS A C 1
ATOM 2933 O O . LYS A 1 399 ? -1.948 6.465 11.969 1.00 95.75 399 LYS A O 1
ATOM 2938 N N . LEU A 1 400 ? -4.124 6.748 11.522 1.00 94.94 400 LEU A N 1
ATOM 2939 C CA . LEU A 1 400 ? -4.507 5.437 12.052 1.00 94.94 400 LEU A CA 1
ATOM 2940 C C . LEU A 1 400 ? -4.052 4.286 11.153 1.00 94.94 400 LEU A C 1
ATOM 2942 O O . LEU A 1 400 ? -3.442 3.338 11.645 1.00 94.94 400 LEU A O 1
ATOM 2946 N N . TYR A 1 401 ? -4.312 4.355 9.848 1.00 96.12 401 TYR A N 1
ATOM 2947 C CA . TYR A 1 401 ? -3.797 3.354 8.918 1.00 96.12 401 TYR A CA 1
ATOM 2948 C C . TYR A 1 401 ? -2.258 3.305 8.933 1.00 96.12 401 TYR A C 1
ATOM 2950 O O . TYR A 1 401 ? -1.732 2.207 9.129 1.00 96.12 401 TYR A O 1
ATOM 2958 N N . PRO A 1 402 ? -1.518 4.432 8.828 1.00 96.00 402 PRO A N 1
ATOM 2959 C CA . PRO A 1 402 ? -0.059 4.434 8.968 1.00 96.00 402 PRO A CA 1
ATOM 2960 C C . PRO A 1 402 ? 0.439 3.818 10.279 1.00 96.00 402 PRO A C 1
ATOM 2962 O O . PRO A 1 402 ? 1.326 2.970 10.237 1.00 96.00 402 PRO A O 1
ATOM 2965 N N . LEU A 1 403 ? -0.189 4.131 11.422 1.00 95.81 403 LEU A N 1
ATOM 2966 C CA . LEU A 1 403 ? 0.153 3.543 12.726 1.00 95.81 403 LEU A CA 1
ATOM 2967 C C . LEU A 1 403 ? 0.165 2.005 12.691 1.00 95.81 403 LEU A C 1
ATOM 2969 O O . LEU A 1 403 ? 1.050 1.378 13.275 1.00 95.81 403 LEU A O 1
ATOM 2973 N N . LEU A 1 404 ? -0.805 1.386 12.011 1.00 95.75 404 LEU A N 1
ATOM 2974 C CA . LEU A 1 404 ? -0.872 -0.071 11.867 1.00 95.75 404 LEU A CA 1
ATOM 2975 C C . LEU A 1 404 ? 0.068 -0.578 10.772 1.00 95.75 404 LEU A C 1
ATOM 2977 O O . LEU A 1 404 ? 0.760 -1.579 10.954 1.00 95.75 404 LEU A O 1
ATOM 2981 N N . ASN A 1 405 ? 0.069 0.100 9.628 1.00 94.00 405 ASN A N 1
ATOM 2982 C CA . ASN A 1 405 ? 0.741 -0.335 8.415 1.00 94.00 405 ASN A CA 1
ATOM 2983 C C . ASN A 1 405 ? 2.266 -0.228 8.507 1.00 94.00 405 ASN A C 1
ATOM 2985 O O . ASN A 1 405 ? 2.974 -1.046 7.924 1.00 94.00 405 ASN A O 1
ATOM 2989 N N . GLU A 1 406 ? 2.788 0.744 9.247 1.00 93.25 406 GLU A N 1
ATOM 2990 C CA . GLU A 1 406 ? 4.226 0.932 9.464 1.00 93.25 406 GLU A CA 1
ATOM 2991 C C . GLU A 1 406 ? 4.755 0.040 10.592 1.00 93.25 406 GLU A C 1
ATOM 2993 O O . GLU A 1 406 ? 5.932 -0.320 10.602 1.00 93.25 406 GLU A O 1
ATOM 2998 N N . ASN A 1 407 ? 3.885 -0.416 11.498 1.00 94.00 407 ASN A N 1
ATOM 2999 C CA . ASN A 1 407 ? 4.278 -1.315 12.575 1.00 94.00 407 ASN A CA 1
ATOM 3000 C C . ASN A 1 407 ? 4.758 -2.661 12.010 1.00 94.00 407 ASN A C 1
ATOM 3002 O O . ASN A 1 407 ? 4.062 -3.358 11.265 1.00 94.00 407 ASN A O 1
ATOM 3006 N N . THR A 1 408 ? 5.980 -3.044 12.366 1.00 95.00 408 THR A N 1
ATOM 3007 C CA . THR A 1 408 ? 6.626 -4.260 11.865 1.00 95.00 408 THR A CA 1
ATOM 3008 C C . THR A 1 408 ? 6.029 -5.540 12.442 1.00 95.00 408 THR A C 1
ATOM 3010 O O . THR A 1 408 ? 6.234 -6.613 11.879 1.00 95.00 408 THR A O 1
ATOM 3013 N N . ASN A 1 409 ? 5.245 -5.450 13.517 1.00 95.25 409 ASN A N 1
ATOM 3014 C CA . ASN A 1 409 ? 4.550 -6.588 14.112 1.00 95.25 409 ASN A CA 1
ATOM 3015 C C . ASN A 1 409 ? 3.196 -6.877 13.464 1.00 95.25 409 ASN A C 1
ATOM 3017 O O . ASN A 1 409 ? 2.532 -7.823 13.886 1.00 95.25 409 ASN A O 1
ATOM 3021 N N . TYR A 1 410 ? 2.779 -6.109 12.454 1.00 95.69 410 TYR A N 1
ATOM 3022 C CA . TYR A 1 410 ? 1.503 -6.302 11.775 1.00 95.69 410 TYR A CA 1
ATOM 3023 C C . TYR A 1 410 ? 1.686 -6.432 10.263 1.00 95.69 410 TYR A C 1
ATOM 3025 O O . TYR A 1 410 ? 2.487 -5.730 9.648 1.00 95.69 410 TYR A O 1
ATOM 3033 N N . VAL A 1 411 ? 0.911 -7.333 9.665 1.00 95.00 411 VAL A N 1
ATOM 3034 C CA . VAL A 1 411 ? 0.671 -7.389 8.220 1.00 95.00 411 VAL A CA 1
ATOM 3035 C C . VAL A 1 411 ? -0.744 -6.875 8.004 1.00 95.00 411 VAL A C 1
ATOM 3037 O O . VAL A 1 411 ? -1.698 -7.524 8.434 1.00 95.00 411 VAL A O 1
ATOM 3040 N N . VAL A 1 412 ? -0.882 -5.705 7.383 1.00 95.62 412 VAL A N 1
ATOM 3041 C CA . VAL A 1 412 ? -2.184 -5.054 7.201 1.00 95.62 412 VAL A CA 1
ATOM 3042 C C . VAL A 1 412 ? -2.689 -5.311 5.787 1.00 95.62 412 VAL A C 1
ATOM 3044 O O . VAL A 1 412 ? -2.048 -4.944 4.807 1.00 95.62 412 VAL A O 1
ATOM 3047 N N . THR A 1 413 ? -3.858 -5.934 5.673 1.00 95.38 413 THR A N 1
ATOM 3048 C CA . THR A 1 413 ? -4.568 -6.100 4.403 1.00 95.38 413 THR A CA 1
ATOM 3049 C C . THR A 1 413 ? -5.727 -5.119 4.350 1.00 95.38 413 THR A C 1
ATOM 3051 O O . THR A 1 413 ? -6.694 -5.261 5.098 1.00 95.38 413 THR A O 1
ATOM 3054 N N . VAL A 1 414 ? -5.642 -4.133 3.458 1.00 96.88 414 VAL A N 1
ATOM 3055 C CA . VAL A 1 414 ? -6.761 -3.228 3.170 1.00 96.88 414 VAL A CA 1
ATOM 3056 C C . VAL A 1 414 ? -7.770 -3.953 2.293 1.00 96.88 414 VAL A C 1
ATOM 3058 O O . VAL A 1 414 ? -7.404 -4.585 1.302 1.00 96.88 414 VAL A O 1
ATOM 3061 N N . LYS A 1 415 ? -9.048 -3.864 2.658 1.00 96.75 415 LYS A N 1
ATOM 3062 C CA . LYS A 1 415 ? -10.138 -4.455 1.885 1.00 96.75 415 LYS A CA 1
ATOM 3063 C C . LYS A 1 415 ? -11.346 -3.525 1.856 1.00 96.75 415 LYS A C 1
ATOM 3065 O O . LYS A 1 415 ? -11.800 -3.055 2.899 1.00 96.75 415 LYS A O 1
ATOM 3070 N N . GLN A 1 416 ? -11.934 -3.369 0.673 1.00 97.56 416 GLN A N 1
ATOM 3071 C CA . GLN A 1 416 ? -13.263 -2.787 0.526 1.00 97.56 416 GLN A CA 1
ATOM 3072 C C . GLN A 1 416 ? -14.333 -3.727 1.106 1.00 97.56 416 GLN A C 1
ATOM 3074 O O . GLN A 1 416 ? -14.405 -4.912 0.755 1.00 97.56 416 GLN A O 1
ATOM 3079 N N . ALA A 1 417 ? -15.194 -3.199 1.972 1.00 96.06 417 ALA A N 1
ATOM 3080 C CA . ALA A 1 417 ? -16.338 -3.918 2.514 1.00 96.06 417 ALA A CA 1
ATOM 3081 C C . ALA A 1 417 ? -17.282 -4.371 1.392 1.00 96.06 417 ALA A C 1
ATOM 3083 O O . ALA A 1 417 ? -17.790 -3.569 0.609 1.00 96.06 417 ALA A O 1
ATOM 3084 N N . SER A 1 418 ? -17.540 -5.672 1.322 1.00 95.56 418 SER A N 1
ATOM 3085 C CA . SER A 1 418 ? -18.336 -6.290 0.268 1.00 95.56 418 SER A CA 1
ATOM 3086 C C . SER A 1 418 ? -19.832 -6.034 0.479 1.00 95.56 418 SER A C 1
ATOM 3088 O O . SER A 1 418 ? -20.319 -5.951 1.608 1.00 95.56 418 SER A O 1
ATOM 3090 N N . GLY A 1 419 ? -20.591 -5.925 -0.617 1.00 93.31 419 GLY A N 1
ATOM 3091 C CA . GLY A 1 419 ? -22.056 -5.790 -0.565 1.00 93.31 419 GLY A CA 1
ATOM 3092 C C . GLY A 1 419 ? -22.767 -7.032 -0.011 1.00 93.31 419 GLY A C 1
ATOM 3093 O O . GLY A 1 419 ? -23.882 -6.931 0.491 1.00 93.31 419 GLY A O 1
ATOM 3094 N N . LEU A 1 420 ? -22.095 -8.186 -0.054 1.00 95.12 420 LEU A N 1
ATOM 3095 C CA . LEU A 1 420 ? -22.476 -9.435 0.598 1.00 95.12 420 LEU A CA 1
ATOM 3096 C C . LEU A 1 420 ? -21.335 -9.872 1.515 1.00 95.12 420 LEU A C 1
ATOM 3098 O O . LEU A 1 420 ? -20.170 -9.784 1.130 1.00 95.12 420 LEU A O 1
ATOM 3102 N N . ALA A 1 421 ? -21.667 -10.340 2.717 1.00 93.25 421 ALA A N 1
ATOM 3103 C CA . ALA A 1 421 ? -20.665 -10.829 3.653 1.00 93.25 421 ALA A CA 1
ATOM 3104 C C . ALA A 1 421 ? -19.990 -12.107 3.118 1.00 93.25 421 ALA A C 1
ATOM 3106 O O . ALA A 1 421 ? -20.695 -12.996 2.628 1.00 93.25 421 ALA A O 1
ATOM 3107 N N . PRO A 1 422 ? -18.657 -12.236 3.230 1.00 96.00 422 PRO A N 1
ATOM 3108 C CA . PRO A 1 422 ? -17.975 -13.484 2.926 1.00 96.00 422 PRO A CA 1
ATOM 3109 C C . PRO A 1 422 ? -18.325 -14.565 3.961 1.00 96.00 422 PRO A C 1
ATOM 3111 O O . PRO A 1 422 ? -18.883 -14.293 5.028 1.00 96.00 422 PRO A O 1
ATOM 3114 N N . ALA A 1 423 ? -17.977 -15.815 3.652 1.00 95.75 423 ALA A N 1
ATOM 3115 C CA . ALA A 1 423 ? -18.097 -16.916 4.604 1.00 95.75 423 ALA A CA 1
ATOM 3116 C C . ALA A 1 423 ? -17.260 -16.645 5.866 1.00 95.75 423 ALA A C 1
ATOM 3118 O O . ALA A 1 423 ? -16.198 -16.037 5.781 1.00 95.75 423 ALA A O 1
ATOM 3119 N N . ILE A 1 424 ? -17.688 -17.145 7.032 1.00 92.88 424 ILE A N 1
ATOM 3120 C CA . ILE A 1 424 ? -16.976 -16.920 8.307 1.00 92.88 424 ILE A CA 1
ATOM 3121 C C . ILE A 1 424 ? -15.509 -17.381 8.232 1.00 92.88 424 ILE A C 1
ATOM 3123 O O . ILE A 1 424 ? -14.637 -16.704 8.770 1.00 92.88 424 ILE A O 1
ATOM 3127 N N . SER A 1 425 ? -15.229 -18.464 7.500 1.00 95.38 425 SER A N 1
ATOM 3128 C CA . SER A 1 425 ? -13.874 -18.999 7.309 1.00 95.38 425 SER A CA 1
ATOM 3129 C C . SER A 1 425 ? -12.917 -18.041 6.593 1.00 95.38 425 SER A C 1
ATOM 3131 O O . SER A 1 425 ? -11.705 -18.194 6.692 1.00 95.38 425 SER A O 1
ATOM 3133 N N . PHE A 1 426 ? -13.428 -17.022 5.894 1.00 96.19 426 PHE A N 1
ATOM 3134 C CA . PHE A 1 426 ? -12.599 -15.954 5.331 1.00 96.19 426 PHE A CA 1
ATOM 3135 C C . PHE A 1 426 ? -11.791 -15.232 6.416 1.00 96.19 426 PHE A C 1
ATOM 3137 O O . PHE A 1 426 ? -10.646 -14.850 6.193 1.00 96.19 426 PHE A O 1
ATOM 3144 N N . TYR A 1 427 ? -12.367 -15.064 7.607 1.00 96.50 427 TYR A N 1
ATOM 3145 C CA . TYR A 1 427 ? -11.710 -14.343 8.692 1.00 96.50 427 TYR A CA 1
ATOM 3146 C C . TYR A 1 427 ? -10.658 -15.187 9.421 1.00 96.50 427 TYR A C 1
ATOM 3148 O O . TYR A 1 427 ? -9.929 -14.654 10.259 1.00 96.50 427 TYR A O 1
ATOM 3156 N N . ASP A 1 428 ? -10.545 -16.486 9.122 1.00 95.94 428 ASP A N 1
ATOM 3157 C CA . ASP A 1 428 ? -9.633 -17.393 9.821 1.00 95.94 428 ASP A CA 1
ATOM 3158 C C . ASP A 1 428 ? -8.167 -16.999 9.635 1.00 95.94 428 ASP A C 1
ATOM 3160 O O . ASP A 1 428 ? -7.399 -17.107 10.592 1.00 95.94 428 ASP A O 1
ATOM 3164 N N . SER A 1 429 ? -7.813 -16.444 8.471 1.00 95.50 429 SER A N 1
ATOM 3165 C CA . SER A 1 429 ? -6.466 -15.953 8.147 1.00 95.50 429 SER A CA 1
ATOM 3166 C C . SER A 1 429 ? -6.071 -14.656 8.857 1.00 95.50 429 SER A C 1
ATOM 3168 O O . SER A 1 429 ? -4.925 -14.229 8.734 1.00 95.50 429 SER A O 1
ATOM 3170 N N . TYR A 1 430 ? -6.997 -14.011 9.571 1.00 97.56 430 TYR A N 1
ATOM 3171 C CA . TYR A 1 430 ? -6.757 -12.747 10.261 1.00 97.56 430 TYR A CA 1
ATOM 3172 C C . TYR A 1 430 ? -6.792 -12.931 11.780 1.00 97.56 430 TYR A C 1
ATOM 3174 O O . TYR A 1 430 ? -7.626 -13.660 12.326 1.00 97.56 430 TYR A O 1
ATOM 3182 N N . ASP A 1 431 ? -5.886 -12.246 12.474 1.00 97.88 431 ASP A N 1
ATOM 3183 C CA . ASP A 1 431 ? -5.824 -12.196 13.936 1.00 97.88 431 ASP A CA 1
ATOM 3184 C C . ASP A 1 431 ? -6.729 -11.089 14.506 1.00 97.88 431 ASP A C 1
ATOM 3186 O O . ASP A 1 431 ? -7.229 -11.210 15.623 1.00 97.88 431 ASP A O 1
ATOM 3190 N N . LEU A 1 432 ? -6.951 -10.013 13.743 1.00 98.31 432 LEU A N 1
ATOM 3191 C CA . LEU A 1 432 ? -7.769 -8.858 14.121 1.00 98.31 432 LEU A CA 1
ATOM 3192 C C . LEU A 1 432 ? -8.503 -8.301 12.899 1.00 98.31 432 LEU A C 1
ATOM 3194 O O . LEU A 1 432 ? -7.932 -8.199 11.813 1.00 98.31 432 LEU A O 1
ATOM 3198 N N . VAL A 1 433 ? -9.748 -7.871 13.103 1.00 98.12 433 VAL A N 1
ATOM 3199 C CA . VAL A 1 433 ? -10.491 -7.060 12.133 1.00 98.12 433 VAL A CA 1
ATOM 3200 C C . VAL A 1 433 ? -10.614 -5.632 12.657 1.00 98.12 433 VAL A C 1
ATOM 3202 O O . VAL A 1 433 ? -11.114 -5.408 13.758 1.00 98.12 433 VAL A O 1
ATOM 3205 N N . VAL A 1 434 ? -10.177 -4.661 11.860 1.00 97.88 434 VAL A N 1
ATOM 3206 C CA . VAL A 1 434 ? -10.402 -3.235 12.096 1.00 97.88 434 VAL A CA 1
ATOM 3207 C C . VAL A 1 434 ? -11.511 -2.771 11.160 1.00 97.88 434 VAL A C 1
ATOM 3209 O O . VAL A 1 434 ? -11.361 -2.831 9.941 1.00 97.88 434 VAL A O 1
ATOM 3212 N N . LEU A 1 435 ? -12.636 -2.332 11.723 1.00 94.88 435 LEU A N 1
ATOM 3213 C CA . LEU A 1 435 ? -13.755 -1.773 10.967 1.00 94.88 435 LEU A CA 1
ATOM 3214 C C . LEU A 1 435 ? -13.640 -0.248 10.957 1.00 94.88 435 LEU A C 1
ATOM 3216 O O . LEU A 1 435 ? -13.906 0.401 11.971 1.00 94.88 435 LEU A O 1
ATOM 3220 N N . ASN A 1 436 ? -13.252 0.312 9.811 1.00 94.62 436 ASN A N 1
ATOM 3221 C CA . ASN A 1 436 ? -13.164 1.755 9.620 1.00 94.62 436 ASN A CA 1
ATOM 3222 C C . ASN A 1 436 ? -14.559 2.404 9.675 1.00 94.62 436 ASN A C 1
ATOM 3224 O O . ASN A 1 436 ? -15.551 1.828 9.217 1.00 94.62 436 ASN A O 1
ATOM 3228 N N . GLU A 1 437 ? -14.636 3.624 10.209 1.00 90.75 437 GLU A N 1
ATOM 3229 C CA . GLU A 1 437 ? -15.894 4.359 10.323 1.00 90.75 437 GLU A CA 1
ATOM 3230 C C . GLU A 1 437 ? -16.530 4.656 8.959 1.00 90.75 437 GLU A C 1
ATOM 3232 O O . GLU A 1 437 ? -17.748 4.677 8.852 1.00 90.75 437 GLU A O 1
ATOM 3237 N N . ILE A 1 438 ? -15.773 4.810 7.877 1.00 91.38 438 ILE A N 1
ATOM 3238 C CA . ILE A 1 438 ? -16.365 5.149 6.577 1.00 91.38 438 ILE A CA 1
ATOM 3239 C C . ILE A 1 438 ? -17.223 4.017 5.986 1.00 91.38 438 ILE A C 1
ATOM 3241 O O . ILE A 1 438 ? -18.071 4.263 5.125 1.00 91.38 438 ILE A O 1
ATOM 3245 N N . VAL A 1 439 ? -17.070 2.777 6.468 1.00 91.88 439 VAL A N 1
ATOM 3246 C CA . VAL A 1 439 ? -17.901 1.654 6.019 1.00 91.88 439 VAL A CA 1
ATOM 3247 C C . VAL A 1 439 ? -19.370 1.946 6.327 1.00 91.88 439 VAL A C 1
ATOM 3249 O O . VAL A 1 439 ? -19.758 2.262 7.456 1.00 91.88 439 VAL A O 1
ATOM 3252 N N . GLY A 1 440 ? -20.218 1.842 5.302 1.00 87.25 440 GLY A N 1
ATOM 3253 C CA . GLY A 1 440 ? -21.648 2.093 5.435 1.00 87.25 440 GLY A CA 1
ATOM 3254 C C . GLY A 1 440 ? -22.251 1.230 6.541 1.00 87.25 440 GLY A C 1
ATOM 3255 O O . GLY A 1 440 ? -22.102 0.014 6.543 1.00 87.25 440 GLY A O 1
ATOM 3256 N N . GLY A 1 441 ? -22.970 1.836 7.486 1.00 78.50 441 GLY A N 1
ATOM 3257 C CA . GLY A 1 441 ? -23.454 1.100 8.659 1.00 78.50 441 GLY A CA 1
ATOM 3258 C C . GLY A 1 441 ? -24.481 -0.001 8.346 1.00 78.50 441 GLY A C 1
ATOM 3259 O O . GLY A 1 441 ? -24.778 -0.801 9.219 1.00 78.50 441 GLY A O 1
ATOM 3260 N N . THR A 1 442 ? -25.057 -0.027 7.142 1.00 83.44 442 THR A N 1
ATOM 3261 C CA . THR A 1 442 ? -25.954 -1.090 6.643 1.00 83.44 442 THR A CA 1
ATOM 3262 C C . THR A 1 442 ? -25.248 -2.073 5.704 1.00 83.44 442 THR A C 1
ATOM 3264 O O . THR A 1 442 ? -25.905 -2.926 5.116 1.00 83.44 442 THR A O 1
ATOM 3267 N N . ASN A 1 443 ? -23.930 -1.948 5.519 1.00 89.94 443 ASN A N 1
ATOM 3268 C CA . ASN A 1 443 ? -23.145 -2.870 4.707 1.00 89.94 443 ASN A CA 1
ATOM 3269 C C . ASN A 1 443 ? -23.246 -4.294 5.283 1.00 89.94 443 ASN A C 1
ATOM 3271 O O . ASN A 1 443 ? -23.077 -4.498 6.486 1.00 89.94 443 ASN A O 1
ATOM 3275 N N . ALA A 1 444 ? -23.522 -5.277 4.423 1.00 90.69 444 ALA A N 1
ATOM 3276 C CA . ALA A 1 444 ? -23.787 -6.646 4.855 1.00 90.69 444 ALA A CA 1
ATOM 3277 C C . ALA A 1 444 ? -22.583 -7.293 5.557 1.00 90.69 444 ALA A C 1
ATOM 3279 O O . ALA A 1 444 ? -22.771 -8.000 6.546 1.00 90.69 444 ALA A O 1
ATOM 3280 N N . GLU A 1 445 ? -21.360 -7.031 5.088 1.00 93.94 445 GLU A N 1
ATOM 3281 C CA . GLU A 1 445 ? -20.136 -7.534 5.712 1.00 93.94 445 GLU A CA 1
ATOM 3282 C C . GLU A 1 445 ? -19.936 -6.936 7.109 1.00 93.94 445 GLU A C 1
ATOM 3284 O O . GLU A 1 445 ? -19.776 -7.681 8.076 1.00 93.94 445 GLU A O 1
ATOM 3289 N N . ALA A 1 446 ? -20.062 -5.613 7.251 1.00 90.75 446 ALA A N 1
ATOM 3290 C CA . ALA A 1 446 ? -19.985 -4.946 8.554 1.00 90.75 446 ALA A CA 1
ATOM 3291 C C . ALA A 1 446 ? -21.041 -5.474 9.545 1.00 90.75 446 ALA A C 1
ATOM 3293 O O . ALA A 1 446 ? -20.767 -5.667 10.730 1.00 90.75 446 ALA A O 1
ATOM 3294 N N . VAL A 1 447 ? -22.256 -5.763 9.068 1.00 87.00 447 VAL A N 1
ATOM 3295 C CA . VAL A 1 447 ? -23.313 -6.367 9.892 1.00 87.00 447 VAL A CA 1
ATOM 3296 C C . VAL A 1 447 ? -22.963 -7.806 10.288 1.00 87.00 447 VAL A C 1
ATOM 3298 O O . VAL A 1 447 ? -23.203 -8.189 11.434 1.00 87.00 447 VAL A O 1
ATOM 3301 N N . ALA A 1 448 ? -22.375 -8.594 9.386 1.00 89.19 448 ALA A N 1
ATOM 3302 C CA . ALA A 1 448 ? -22.009 -9.988 9.636 1.00 89.19 448 ALA A CA 1
ATOM 3303 C C . ALA A 1 448 ? -20.885 -10.151 10.669 1.00 89.19 448 ALA A C 1
ATOM 3305 O O . ALA A 1 448 ? -20.878 -11.147 11.397 1.00 89.19 448 ALA A O 1
ATOM 3306 N N . LEU A 1 449 ? -20.004 -9.151 10.809 1.00 89.88 449 LEU A N 1
ATOM 3307 C CA . LEU A 1 449 ? -18.929 -9.140 11.806 1.00 89.88 449 LEU A CA 1
ATOM 3308 C C . LEU A 1 449 ? -19.438 -9.365 13.254 1.00 89.88 449 LEU A C 1
ATOM 3310 O O . LEU A 1 449 ? -18.665 -9.792 14.109 1.00 89.88 449 LEU A O 1
ATOM 3314 N N . LYS A 1 450 ? -20.734 -9.164 13.559 1.00 81.75 450 LYS A N 1
ATOM 3315 C CA . LYS A 1 450 ? -21.272 -9.416 14.915 1.00 81.75 450 LYS A CA 1
ATOM 3316 C C . LYS A 1 450 ? -21.118 -10.870 15.328 1.00 81.75 450 LYS A C 1
ATOM 3318 O O . LYS A 1 450 ? -20.849 -11.135 16.493 1.00 81.75 450 LYS A O 1
ATOM 3323 N N . ASN A 1 451 ? -21.240 -11.772 14.357 1.00 83.44 451 ASN A N 1
ATOM 3324 C CA . ASN A 1 451 ? -21.315 -13.211 14.563 1.00 83.44 451 ASN A CA 1
ATOM 3325 C C . ASN A 1 451 ? -19.954 -13.909 14.432 1.00 83.44 451 ASN A C 1
ATOM 3327 O O . ASN A 1 451 ? -19.876 -15.113 14.664 1.00 83.44 451 ASN A O 1
ATOM 3331 N N . ILE A 1 452 ? -18.889 -13.200 14.038 1.00 90.62 452 ILE A N 1
ATOM 3332 C CA . ILE A 1 452 ? -17.575 -13.829 13.865 1.00 90.62 452 ILE A CA 1
ATOM 3333 C C . ILE A 1 452 ? -16.834 -13.905 15.200 1.00 90.62 452 ILE A C 1
ATOM 3335 O O . ILE A 1 452 ? -16.786 -12.930 15.961 1.00 90.62 452 ILE A O 1
ATOM 3339 N N . ASN A 1 453 ? -16.209 -15.052 15.469 1.00 92.31 453 ASN A N 1
ATOM 3340 C CA . ASN A 1 453 ? -15.384 -15.253 16.657 1.00 92.31 453 ASN A CA 1
ATOM 3341 C C . ASN A 1 453 ? -13.947 -14.753 16.436 1.00 92.31 453 ASN A C 1
ATOM 3343 O O . ASN A 1 453 ? -12.984 -15.516 16.491 1.00 92.31 453 ASN A O 1
ATOM 3347 N N . LYS A 1 454 ? -13.812 -13.460 16.133 1.00 94.31 454 LYS A N 1
ATOM 3348 C CA . LYS A 1 454 ? -12.524 -12.786 15.938 1.00 94.31 454 LYS A CA 1
ATOM 3349 C C . LYS A 1 454 ? -12.458 -11.499 16.759 1.00 94.31 454 LYS A C 1
ATOM 3351 O O . LYS A 1 454 ? -13.512 -10.893 16.995 1.00 94.31 454 LYS A O 1
ATOM 3356 N N . PRO A 1 455 ? -11.256 -11.097 17.215 1.00 95.69 455 PRO A N 1
ATOM 3357 C CA . PRO A 1 455 ? -11.054 -9.792 17.817 1.00 95.69 455 PRO A CA 1
ATOM 3358 C C . PRO A 1 455 ? -11.437 -8.690 16.835 1.00 95.69 455 PRO A C 1
ATOM 3360 O O . PRO A 1 455 ? -11.115 -8.781 15.647 1.00 95.69 455 PRO A O 1
ATOM 3363 N N . ILE A 1 456 ? -12.132 -7.662 17.322 1.00 94.44 456 ILE A N 1
ATOM 3364 C CA . ILE A 1 456 ? -12.589 -6.548 16.486 1.00 94.44 456 ILE A CA 1
ATOM 3365 C C . ILE A 1 456 ? -12.266 -5.224 17.167 1.00 94.44 456 ILE A C 1
ATOM 3367 O O . ILE A 1 456 ? -12.677 -4.998 18.306 1.00 94.44 456 ILE A O 1
ATOM 3371 N N . LEU A 1 457 ? -11.579 -4.348 16.436 1.00 95.56 457 LEU A N 1
ATOM 3372 C CA . LEU A 1 457 ? -11.518 -2.921 16.724 1.00 95.56 457 LEU A CA 1
ATOM 3373 C C . LEU A 1 457 ? -12.489 -2.220 15.781 1.00 95.56 457 LEU A C 1
ATOM 3375 O O . LEU A 1 457 ? -12.280 -2.180 14.572 1.00 95.56 457 LEU A O 1
ATOM 3379 N N . ASN A 1 458 ? -13.561 -1.676 16.323 1.00 91.19 458 ASN A N 1
ATOM 3380 C CA . ASN A 1 458 ? -14.566 -0.985 15.546 1.00 91.19 458 ASN A CA 1
ATOM 3381 C C . ASN A 1 458 ? -14.485 0.523 15.772 1.00 91.19 458 ASN A C 1
ATOM 3383 O O . ASN A 1 458 ? -14.417 0.984 16.908 1.00 91.19 458 ASN A O 1
ATOM 3387 N N . LEU A 1 459 ? -14.544 1.282 14.685 1.00 90.81 459 LEU A N 1
ATOM 3388 C CA . LEU A 1 459 ? -14.560 2.741 14.701 1.00 90.81 459 LEU A CA 1
ATOM 3389 C C . LEU A 1 459 ? -15.923 3.306 14.299 1.00 90.81 459 LEU A C 1
ATOM 3391 O O . LEU A 1 459 ? -16.212 4.479 14.524 1.00 90.81 459 LEU A O 1
ATOM 3395 N N . LYS A 1 460 ? -16.791 2.462 13.733 1.00 84.62 460 LYS A N 1
ATOM 3396 C CA . LYS A 1 460 ? -18.138 2.826 13.317 1.00 84.62 460 LYS A CA 1
ATOM 3397 C C . LYS A 1 460 ? -19.064 2.932 14.517 1.00 84.62 460 LYS A C 1
ATOM 3399 O O . LYS A 1 460 ? -19.384 1.929 15.158 1.00 84.62 460 LYS A O 1
ATOM 3404 N N . SER A 1 461 ? -19.573 4.139 14.749 1.00 74.88 461 SER A N 1
ATOM 3405 C CA . SER A 1 461 ? -20.654 4.350 15.706 1.00 74.88 461 SER A CA 1
ATOM 3406 C C . SER A 1 461 ? -21.931 3.629 15.273 1.00 74.88 461 SER A C 1
ATOM 3408 O O . SER A 1 461 ? -22.344 3.657 14.105 1.00 74.88 461 SER A O 1
ATOM 3410 N N . PHE A 1 462 ? -22.585 2.979 16.230 1.00 67.25 462 PHE A N 1
ATOM 3411 C CA . PHE A 1 462 ? -23.790 2.209 15.987 1.00 67.25 462 PHE A CA 1
ATOM 3412 C C . PHE A 1 462 ? -25.003 2.960 16.507 1.00 67.25 462 PHE A C 1
ATOM 3414 O O . PHE A 1 462 ? -25.289 2.912 17.693 1.00 67.25 462 PHE A O 1
ATOM 3421 N N . VAL A 1 463 ? -25.706 3.638 15.594 1.00 56.16 463 VAL A N 1
ATOM 3422 C CA . VAL A 1 463 ? -27.174 3.643 15.413 1.00 56.16 463 VAL A CA 1
ATOM 3423 C C . VAL A 1 463 ? -27.576 4.855 14.587 1.00 56.16 463 VAL A C 1
ATOM 3425 O O . VAL A 1 463 ? -27.366 5.977 14.996 1.00 56.16 463 VAL A O 1
ATOM 3428 N N . TYR A 1 464 ? -28.177 4.598 13.423 1.00 48.50 464 TYR A N 1
ATOM 3429 C CA . TYR A 1 464 ? -29.067 5.552 12.732 1.00 48.50 464 TYR A CA 1
ATOM 3430 C C . TYR A 1 464 ? -30.139 4.845 11.885 1.00 48.50 464 TYR A C 1
ATOM 3432 O O . TYR A 1 464 ? -30.981 5.548 11.366 1.00 48.50 464 TYR A O 1
ATOM 3440 N N . ASN A 1 465 ? -30.135 3.505 11.717 1.00 43.69 465 ASN A N 1
ATOM 3441 C CA . ASN A 1 465 ? -31.111 2.774 10.883 1.00 43.69 465 ASN A CA 1
ATOM 3442 C C . ASN A 1 465 ? -31.282 1.305 11.326 1.00 43.69 465 ASN A C 1
ATOM 3444 O O . ASN A 1 465 ? -30.361 0.717 11.903 1.00 43.69 465 ASN A O 1
ATOM 3448 N N . SER A 1 466 ? -32.428 0.698 10.995 1.00 40.06 466 SER A N 1
ATOM 3449 C CA . SER A 1 466 ? -32.706 -0.738 11.159 1.00 40.06 466 SER A CA 1
ATOM 3450 C C . SER A 1 466 ? -31.680 -1.601 10.408 1.00 40.06 466 SER A C 1
ATOM 3452 O O . SER A 1 466 ? -31.426 -1.358 9.230 1.00 40.06 466 SER A O 1
ATOM 3454 N N . GLY A 1 467 ? -31.099 -2.608 11.072 1.00 45.16 467 GLY A N 1
ATOM 3455 C CA . GLY A 1 467 ? -30.112 -3.532 10.483 1.00 45.16 467 GLY A CA 1
ATOM 3456 C C . GLY A 1 467 ? -28.685 -3.429 11.041 1.00 45.16 467 GLY A C 1
ATOM 3457 O O . GLY A 1 467 ? -27.836 -4.228 10.662 1.00 45.16 467 GLY A O 1
ATOM 3458 N N . ARG A 1 468 ? -28.409 -2.493 11.961 1.00 56.31 468 ARG A N 1
ATOM 3459 C CA . ARG A 1 468 ? -27.122 -2.390 12.684 1.00 56.31 468 ARG A CA 1
ATOM 3460 C C . ARG A 1 468 ? -27.075 -3.258 13.943 1.00 56.31 468 ARG A C 1
ATOM 3462 O O . ARG A 1 468 ? -28.104 -3.762 14.384 1.00 56.31 468 ARG A O 1
ATOM 3469 N N . TRP A 1 469 ? -25.887 -3.417 14.535 1.00 62.59 469 TRP A N 1
ATOM 3470 C CA . TRP A 1 469 ? -25.718 -4.039 15.854 1.00 62.59 469 TRP A CA 1
ATOM 3471 C C . TRP A 1 469 ? -26.460 -3.156 16.878 1.00 62.59 469 TRP A C 1
ATOM 3473 O O . TRP A 1 469 ? -26.036 -2.040 17.164 1.00 62.59 469 TRP A O 1
ATOM 3483 N N . GLY A 1 470 ? -27.656 -3.577 17.296 1.00 53.78 470 GLY A N 1
ATOM 3484 C CA . GLY A 1 470 ? -28.634 -2.726 17.984 1.00 53.78 470 GLY A CA 1
ATOM 3485 C C . GLY A 1 470 ? -28.335 -2.529 19.467 1.00 53.78 470 GLY A C 1
ATOM 3486 O O . GLY A 1 470 ? -28.998 -3.140 20.297 1.00 53.78 470 GLY A O 1
ATOM 3487 N N . TRP A 1 471 ? -27.348 -1.692 19.792 1.00 51.53 471 TRP A N 1
ATOM 3488 C CA . TRP A 1 471 ? -26.884 -1.458 21.168 1.00 51.53 471 TRP A CA 1
ATOM 3489 C C . TRP A 1 471 ? -27.094 -0.025 21.684 1.00 51.53 471 TRP A C 1
ATOM 3491 O O . TRP A 1 471 ? -26.355 0.408 22.556 1.00 51.53 471 TRP A O 1
ATOM 3501 N N . GLY A 1 472 ? -28.080 0.720 21.174 1.00 55.09 472 GLY A N 1
ATOM 3502 C CA . GLY A 1 472 ? -28.416 2.049 21.707 1.00 55.09 472 GLY A CA 1
ATOM 3503 C C . GLY A 1 472 ? -28.897 3.033 20.644 1.00 55.09 472 GLY A C 1
ATOM 3504 O O . GLY A 1 472 ? -29.437 2.622 19.624 1.00 55.09 472 GLY A O 1
ATOM 3505 N N . THR A 1 473 ? -28.698 4.327 20.887 1.00 57.84 473 THR A N 1
ATOM 3506 C CA . THR A 1 473 ? -28.858 5.440 19.937 1.00 57.84 473 THR A CA 1
ATOM 3507 C C . THR A 1 473 ? -27.515 6.160 19.820 1.00 57.84 473 THR A C 1
ATOM 3509 O O . THR A 1 473 ? -26.888 6.400 20.843 1.00 57.84 473 THR A O 1
ATOM 3512 N N . ALA A 1 474 ? -27.038 6.504 18.623 1.00 63.44 474 ALA A N 1
ATOM 3513 C CA . ALA A 1 474 ? -25.790 7.257 18.469 1.00 63.44 474 ALA A CA 1
ATOM 3514 C C . ALA A 1 474 ? -26.057 8.748 18.234 1.00 63.44 474 ALA A C 1
ATOM 3516 O O . ALA A 1 474 ? -27.034 9.107 17.575 1.00 63.44 474 ALA A O 1
ATOM 3517 N N . ASP A 1 475 ? -25.175 9.601 18.762 1.00 65.25 475 ASP A N 1
ATOM 3518 C CA . ASP A 1 475 ? -25.128 11.030 18.428 1.00 65.25 475 ASP A CA 1
ATOM 3519 C C . ASP A 1 475 ? -24.284 11.237 17.161 1.00 65.25 475 ASP A C 1
ATOM 3521 O O . ASP A 1 475 ? -23.218 10.627 17.007 1.00 65.25 475 ASP A O 1
ATOM 3525 N N . ASN A 1 476 ? -24.744 12.103 16.245 1.00 69.31 476 ASN A N 1
ATOM 3526 C CA . ASN A 1 476 ? -24.137 12.339 14.923 1.00 69.31 476 ASN A CA 1
ATOM 3527 C C . ASN A 1 476 ? -22.760 13.007 15.005 1.00 69.31 476 ASN A C 1
ATOM 3529 O O . ASN A 1 476 ? -22.126 13.230 13.971 1.00 69.31 476 ASN A O 1
ATOM 3533 N N . GLY A 1 477 ? -22.273 13.247 16.220 1.00 72.19 477 GLY A N 1
ATOM 3534 C CA . GLY A 1 477 ? -21.044 13.962 16.473 1.00 72.19 477 GLY A CA 1
ATOM 3535 C C . GLY A 1 477 ? -21.237 15.459 16.253 1.00 72.19 477 GLY A C 1
ATOM 3536 O O . GLY A 1 477 ? -22.185 15.903 15.604 1.00 72.19 477 GLY A O 1
ATOM 3537 N N . LEU A 1 478 ? -20.330 16.249 16.810 1.00 73.81 478 LEU A N 1
ATOM 3538 C CA . LEU A 1 478 ? -20.272 17.697 16.642 1.00 73.81 478 LEU A CA 1
ATOM 3539 C C . LEU A 1 478 ? -18.814 18.106 16.482 1.00 73.81 478 LEU A C 1
ATOM 3541 O O . LEU A 1 478 ? -17.905 17.404 16.926 1.00 73.81 478 LEU A O 1
ATOM 3545 N N . ALA A 1 479 ? -18.598 19.285 15.908 1.00 77.25 479 ALA A N 1
ATOM 3546 C CA . ALA A 1 479 ? -17.261 19.753 15.577 1.00 77.25 479 ALA A CA 1
ATOM 3547 C C . ALA A 1 479 ? -16.289 19.785 16.770 1.00 77.25 479 ALA A C 1
ATOM 3549 O O . ALA A 1 479 ? -15.101 19.512 16.618 1.00 77.25 479 ALA A O 1
ATOM 3550 N N . ASN A 1 480 ? -16.809 20.048 17.969 1.00 73.69 480 ASN A N 1
ATOM 3551 C CA . ASN A 1 480 ? -16.020 20.181 19.193 1.00 73.69 480 ASN A CA 1
ATOM 3552 C C . ASN A 1 480 ? -15.951 18.885 20.024 1.00 73.69 480 ASN A C 1
ATOM 3554 O O . ASN A 1 480 ? -15.483 18.907 21.161 1.00 73.69 480 ASN A O 1
ATOM 3558 N N . ASN A 1 481 ? -16.398 17.747 19.480 1.00 79.00 481 ASN A N 1
ATOM 3559 C CA . ASN A 1 481 ? -16.350 16.456 20.168 1.00 79.00 481 ASN A CA 1
ATOM 3560 C C . ASN A 1 481 ? -14.951 15.834 20.067 1.00 79.00 481 ASN A C 1
ATOM 3562 O O . ASN A 1 481 ? -14.738 14.920 19.271 1.00 79.00 481 ASN A O 1
ATOM 3566 N N . GLY A 1 482 ? -14.005 16.338 20.861 1.00 83.69 482 GLY A N 1
ATOM 3567 C CA . GLY A 1 482 ? -12.614 15.871 20.873 1.00 83.69 482 GLY A CA 1
ATOM 3568 C C . GLY A 1 482 ? -12.167 15.148 22.143 1.00 83.69 482 GLY A C 1
ATOM 3569 O O . GLY A 1 482 ? -11.114 14.520 22.122 1.00 83.69 482 GLY A O 1
ATOM 3570 N N . THR A 1 483 ? -12.950 15.195 23.220 1.00 84.69 483 THR A N 1
ATOM 3571 C CA . THR A 1 483 ? -12.517 14.772 24.563 1.00 84.69 483 THR A CA 1
ATOM 3572 C C . THR A 1 483 ? -13.437 13.699 25.133 1.00 84.69 483 THR A C 1
ATOM 3574 O O . THR A 1 483 ? -14.658 13.747 24.957 1.00 84.69 483 THR A O 1
ATOM 3577 N N . VAL A 1 484 ? -12.852 12.747 25.859 1.00 81.38 484 VAL A N 1
ATOM 3578 C CA . VAL A 1 484 ? -13.577 11.700 26.586 1.00 81.38 484 VAL A CA 1
ATOM 3579 C C . VAL A 1 484 ? -13.215 11.712 28.072 1.00 81.38 484 VAL A C 1
ATOM 3581 O O . VAL A 1 484 ? -12.074 11.974 28.440 1.00 81.38 484 VAL A O 1
ATOM 3584 N N . THR A 1 485 ? -14.167 11.400 28.946 1.00 78.56 485 THR A N 1
ATOM 3585 C CA . THR A 1 485 ? -13.919 11.226 30.389 1.00 78.56 485 THR A CA 1
ATOM 3586 C C . THR A 1 485 ? -13.522 9.785 30.667 1.00 78.56 485 THR A C 1
ATOM 3588 O O . THR A 1 485 ? -14.275 8.900 30.325 1.00 78.56 485 THR A O 1
ATOM 3591 N N . VAL A 1 486 ? -12.404 9.477 31.313 1.00 77.25 486 VAL A N 1
ATOM 3592 C CA . VAL A 1 486 ? -11.949 8.090 31.516 1.00 77.25 486 VAL A CA 1
ATOM 3593 C C . VAL A 1 486 ? -12.414 7.541 32.868 1.00 77.25 486 VAL A C 1
ATOM 3595 O O . VAL A 1 486 ? -11.847 7.856 33.911 1.00 77.25 486 VAL A O 1
ATOM 3598 N N . ALA A 1 487 ? -13.428 6.667 32.857 1.00 71.38 487 ALA A N 1
ATOM 3599 C CA . ALA A 1 487 ? -13.983 6.075 34.083 1.00 71.38 487 ALA A CA 1
ATOM 3600 C C . ALA A 1 487 ? -13.161 4.897 34.648 1.00 71.38 487 ALA A C 1
ATOM 3602 O O . ALA A 1 487 ? -13.272 4.573 35.827 1.00 71.38 487 ALA A O 1
ATOM 3603 N N . GLN A 1 488 ? -12.359 4.231 33.812 1.00 76.12 488 GLN A N 1
ATOM 3604 C CA . GLN A 1 488 ? -11.558 3.052 34.176 1.00 76.12 488 GLN A CA 1
ATOM 3605 C C . GLN A 1 488 ? -10.089 3.266 33.772 1.00 76.12 488 GLN A C 1
ATOM 3607 O O . GLN A 1 488 ? -9.608 2.617 32.841 1.00 76.12 488 GLN A O 1
ATOM 3612 N N . PRO A 1 489 ? -9.355 4.176 34.439 1.00 80.00 489 PRO A N 1
ATOM 3613 C CA . PRO A 1 489 ? -7.990 4.543 34.045 1.00 80.00 489 PRO A CA 1
ATOM 3614 C C . PRO A 1 489 ? -6.986 3.384 34.144 1.00 80.00 489 PRO A C 1
ATOM 3616 O O . PRO A 1 489 ? -5.917 3.442 33.548 1.00 80.00 489 PRO A O 1
ATOM 3619 N N . THR A 1 490 ? -7.321 2.316 34.872 1.00 84.50 490 THR A N 1
ATOM 3620 C CA . THR A 1 490 ? -6.504 1.098 34.987 1.00 84.50 490 THR A CA 1
ATOM 3621 C C . THR A 1 490 ? -6.692 0.122 33.826 1.00 84.50 490 THR A C 1
ATOM 3623 O O . THR A 1 490 ? -5.983 -0.884 33.764 1.00 84.50 490 THR A O 1
ATOM 3626 N N . HIS A 1 491 ? -7.630 0.373 32.905 1.00 86.00 491 HIS A N 1
ATOM 3627 C CA . HIS A 1 491 ? -7.781 -0.473 31.727 1.00 86.00 491 HIS A CA 1
ATOM 3628 C C . HIS A 1 491 ? -6.501 -0.410 30.880 1.00 86.00 491 HIS A C 1
ATOM 3630 O O . HIS A 1 491 ? -6.026 0.690 30.589 1.00 86.00 491 HIS A O 1
ATOM 3636 N N . PRO A 1 492 ? -5.974 -1.550 30.385 1.00 91.19 492 PRO A N 1
ATOM 3637 C CA . PRO A 1 492 ? -4.745 -1.586 29.587 1.00 91.19 492 PRO A CA 1
ATOM 3638 C C . PRO A 1 492 ? -4.702 -0.653 28.367 1.00 91.19 492 PRO A C 1
ATOM 3640 O O . PRO A 1 492 ? -3.619 -0.325 27.897 1.00 91.19 492 PRO A O 1
ATOM 3643 N N . VAL A 1 493 ? -5.855 -0.200 27.862 1.00 91.69 493 VAL A N 1
ATOM 3644 C CA . VAL A 1 493 ? -5.929 0.698 26.702 1.00 91.69 493 VAL A CA 1
ATOM 3645 C C . VAL A 1 493 ? -5.448 2.104 27.047 1.00 91.69 493 VAL A C 1
ATOM 3647 O O . VAL A 1 493 ? -4.903 2.788 26.189 1.00 91.69 493 VAL A O 1
ATOM 3650 N N . PHE A 1 494 ? -5.555 2.502 28.316 1.00 90.69 494 PHE A N 1
ATOM 3651 C CA . PHE A 1 494 ? -5.074 3.788 28.819 1.00 90.69 494 PHE A CA 1
ATOM 3652 C C . PHE A 1 494 ? -3.643 3.721 29.378 1.00 90.69 494 PHE A C 1
ATOM 3654 O O . PHE A 1 494 ? -3.159 4.692 29.956 1.00 90.69 494 PHE A O 1
ATOM 3661 N N . SER A 1 495 ? -2.944 2.590 29.227 1.00 92.31 495 SER A N 1
ATOM 3662 C CA . SER A 1 495 ? -1.572 2.449 29.720 1.00 92.31 495 SER A CA 1
ATOM 3663 C C . SER A 1 495 ? -0.631 3.454 29.045 1.00 92.31 495 SER A C 1
ATOM 3665 O O . SER A 1 495 ? -0.624 3.583 27.823 1.00 92.31 495 SER A O 1
ATOM 3667 N N . GLY A 1 496 ? 0.159 4.175 29.845 1.00 92.56 496 GLY A N 1
ATOM 3668 C CA . GLY A 1 496 ? 1.097 5.187 29.348 1.00 92.56 496 GLY A CA 1
ATOM 3669 C C . GLY A 1 496 ? 0.457 6.510 28.911 1.00 92.56 496 GLY A C 1
ATOM 3670 O O . GLY A 1 496 ? 1.177 7.374 28.423 1.00 92.56 496 GLY A O 1
ATOM 3671 N N . ILE A 1 497 ? -0.854 6.692 29.106 1.00 92.12 497 ILE A N 1
ATOM 3672 C CA . ILE A 1 497 ? -1.571 7.929 28.773 1.00 92.12 497 ILE A CA 1
ATOM 3673 C C . ILE A 1 497 ? -1.723 8.799 30.023 1.00 92.12 497 ILE A C 1
ATOM 3675 O O . ILE A 1 497 ? -2.133 8.320 31.083 1.00 92.12 497 ILE A O 1
ATOM 3679 N N . THR A 1 498 ? -1.423 10.093 29.899 1.00 87.56 498 THR A N 1
ATOM 3680 C CA . THR A 1 498 ? -1.615 11.056 30.992 1.00 87.56 498 THR A CA 1
ATOM 3681 C C . THR A 1 498 ? -3.016 11.655 30.915 1.00 87.56 498 THR A C 1
ATOM 3683 O O . THR A 1 498 ? -3.377 12.275 29.923 1.00 87.56 498 THR A O 1
ATOM 3686 N N . LEU A 1 499 ? -3.812 11.490 31.973 1.00 86.31 499 LEU A N 1
ATOM 3687 C CA . LEU A 1 499 ? -5.168 12.041 32.039 1.00 86.31 499 LEU A CA 1
ATOM 3688 C C . LEU A 1 499 ? -5.165 13.433 32.675 1.00 86.31 499 LEU A C 1
ATOM 3690 O O . LEU A 1 499 ? -4.556 13.639 33.725 1.00 86.31 499 LEU A O 1
ATOM 3694 N N . ASN A 1 500 ? -5.916 14.368 32.095 1.00 84.75 500 ASN A N 1
ATOM 3695 C CA . ASN A 1 500 ? -6.088 15.712 32.639 1.00 84.75 500 ASN A CA 1
ATOM 3696 C C . ASN A 1 500 ? -7.402 15.792 33.423 1.00 84.75 500 ASN A C 1
ATOM 3698 O O . ASN A 1 500 ? -8.484 15.804 32.838 1.00 84.75 500 ASN A O 1
ATOM 3702 N N . GLY A 1 501 ? -7.334 15.756 34.757 1.00 79.69 501 GLY A N 1
ATOM 3703 C CA . GLY A 1 501 ? -8.539 15.782 35.597 1.00 79.69 501 GLY A CA 1
ATOM 3704 C C . GLY A 1 501 ? -9.506 14.619 35.328 1.00 79.69 501 GLY A C 1
ATOM 3705 O O . GLY A 1 501 ? -10.713 14.780 35.472 1.00 79.69 501 GLY A O 1
ATOM 3706 N N . GLY A 1 502 ? -8.987 13.462 34.896 1.00 78.56 502 GLY A N 1
ATOM 3707 C CA . GLY A 1 502 ? -9.794 12.295 34.520 1.00 78.56 502 GLY A CA 1
ATOM 3708 C C . GLY A 1 502 ? -10.335 12.325 33.088 1.00 78.56 502 GLY A C 1
ATOM 3709 O O . GLY A 1 502 ? -11.129 11.461 32.736 1.00 78.56 502 GLY A O 1
ATOM 3710 N N . THR A 1 503 ? -9.911 13.277 32.255 1.00 84.69 503 THR A N 1
ATOM 3711 C CA . THR A 1 503 ? -10.268 13.351 30.830 1.00 84.69 503 THR A CA 1
ATOM 3712 C C . THR A 1 503 ? -9.076 13.057 29.919 1.00 84.69 503 THR A C 1
ATOM 3714 O O . THR A 1 503 ? -7.921 13.129 30.348 1.00 84.69 503 THR A O 1
ATOM 3717 N N . LEU A 1 504 ? -9.373 12.694 28.672 1.00 86.81 504 LEU A N 1
ATOM 3718 C CA . LEU A 1 504 ? -8.424 12.421 27.601 1.00 86.81 504 LEU A CA 1
ATOM 3719 C C . LEU A 1 504 ? -8.868 13.145 26.326 1.00 86.81 504 LEU A C 1
ATOM 3721 O O . LEU A 1 504 ? -9.955 12.882 25.803 1.00 86.81 504 LEU A O 1
ATOM 3725 N N . ASP A 1 505 ? -8.000 14.006 25.806 1.00 90.00 505 ASP A N 1
ATOM 3726 C CA . ASP A 1 505 ? -8.183 14.662 24.515 1.00 90.00 505 ASP A CA 1
ATOM 3727 C C . ASP A 1 505 ? -7.728 13.733 23.386 1.00 90.00 505 ASP A C 1
ATOM 3729 O O . ASP A 1 505 ? -6.548 13.400 23.251 1.00 90.00 505 ASP A O 1
ATOM 3733 N N . LEU A 1 506 ? -8.676 13.302 22.554 1.00 89.94 506 LEU A N 1
ATOM 3734 C CA . LEU A 1 506 ? -8.402 12.457 21.395 1.00 89.94 506 LEU A CA 1
ATOM 3735 C C . LEU A 1 506 ? -8.039 13.264 20.149 1.00 89.94 506 LEU A C 1
ATOM 3737 O O . LEU A 1 506 ? -7.361 12.737 19.269 1.00 89.94 506 LEU A O 1
ATOM 3741 N N . LEU A 1 507 ? -8.482 14.521 20.063 1.00 91.50 507 LEU A N 1
ATOM 3742 C CA . LEU A 1 507 ? -8.283 15.382 18.898 1.00 91.50 507 LEU A CA 1
ATOM 3743 C C . LEU A 1 507 ? -7.495 16.643 19.267 1.00 91.50 507 LEU A C 1
ATOM 3745 O O . LEU A 1 507 ? -7.726 17.245 20.310 1.00 91.50 507 LEU A O 1
ATOM 3749 N N . THR A 1 508 ? -6.590 17.075 18.388 1.00 92.12 508 THR A N 1
ATOM 3750 C CA . THR A 1 508 ? -5.806 18.313 18.548 1.00 92.12 508 THR A CA 1
ATOM 3751 C C . THR A 1 508 ? -6.609 19.585 18.253 1.00 92.12 508 THR A C 1
ATOM 3753 O O . THR A 1 508 ? -6.121 20.688 18.489 1.00 92.12 508 THR A O 1
ATOM 3756 N N . GLY A 1 509 ? -7.822 19.454 17.711 1.00 87.88 509 GLY A N 1
ATOM 3757 C CA . GLY A 1 509 ? -8.698 20.562 17.341 1.00 87.88 509 GLY A CA 1
ATOM 3758 C C . GLY A 1 509 ? -10.058 20.079 16.837 1.00 87.88 509 GLY A C 1
ATOM 3759 O O . GLY A 1 509 ? -10.340 18.881 16.830 1.00 87.88 509 GLY A O 1
ATOM 3760 N N . ALA A 1 510 ? -10.901 21.021 16.407 1.00 85.25 510 ALA A N 1
ATOM 3761 C CA . ALA A 1 510 ? -12.246 20.720 15.925 1.00 85.25 510 ALA A CA 1
ATOM 3762 C C . ALA A 1 510 ? -12.238 19.914 14.609 1.00 85.25 510 ALA A C 1
ATOM 3764 O O . ALA A 1 510 ? -11.452 20.186 13.698 1.00 85.25 510 ALA A O 1
ATOM 3765 N N . ALA A 1 511 ? -13.144 18.944 14.500 1.00 86.06 511 ALA A N 1
ATOM 3766 C CA . ALA A 1 511 ? -13.451 18.200 13.272 1.00 86.06 511 ALA A CA 1
ATOM 3767 C C . ALA A 1 511 ? -14.841 18.609 12.744 1.00 86.06 511 ALA A C 1
ATOM 3769 O O . ALA A 1 511 ? -15.403 19.573 13.248 1.00 86.06 511 ALA A O 1
ATOM 3770 N N . ALA A 1 512 ? -15.423 17.943 11.738 1.00 85.12 512 ALA A N 1
ATOM 3771 C CA . ALA A 1 512 ? -16.827 18.206 11.391 1.00 85.12 512 ALA A CA 1
ATOM 3772 C C . ALA A 1 512 ? -17.772 17.384 12.282 1.00 85.12 512 ALA A C 1
ATOM 3774 O O . ALA A 1 512 ? -18.791 17.901 12.743 1.00 85.12 512 ALA A O 1
ATOM 3775 N N . LYS A 1 513 ? -17.409 16.127 12.565 1.00 82.19 513 LYS A N 1
ATOM 3776 C CA . LYS A 1 513 ? -18.174 15.221 13.436 1.00 82.19 513 LYS A CA 1
ATOM 3777 C C . LYS A 1 513 ? -17.421 14.763 14.684 1.00 82.19 513 LYS A C 1
ATOM 3779 O O . LYS A 1 513 ? -18.068 14.487 15.691 1.00 82.19 513 LYS A O 1
ATOM 3784 N N . GLY A 1 514 ? -16.089 14.717 14.658 1.00 85.56 514 GLY A N 1
ATOM 3785 C CA . GLY A 1 514 ? -15.302 14.366 15.840 1.00 85.56 514 GLY A CA 1
ATOM 3786 C C . GLY A 1 514 ? -15.575 12.937 16.313 1.00 85.56 514 GLY A C 1
ATOM 3787 O O . GLY A 1 514 ? -15.610 11.977 15.541 1.00 85.56 514 GLY A O 1
ATOM 3788 N N . ILE A 1 515 ? -15.800 12.795 17.614 1.00 81.75 515 ILE A N 1
ATOM 3789 C CA . ILE A 1 515 ? -16.230 11.547 18.246 1.00 81.75 515 ILE A CA 1
ATOM 3790 C C . ILE A 1 515 ? -17.761 11.416 18.152 1.00 81.75 515 ILE A C 1
ATOM 3792 O O . ILE A 1 515 ? -18.500 12.352 18.478 1.00 81.75 515 ILE A O 1
ATOM 3796 N N . GLN A 1 516 ? -18.234 10.228 17.761 1.00 78.44 516 GLN A N 1
ATOM 3797 C CA . GLN A 1 516 ? -19.650 9.873 17.609 1.00 78.44 516 GLN A CA 1
ATOM 3798 C C . GLN A 1 516 ? -20.064 8.815 18.643 1.00 78.44 516 GLN A C 1
ATOM 3800 O O . GLN A 1 516 ? -20.136 7.626 18.321 1.00 78.44 516 GLN A O 1
ATOM 3805 N N . PRO A 1 517 ? -20.312 9.192 19.903 1.00 71.56 517 PRO A N 1
ATOM 3806 C CA . PRO A 1 517 ? -20.606 8.220 20.946 1.00 71.56 517 PRO A CA 1
ATOM 3807 C C . PRO A 1 517 ? -21.957 7.516 20.714 1.00 71.56 517 PRO A C 1
ATOM 3809 O O . PRO A 1 517 ? -22.855 8.054 20.062 1.00 71.56 517 PRO A O 1
ATOM 3812 N N . ALA A 1 518 ? -22.102 6.309 21.263 1.00 65.69 518 ALA A N 1
ATOM 3813 C CA . ALA A 1 518 ? -23.333 5.516 21.229 1.00 65.69 518 ALA A CA 1
ATOM 3814 C C . ALA A 1 518 ? -23.909 5.333 22.644 1.00 65.69 518 ALA A C 1
ATOM 3816 O O . ALA A 1 518 ? -23.154 5.183 23.600 1.00 65.69 518 ALA A O 1
ATOM 3817 N N . ASP A 1 519 ? -25.232 5.367 22.792 1.00 59.47 519 ASP A N 1
ATOM 3818 C CA . ASP A 1 519 ? -25.943 5.219 24.071 1.00 59.47 519 ASP A CA 1
ATOM 3819 C C . ASP A 1 519 ? -25.628 3.878 24.762 1.00 59.47 519 ASP A C 1
ATOM 3821 O O . ASP A 1 519 ? -25.372 2.861 24.122 1.00 59.47 519 ASP A O 1
ATOM 3825 N N . ALA A 1 520 ? -25.649 3.899 26.091 1.00 51.16 520 ALA A N 1
ATOM 3826 C CA . ALA A 1 520 ? -25.066 2.921 27.000 1.00 51.16 520 ALA A CA 1
ATOM 3827 C C . ALA A 1 520 ? -26.009 1.828 27.525 1.00 51.16 520 ALA A C 1
ATOM 3829 O O . ALA A 1 520 ? -25.618 1.090 28.433 1.00 51.16 520 ALA A O 1
ATOM 3830 N N . SER A 1 521 ? -27.257 1.713 27.062 1.00 49.84 521 SER A N 1
ATOM 3831 C CA . SER A 1 521 ? -28.228 0.811 27.709 1.00 49.84 521 SER A CA 1
ATOM 3832 C C . SER A 1 521 ? -28.055 -0.674 27.334 1.00 49.84 521 SER A C 1
ATOM 3834 O O . SER A 1 521 ? -28.935 -1.313 26.766 1.00 49.84 521 SER A O 1
ATOM 3836 N N . ILE A 1 522 ? -26.930 -1.276 27.733 1.00 45.84 522 ILE A N 1
ATOM 3837 C CA . ILE A 1 522 ? -26.732 -2.732 27.731 1.00 45.84 522 ILE A CA 1
ATOM 3838 C C . ILE A 1 522 ? -26.798 -3.254 29.169 1.00 45.84 522 ILE A C 1
ATOM 3840 O O . ILE A 1 522 ? -25.788 -3.368 29.858 1.00 45.84 522 ILE A O 1
ATOM 3844 N N . GLY A 1 523 ? -28.009 -3.575 29.636 1.00 40.44 523 GLY A N 1
ATOM 3845 C CA . GLY A 1 523 ? -28.250 -4.602 30.664 1.00 40.44 523 GLY A CA 1
ATOM 3846 C C . GLY A 1 523 ? -27.449 -4.547 31.977 1.00 40.44 523 GLY A C 1
ATOM 3847 O O . GLY A 1 523 ? -27.297 -5.579 32.625 1.00 40.44 523 GLY A O 1
ATOM 3848 N N . GLY A 1 524 ? -26.925 -3.392 32.398 1.00 37.94 524 GLY A N 1
ATOM 3849 C CA . GLY A 1 524 ? -26.159 -3.268 33.642 1.00 37.94 524 GLY A CA 1
ATOM 3850 C C . GLY A 1 524 ? -24.715 -3.787 33.592 1.00 37.94 524 GLY A C 1
ATOM 3851 O O . GLY A 1 524 ? -24.193 -4.150 34.652 1.00 37.94 524 GLY A O 1
ATOM 3852 N N . ILE A 1 525 ? -24.084 -3.806 32.409 1.00 37.53 525 ILE A N 1
ATOM 3853 C CA . ILE A 1 525 ? -22.637 -4.006 32.229 1.00 37.53 525 ILE A CA 1
ATOM 3854 C C . ILE A 1 525 ? -21.960 -2.626 32.174 1.00 37.53 525 ILE A C 1
ATOM 3856 O O . ILE A 1 525 ? -22.135 -1.891 31.208 1.00 37.53 525 ILE A O 1
ATOM 3860 N N . THR A 1 526 ? -21.164 -2.258 33.181 1.00 38.53 526 THR A N 1
ATOM 3861 C CA . THR A 1 526 ? -20.240 -1.118 33.059 1.00 38.53 526 THR A CA 1
ATOM 3862 C C . THR A 1 526 ? -18.957 -1.625 32.457 1.00 38.53 526 THR A C 1
ATOM 3864 O O . THR A 1 526 ? -18.101 -2.176 33.128 1.00 38.53 526 THR A O 1
ATOM 3867 N N . VAL A 1 527 ? -18.845 -1.460 31.160 1.00 40.56 527 VAL A N 1
ATOM 3868 C CA . VAL A 1 527 ? -17.585 -1.528 30.425 1.00 40.56 527 VAL A CA 1
ATOM 3869 C C . VAL A 1 527 ? -16.730 -0.293 30.734 1.00 40.56 527 VAL A C 1
ATOM 3871 O O . VAL A 1 527 ? -17.229 0.657 31.333 1.00 40.56 527 VAL A O 1
ATOM 3874 N N . ALA A 1 528 ? -15.445 -0.275 30.372 1.00 44.12 528 ALA A N 1
ATOM 3875 C CA . ALA A 1 528 ? -14.611 0.923 30.501 1.00 44.12 528 ALA A CA 1
ATOM 3876 C C . ALA A 1 528 ? -15.107 2.029 29.564 1.00 44.12 528 ALA A C 1
ATOM 3878 O O . ALA A 1 528 ? -14.615 2.205 28.456 1.00 44.12 528 ALA A O 1
ATOM 3879 N N . THR A 1 529 ? -16.135 2.741 30.011 1.00 51.84 529 THR A N 1
ATOM 3880 C CA . THR A 1 529 ? -16.769 3.813 29.269 1.00 51.84 529 THR A CA 1
ATOM 3881 C C . THR A 1 529 ? -15.903 5.043 29.364 1.00 51.84 529 THR A C 1
ATOM 3883 O O . THR A 1 529 ? -15.566 5.473 30.474 1.00 51.84 529 THR A O 1
ATOM 3886 N N . ALA A 1 530 ? -15.620 5.641 28.214 1.00 50.53 530 ALA A N 1
ATOM 3887 C CA . ALA A 1 530 ? -15.249 7.034 28.186 1.00 50.53 530 ALA A CA 1
ATOM 3888 C C . ALA A 1 530 ? -16.404 7.871 27.619 1.00 50.53 530 ALA A C 1
ATOM 3890 O O . ALA A 1 530 ? -16.570 7.898 26.396 1.00 50.53 530 ALA A O 1
ATOM 3891 N N . PRO A 1 531 ? -17.296 8.437 28.461 1.00 55.00 531 PRO A N 1
ATOM 3892 C CA . PRO A 1 531 ? -18.390 9.251 27.961 1.00 55.00 531 PRO A CA 1
ATOM 3893 C C . PRO A 1 531 ? -17.885 10.589 27.422 1.00 55.00 531 PRO A C 1
ATOM 3895 O O . PRO A 1 531 ? -16.824 11.084 27.810 1.00 55.00 531 PRO A O 1
ATOM 3898 N N . LYS A 1 532 ? -18.679 11.176 26.530 1.00 54.12 532 LYS A N 1
ATOM 3899 C CA . LYS A 1 532 ? -18.514 12.559 26.077 1.00 54.12 532 LYS A CA 1
ATOM 3900 C C . LYS A 1 532 ? -18.599 13.514 27.278 1.00 54.12 532 LYS A C 1
ATOM 3902 O O . LYS A 1 532 ? -19.422 13.307 28.166 1.00 54.12 532 LYS A O 1
ATOM 3907 N N . SER A 1 533 ? -17.776 14.560 27.309 1.00 50.66 533 SER A N 1
ATOM 3908 C CA . SER A 1 533 ? -17.680 15.472 28.461 1.00 50.66 533 SER A CA 1
ATOM 3909 C C . SER A 1 533 ? -18.908 16.372 28.694 1.00 50.66 533 SER A C 1
ATOM 3911 O O . SER A 1 533 ? -18.987 16.997 29.749 1.00 50.66 533 SER A O 1
ATOM 3913 N N . ASP A 1 534 ? -19.874 16.437 27.765 1.00 51.00 534 ASP A N 1
ATOM 3914 C CA . ASP A 1 534 ? -20.959 17.437 27.776 1.00 51.00 534 ASP A CA 1
ATOM 3915 C C . ASP A 1 534 ? -22.404 16.885 27.820 1.00 51.00 534 ASP A C 1
ATOM 3917 O O . ASP A 1 534 ? -23.351 17.672 27.803 1.00 51.00 534 ASP A O 1
ATOM 3921 N N . SER A 1 535 ? -22.624 15.564 27.875 1.00 48.34 535 SER A N 1
ATOM 3922 C CA . SER A 1 535 ? -23.987 15.006 27.903 1.00 48.34 535 SER A CA 1
ATOM 3923 C C . SER A 1 535 ? -24.087 13.654 28.606 1.00 48.34 535 SER A C 1
ATOM 3925 O O . SER A 1 535 ? -23.278 12.743 28.428 1.00 48.34 535 SER A O 1
ATOM 3927 N N . ASN A 1 536 ? -25.129 13.529 29.425 1.00 48.16 536 ASN A N 1
ATOM 3928 C CA . ASN A 1 536 ? -25.459 12.303 30.132 1.00 48.16 536 ASN A CA 1
ATOM 3929 C C . ASN A 1 536 ? -25.825 11.193 29.120 1.00 48.16 536 ASN A C 1
ATOM 3931 O O . ASN A 1 536 ? -26.823 11.322 28.412 1.00 48.16 536 ASN A O 1
ATOM 3935 N N . HIS A 1 537 ? -25.051 10.096 29.146 1.00 50.78 537 HIS A N 1
ATOM 3936 C CA . HIS A 1 537 ? -25.353 8.727 28.667 1.00 50.78 537 HIS A CA 1
ATOM 3937 C C . HIS A 1 537 ? -24.754 8.198 27.337 1.00 50.78 537 HIS A C 1
ATOM 3939 O O . HIS A 1 537 ? -25.026 7.048 27.007 1.00 50.78 537 HIS A O 1
ATOM 3945 N N . ALA A 1 538 ? -23.871 8.907 26.616 1.00 60.19 538 ALA A N 1
ATOM 3946 C CA . ALA A 1 538 ? -23.262 8.366 25.380 1.00 60.19 538 ALA A CA 1
ATOM 3947 C C . ALA A 1 538 ? -21.791 7.903 25.562 1.00 60.19 538 ALA A C 1
ATOM 3949 O O . ALA A 1 538 ? -20.947 8.669 26.024 1.00 60.19 538 ALA A O 1
ATOM 3950 N N . ILE A 1 539 ? -21.470 6.659 25.175 1.00 65.88 539 ILE A N 1
ATOM 3951 C CA . ILE A 1 539 ? -20.161 5.985 25.295 1.00 65.88 539 ILE A CA 1
ATOM 3952 C C . ILE A 1 539 ? -19.343 6.131 24.003 1.00 65.88 539 ILE A C 1
ATOM 3954 O O . ILE A 1 539 ? -19.771 5.684 22.939 1.00 65.88 539 ILE A O 1
ATOM 3958 N N . ALA A 1 540 ? -18.127 6.679 24.098 1.00 71.44 540 ALA A N 1
ATOM 3959 C CA . ALA A 1 540 ? -17.190 6.752 22.971 1.00 71.44 540 ALA A CA 1
ATOM 3960 C C . ALA A 1 540 ? -16.258 5.532 22.859 1.00 71.44 540 ALA A C 1
ATOM 3962 O O . ALA A 1 540 ? -15.861 5.166 21.754 1.00 71.44 540 ALA A O 1
ATOM 3963 N N . ILE A 1 541 ? -15.911 4.905 23.990 1.00 78.06 541 ILE A N 1
ATOM 3964 C CA . ILE A 1 541 ? -15.024 3.734 24.054 1.00 78.06 541 ILE A CA 1
ATOM 3965 C C . ILE A 1 541 ? -15.731 2.599 24.793 1.00 78.06 541 ILE A C 1
ATOM 3967 O O . ILE A 1 541 ? -16.195 2.804 25.913 1.00 78.06 541 ILE A O 1
ATOM 3971 N N . HIS A 1 542 ? -15.820 1.420 24.174 1.00 77.25 542 HIS A N 1
ATOM 3972 C CA . HIS A 1 542 ? -16.573 0.279 24.700 1.00 77.25 542 HIS A CA 1
ATOM 3973 C C . HIS A 1 542 ? -15.785 -1.021 24.547 1.00 77.25 542 HIS A C 1
ATOM 3975 O O . HIS A 1 542 ? -15.585 -1.467 23.425 1.00 77.25 542 HIS A O 1
ATOM 3981 N N . ASP A 1 543 ? -15.395 -1.651 25.654 1.00 80.38 543 ASP A N 1
ATOM 3982 C CA . ASP A 1 543 ? -14.854 -3.017 25.664 1.00 80.38 543 ASP A CA 1
ATOM 3983 C C . ASP A 1 543 ? -15.975 -4.033 25.914 1.00 80.38 543 ASP A C 1
ATOM 3985 O O . ASP A 1 543 ? -16.532 -4.070 27.006 1.00 80.38 543 ASP A O 1
ATOM 3989 N N . VAL A 1 544 ? -16.315 -4.844 24.911 1.00 75.81 544 VAL A N 1
ATOM 3990 C CA . VAL A 1 544 ? -17.388 -5.845 24.986 1.00 75.81 544 VAL A CA 1
ATOM 3991 C C . VAL A 1 544 ? -16.785 -7.247 25.088 1.00 75.81 544 VAL A C 1
ATOM 3993 O O . VAL A 1 544 ? -16.144 -7.707 24.133 1.00 75.81 544 VAL A O 1
ATOM 3996 N N . PRO A 1 545 ? -17.053 -7.978 26.185 1.00 73.31 545 PRO A N 1
ATOM 3997 C CA . PRO A 1 545 ? -16.687 -9.382 26.296 1.00 73.31 545 PRO A CA 1
ATOM 3998 C C . PRO A 1 545 ? -17.359 -10.260 25.235 1.00 73.31 545 PRO A C 1
ATOM 4000 O O . PRO A 1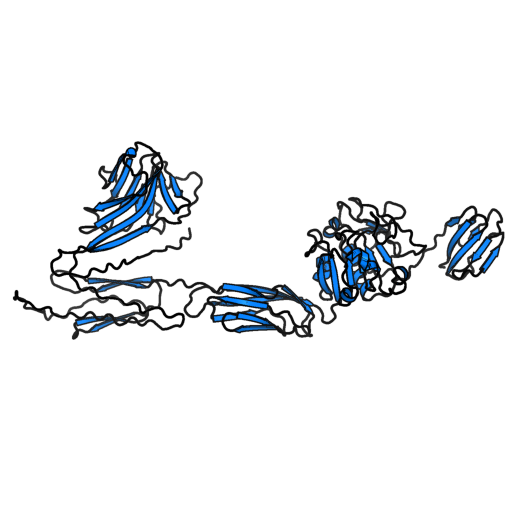 545 ? -18.518 -10.049 24.874 1.00 73.31 545 PRO A O 1
ATOM 4003 N N . GLY A 1 546 ? -16.655 -11.294 24.765 1.00 73.38 546 GLY A N 1
ATOM 4004 C CA . GLY A 1 546 ? -17.148 -12.174 23.699 1.00 73.38 546 GLY A CA 1
ATOM 4005 C C . GLY A 1 546 ? -18.520 -12.796 23.992 1.00 73.38 546 GLY A C 1
ATOM 4006 O O . GLY A 1 546 ? -19.400 -12.770 23.135 1.00 73.38 546 GLY A O 1
ATOM 4007 N N . ASN A 1 547 ? -18.752 -13.239 25.230 1.00 71.69 547 ASN A N 1
ATOM 4008 C CA . ASN A 1 547 ? -20.018 -13.852 25.650 1.00 71.69 547 ASN A CA 1
ATOM 4009 C C . ASN A 1 547 ? -21.225 -12.895 25.594 1.00 71.69 547 ASN A C 1
ATOM 4011 O O . ASN A 1 547 ? -22.361 -13.356 25.561 1.00 71.69 547 ASN A O 1
ATOM 4015 N N . VAL A 1 548 ? -20.999 -11.577 25.564 1.00 72.56 548 VAL A N 1
ATOM 4016 C CA . VAL A 1 548 ? -22.053 -10.568 25.361 1.00 72.56 548 VAL A CA 1
ATOM 4017 C C . VAL A 1 548 ? -22.421 -10.449 23.878 1.00 72.56 548 VAL A C 1
ATOM 4019 O O . VAL A 1 548 ? -23.548 -10.088 23.543 1.00 72.56 548 VAL A O 1
ATOM 4022 N N . ARG A 1 549 ? -21.491 -10.773 22.972 1.00 74.38 549 ARG A N 1
ATOM 4023 C CA . ARG A 1 549 ? -21.715 -10.747 21.519 1.00 74.38 549 ARG A CA 1
ATOM 4024 C C . ARG A 1 549 ? -22.464 -11.979 21.019 1.00 74.38 549 ARG A C 1
ATOM 4026 O O . ARG A 1 549 ? -23.210 -11.875 20.049 1.00 74.38 549 ARG A O 1
ATOM 4033 N N . GLY A 1 550 ? -22.268 -13.127 21.663 1.00 72.12 550 GLY A N 1
ATOM 4034 C CA . GLY A 1 550 ? -22.968 -14.369 21.351 1.00 72.12 550 GLY A CA 1
ATOM 4035 C C . GLY A 1 550 ? -22.413 -15.558 22.129 1.00 72.12 550 GLY A C 1
ATOM 4036 O O . GLY A 1 550 ? -21.257 -15.551 22.542 1.00 72.12 550 GLY A O 1
ATOM 4037 N N . GLU A 1 551 ? -23.229 -16.599 22.298 1.00 72.62 551 GLU A N 1
ATOM 4038 C CA . GLU A 1 551 ? -22.897 -17.775 23.123 1.00 72.62 551 GLU A CA 1
ATOM 4039 C C . GLU A 1 551 ? -21.623 -18.506 22.667 1.00 72.62 551 GLU A C 1
ATOM 4041 O O . GLU A 1 551 ? -20.890 -19.050 23.488 1.00 72.62 551 GLU A O 1
ATOM 4046 N N . THR A 1 552 ? -21.325 -18.489 21.365 1.00 81.56 552 THR A N 1
ATOM 4047 C CA . THR A 1 552 ? -20.148 -19.149 20.774 1.00 81.56 552 THR A CA 1
ATOM 4048 C C . THR A 1 552 ? -18.967 -18.203 20.543 1.00 81.56 552 THR A C 1
ATOM 4050 O O . THR A 1 552 ? -17.973 -18.601 19.935 1.00 81.56 552 THR A O 1
ATOM 4053 N N . ILE A 1 553 ? -19.071 -16.939 20.964 1.00 83.25 553 ILE A N 1
ATOM 4054 C CA . ILE A 1 553 ? -18.050 -15.917 20.729 1.00 83.25 553 ILE A CA 1
ATOM 4055 C C . ILE A 1 553 ? -17.210 -15.766 21.995 1.00 83.25 553 ILE A C 1
ATOM 4057 O O . ILE A 1 553 ? -17.701 -15.419 23.064 1.00 83.25 553 ILE A O 1
ATOM 4061 N N . THR A 1 554 ? -15.911 -16.007 21.868 1.00 85.50 554 THR A N 1
ATOM 4062 C CA . THR A 1 554 ? -14.925 -15.845 22.944 1.00 85.50 554 THR A CA 1
ATOM 4063 C C . THR A 1 554 ? -13.998 -14.659 22.699 1.00 85.50 554 THR A C 1
ATOM 4065 O O . THR A 1 554 ? -13.352 -14.173 23.626 1.00 85.50 554 THR A O 1
ATOM 4068 N N . ALA A 1 555 ? -13.935 -14.169 21.461 1.00 88.62 555 ALA A N 1
ATOM 4069 C CA . ALA A 1 555 ? -13.073 -13.069 21.080 1.00 88.62 555 ALA A CA 1
ATOM 4070 C C . ALA A 1 555 ? -13.562 -11.709 21.606 1.00 88.62 555 ALA A C 1
ATOM 4072 O O . ALA A 1 555 ? -14.757 -11.404 21.610 1.00 88.62 555 ALA A O 1
ATOM 4073 N N . LYS A 1 556 ? -12.595 -10.878 22.005 1.00 86.62 556 LYS A N 1
ATOM 4074 C CA . LYS A 1 556 ? -12.808 -9.537 22.563 1.00 86.62 556 LYS A CA 1
ATOM 4075 C C . LYS A 1 556 ? -13.231 -8.537 21.488 1.00 86.62 556 LYS A C 1
ATOM 4077 O O . LYS A 1 556 ? -12.966 -8.729 20.301 1.00 86.62 556 LYS A O 1
ATOM 4082 N N . TYR A 1 557 ? -13.858 -7.448 21.900 1.00 88.38 557 TYR A N 1
ATOM 4083 C CA . TYR A 1 557 ? -14.293 -6.385 21.003 1.00 88.38 557 TYR A CA 1
ATOM 4084 C C . TYR A 1 557 ? -14.058 -5.033 21.664 1.00 88.38 557 TYR A C 1
ATOM 4086 O O . TYR A 1 557 ? -14.387 -4.862 22.832 1.00 88.38 557 TYR A O 1
ATOM 4094 N N . ILE A 1 558 ? -13.543 -4.068 20.907 1.00 87.62 558 ILE A N 1
ATOM 4095 C CA . ILE A 1 558 ? -13.480 -2.671 21.324 1.00 87.62 558 ILE A CA 1
ATOM 4096 C C . ILE A 1 558 ? -14.167 -1.797 20.275 1.00 87.62 558 ILE A C 1
ATOM 4098 O O . ILE A 1 558 ? -13.866 -1.902 19.090 1.00 87.62 558 ILE A O 1
ATOM 4102 N N . LEU A 1 559 ? -15.042 -0.893 20.713 1.00 86.44 559 LEU A N 1
ATOM 4103 C CA . LEU A 1 559 ? -15.456 0.285 19.950 1.00 86.44 559 LEU A CA 1
ATOM 4104 C C . LEU A 1 559 ? -14.603 1.478 20.384 1.00 86.44 559 LEU A C 1
ATOM 4106 O O . LEU A 1 559 ? -14.500 1.726 21.582 1.00 86.44 559 LEU A O 1
ATOM 4110 N N . ILE A 1 560 ? -14.071 2.242 19.434 1.00 88.88 560 ILE A N 1
ATOM 4111 C CA . ILE A 1 560 ? -13.588 3.614 19.636 1.00 88.88 560 ILE A CA 1
ATOM 4112 C C . ILE A 1 560 ? -14.273 4.466 18.569 1.00 88.88 560 ILE A C 1
ATOM 4114 O O . ILE A 1 560 ? -13.827 4.518 17.427 1.00 88.88 560 ILE A O 1
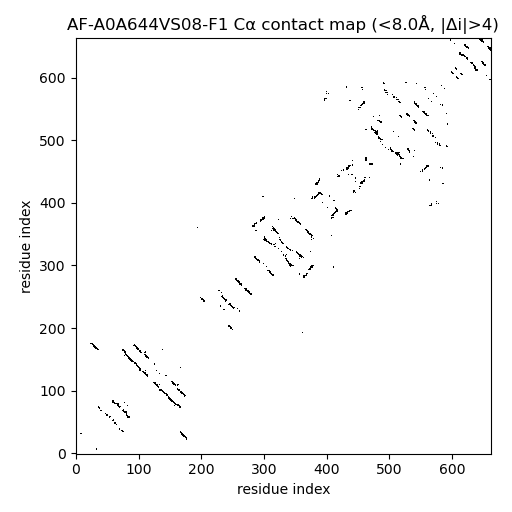ATOM 4118 N N . ALA A 1 561 ? -15.406 5.075 18.914 1.00 83.06 561 ALA A N 1
ATOM 4119 C CA . ALA A 1 561 ? -16.330 5.665 17.952 1.00 83.06 561 ALA A CA 1
ATOM 4120 C C . ALA A 1 561 ? -15.846 7.028 17.425 1.00 83.06 561 ALA A C 1
ATOM 4122 O O . ALA A 1 561 ? -16.342 8.084 17.821 1.00 83.06 561 ALA A O 1
ATOM 4123 N N . MET A 1 562 ? -14.856 7.003 16.537 1.00 86.38 562 MET A N 1
ATOM 4124 C CA . MET A 1 562 ? -14.250 8.189 15.940 1.00 86.38 562 MET A CA 1
ATOM 4125 C C . MET A 1 562 ? -14.598 8.282 14.456 1.00 86.38 562 MET A C 1
ATOM 4127 O O . MET A 1 562 ? -14.382 7.328 13.704 1.00 86.38 562 MET A O 1
ATOM 4131 N N . ALA A 1 563 ? -15.102 9.443 14.037 1.00 88.25 563 ALA A N 1
ATOM 4132 C CA . ALA A 1 563 ? -15.427 9.704 12.644 1.00 88.25 563 ALA A CA 1
ATOM 4133 C C . ALA A 1 563 ? -14.164 9.816 11.779 1.00 88.25 563 ALA A C 1
ATOM 4135 O O . ALA A 1 563 ? -13.140 10.358 12.206 1.00 88.25 563 ALA A O 1
ATOM 4136 N N . ASN A 1 564 ? -14.243 9.310 10.546 1.00 91.31 564 ASN A N 1
ATOM 4137 C CA . ASN A 1 564 ? -13.114 9.292 9.611 1.00 91.31 564 ASN A CA 1
ATOM 4138 C C . ASN A 1 564 ? -12.551 10.699 9.308 1.00 91.31 564 ASN A C 1
ATOM 4140 O O . ASN A 1 564 ? -11.356 10.852 9.080 1.00 91.31 564 ASN A O 1
ATOM 4144 N N . ASP A 1 565 ? -13.383 11.742 9.360 1.00 90.44 565 ASP A N 1
ATOM 4145 C CA . ASP A 1 565 ? -12.994 13.152 9.166 1.00 90.44 565 ASP A CA 1
ATOM 4146 C C . ASP A 1 565 ? -12.112 13.737 10.293 1.00 90.44 565 ASP A C 1
ATOM 4148 O O . ASP A 1 565 ? -11.697 14.901 10.236 1.00 90.44 565 ASP A O 1
ATOM 4152 N N . SER A 1 566 ? -11.872 12.939 11.334 1.00 91.38 566 SER A N 1
ATOM 4153 C CA . SER A 1 566 ? -11.129 13.311 12.535 1.00 91.38 566 SER A CA 1
ATOM 4154 C C . SER A 1 566 ? -9.781 12.592 12.645 1.00 91.38 566 SER A C 1
ATOM 4156 O O . SER A 1 566 ? -8.999 12.903 13.543 1.00 91.38 566 SER A O 1
ATOM 4158 N N . TYR A 1 567 ? -9.486 11.632 11.759 1.00 93.81 567 TYR A N 1
ATOM 4159 C CA . TYR A 1 567 ? -8.294 10.783 11.872 1.00 93.81 567 TYR A CA 1
ATOM 4160 C C . TYR A 1 567 ? -6.989 11.572 11.711 1.00 93.81 567 TYR A C 1
ATOM 4162 O O . TYR A 1 567 ? -6.028 11.333 12.439 1.00 93.81 567 TYR A O 1
ATOM 4170 N N . ASP A 1 568 ? -6.981 12.593 10.857 1.00 94.19 568 ASP A N 1
ATOM 4171 C CA . ASP A 1 568 ? -5.874 13.539 10.681 1.00 94.19 568 ASP A CA 1
ATOM 4172 C C . ASP A 1 568 ? -5.576 14.369 11.945 1.00 94.19 568 ASP A C 1
ATOM 4174 O O . ASP A 1 568 ? -4.446 14.815 12.173 1.00 94.19 568 ASP A O 1
ATOM 4178 N N . LYS A 1 569 ? -6.571 14.537 12.819 1.00 93.81 569 LYS A N 1
ATOM 4179 C CA . LYS A 1 569 ? -6.502 15.351 14.040 1.00 93.81 569 LYS A CA 1
ATOM 4180 C C . LYS A 1 569 ? -6.212 14.541 15.301 1.00 93.81 569 LYS A C 1
ATOM 4182 O O . LYS A 1 569 ? -6.150 15.135 16.370 1.00 93.81 569 LYS A O 1
ATOM 4187 N N . MET A 1 570 ? -5.988 13.227 15.211 1.00 94.19 570 MET A N 1
ATOM 4188 C CA . MET A 1 570 ? -5.670 12.404 16.388 1.00 94.19 570 MET A CA 1
ATOM 4189 C C . MET A 1 570 ? -4.448 12.942 17.155 1.00 94.19 570 MET A C 1
ATOM 4191 O O . MET A 1 570 ? -3.415 13.253 16.549 1.00 94.19 570 MET A O 1
ATOM 4195 N N . THR A 1 571 ? -4.558 13.042 18.481 1.00 94.81 571 THR A N 1
ATOM 4196 C CA . THR A 1 571 ? -3.436 13.345 19.388 1.00 94.81 571 THR A CA 1
ATOM 4197 C C . THR A 1 571 ? -2.482 12.151 19.498 1.00 94.81 571 THR A C 1
ATOM 4199 O O . THR A 1 571 ? -2.834 11.021 19.158 1.00 94.81 571 THR A O 1
ATOM 4202 N N . ASN A 1 572 ? -1.269 12.365 20.019 1.00 95.56 572 ASN A N 1
ATOM 4203 C CA . ASN A 1 572 ? -0.343 11.257 20.297 1.00 95.56 572 ASN A CA 1
ATOM 4204 C C . ASN A 1 572 ? -0.908 10.279 21.341 1.00 95.56 572 ASN A C 1
ATOM 4206 O O . ASN A 1 572 ? -0.703 9.069 21.230 1.00 95.56 572 ASN A O 1
ATOM 4210 N N . ASP A 1 573 ? -1.666 10.785 22.315 1.00 94.19 573 ASP A N 1
ATOM 4211 C CA . ASP A 1 573 ? -2.340 9.945 23.303 1.00 94.19 573 ASP A CA 1
ATOM 4212 C C . ASP A 1 573 ? -3.469 9.125 22.667 1.00 94.19 573 ASP A C 1
ATOM 4214 O O . ASP A 1 573 ? -3.627 7.952 23.001 1.00 94.19 573 ASP A O 1
ATOM 4218 N N . ALA A 1 574 ? -4.200 9.670 21.684 1.00 93.38 574 ALA A N 1
ATOM 4219 C CA . ALA A 1 574 ? -5.154 8.887 20.899 1.00 93.38 574 ALA A CA 1
ATOM 4220 C C . ALA A 1 574 ? -4.460 7.758 20.127 1.00 93.38 574 ALA A C 1
ATOM 4222 O O . ALA A 1 574 ? -4.925 6.622 20.154 1.00 93.38 574 ALA A O 1
ATOM 4223 N N . LEU A 1 575 ? -3.323 8.028 19.477 1.00 96.12 575 LEU A N 1
ATOM 4224 C CA . LEU A 1 575 ? -2.560 6.985 18.778 1.00 96.12 575 LEU A CA 1
ATOM 4225 C C . LEU A 1 575 ? -2.049 5.909 19.745 1.00 96.12 575 LEU A C 1
ATOM 4227 O O . LEU A 1 575 ? -2.122 4.718 19.440 1.00 96.12 575 LEU A O 1
ATOM 4231 N N . THR A 1 576 ? -1.613 6.313 20.939 1.00 96.12 576 THR A N 1
ATOM 4232 C CA . THR A 1 576 ? -1.233 5.391 22.019 1.00 96.12 576 THR A CA 1
ATOM 4233 C C . THR A 1 576 ? -2.423 4.536 22.459 1.00 96.12 576 THR A C 1
ATOM 4235 O O . THR A 1 576 ? -2.299 3.315 22.543 1.00 96.12 576 THR A O 1
ATOM 4238 N N . LEU A 1 577 ? -3.603 5.141 22.639 1.00 94.62 577 LEU A N 1
ATOM 4239 C CA . LEU A 1 577 ? -4.855 4.441 22.940 1.00 94.62 577 LEU A CA 1
ATOM 4240 C C . LEU A 1 577 ? -5.188 3.395 21.865 1.00 94.62 577 LEU A C 1
ATOM 4242 O O . LEU A 1 577 ? -5.496 2.253 22.205 1.00 94.62 577 LEU A O 1
ATOM 4246 N N . PHE A 1 578 ? -5.105 3.753 20.580 1.00 95.69 578 PHE A N 1
ATOM 4247 C CA . PHE A 1 578 ? -5.363 2.828 19.471 1.00 95.69 578 PHE A CA 1
ATOM 4248 C C . PHE A 1 578 ? -4.366 1.668 19.442 1.00 95.69 578 PHE A C 1
ATOM 4250 O O . PHE A 1 578 ? -4.772 0.510 19.326 1.00 95.69 578 PHE A O 1
ATOM 4257 N N . ASN A 1 579 ? -3.073 1.949 19.607 1.00 96.00 579 ASN A N 1
ATOM 4258 C CA . ASN A 1 579 ? -2.042 0.916 19.651 1.00 96.00 579 ASN A CA 1
ATOM 4259 C C . ASN A 1 579 ? -2.233 -0.038 20.847 1.00 96.00 579 ASN A C 1
ATOM 4261 O O . ASN A 1 579 ? -2.120 -1.263 20.714 1.00 96.00 579 ASN A O 1
ATOM 4265 N N . ASN A 1 580 ? -2.602 0.504 22.010 1.00 95.75 580 ASN A N 1
ATOM 4266 C CA . ASN A 1 580 ? -2.930 -0.295 23.184 1.00 95.75 580 ASN A CA 1
ATOM 4267 C C . ASN A 1 580 ? -4.213 -1.112 22.981 1.00 95.75 580 ASN A C 1
ATOM 4269 O O . ASN A 1 580 ? -4.271 -2.255 23.426 1.00 95.75 580 ASN A O 1
ATOM 4273 N N . ALA A 1 581 ? -5.227 -0.575 22.295 1.00 95.69 581 ALA A N 1
ATOM 4274 C CA . ALA A 1 581 ? -6.457 -1.297 21.964 1.00 95.69 581 ALA A CA 1
ATOM 4275 C C . ALA A 1 581 ? -6.186 -2.493 21.047 1.00 95.69 581 ALA A C 1
ATOM 4277 O O . ALA A 1 581 ? -6.665 -3.593 21.322 1.00 95.69 581 ALA A O 1
ATOM 4278 N N . VAL A 1 582 ? -5.362 -2.318 20.012 1.00 97.44 582 VAL A N 1
ATOM 4279 C CA . VAL A 1 582 ? -4.915 -3.416 19.140 1.00 97.44 582 VAL A CA 1
ATOM 4280 C C . VAL A 1 582 ? -4.166 -4.478 19.945 1.00 97.44 582 VAL A C 1
ATOM 4282 O O . VAL A 1 582 ? -4.492 -5.663 19.859 1.00 97.44 582 VAL A O 1
ATOM 4285 N N . SER A 1 583 ? -3.218 -4.061 20.786 1.00 95.19 583 SER A N 1
ATOM 4286 C CA . SER A 1 583 ? -2.453 -4.971 21.646 1.00 95.19 583 SER A CA 1
ATOM 4287 C C . SER A 1 583 ? -3.357 -5.732 22.621 1.00 95.19 583 SER A C 1
ATOM 4289 O O . SER A 1 583 ? -3.286 -6.955 22.724 1.00 95.19 583 SER A O 1
ATOM 4291 N N . TYR A 1 584 ? -4.277 -5.030 23.283 1.00 95.06 584 TYR A N 1
ATOM 4292 C CA . TYR A 1 584 ? -5.269 -5.617 24.175 1.00 95.06 584 TYR A CA 1
ATOM 4293 C C . TYR A 1 584 ? -6.136 -6.650 23.452 1.00 95.06 584 TYR A C 1
ATOM 4295 O O . TYR A 1 584 ? -6.286 -7.770 23.939 1.00 95.06 584 TYR A O 1
ATOM 4303 N N . LEU A 1 585 ? -6.668 -6.320 22.274 1.00 95.62 585 LEU A N 1
ATOM 4304 C CA . LEU A 1 585 ? -7.498 -7.229 21.487 1.00 95.62 585 LEU A CA 1
ATOM 4305 C C . LEU A 1 585 ? -6.743 -8.508 21.106 1.00 95.62 585 LEU A C 1
ATOM 4307 O O . LEU A 1 585 ? -7.284 -9.601 21.292 1.00 95.62 585 LEU A O 1
ATOM 4311 N N . LEU A 1 586 ? -5.491 -8.377 20.665 1.00 94.81 586 LEU A N 1
ATOM 4312 C CA . LEU A 1 586 ? -4.662 -9.491 20.201 1.00 94.81 586 LEU A CA 1
ATOM 4313 C C . LEU A 1 586 ? -4.143 -10.390 21.332 1.00 94.81 586 LEU A C 1
ATOM 4315 O O . LEU A 1 586 ? -4.138 -11.609 21.175 1.00 94.81 586 LEU A O 1
ATOM 4319 N N . THR A 1 587 ? -3.692 -9.824 22.456 1.00 89.44 587 THR A N 1
ATOM 4320 C CA . THR A 1 587 ? -2.955 -10.586 23.489 1.00 89.44 587 THR A CA 1
ATOM 4321 C C . THR A 1 587 ? -3.421 -10.342 24.925 1.00 89.44 587 THR A C 1
ATOM 4323 O O . THR A 1 587 ? -3.055 -11.100 25.821 1.00 89.44 587 THR A O 1
ATOM 4326 N N . GLY A 1 588 ? -4.248 -9.325 25.170 1.00 81.25 588 GLY A N 1
ATOM 4327 C CA . GLY A 1 588 ? -4.760 -9.002 26.502 1.00 81.25 588 GLY A CA 1
ATOM 4328 C C . GLY A 1 588 ? -5.765 -10.024 27.044 1.00 81.25 588 GLY A C 1
ATOM 4329 O O . GLY A 1 588 ? -6.418 -10.755 26.297 1.00 81.25 588 GLY A O 1
ATOM 4330 N N . SER A 1 589 ? -5.933 -10.047 28.364 1.00 86.31 589 SER A N 1
ATOM 4331 C CA . SER A 1 589 ? -7.054 -10.741 29.020 1.00 86.31 589 SER A CA 1
ATOM 4332 C C . SER A 1 589 ? -8.268 -9.821 29.096 1.00 86.31 589 SER A C 1
ATOM 4334 O O . SER A 1 589 ? -8.082 -8.611 29.163 1.00 86.31 589 SER A O 1
ATOM 4336 N N . GLN A 1 590 ? -9.488 -10.370 29.110 1.00 84.81 590 GLN A N 1
ATOM 4337 C CA . GLN A 1 590 ? -10.700 -9.556 29.266 1.00 84.81 590 GLN A CA 1
ATOM 4338 C C . GLN A 1 590 ? -10.595 -8.687 30.524 1.00 84.81 590 GLN A C 1
ATOM 4340 O O . GLN A 1 590 ? -10.366 -9.198 31.621 1.00 84.81 590 GLN A O 1
ATOM 4345 N N . PHE A 1 591 ? -10.761 -7.379 30.360 1.00 81.12 591 PHE A N 1
ATOM 4346 C CA . PHE A 1 591 ? -10.722 -6.440 31.464 1.00 81.12 591 PHE A CA 1
ATOM 4347 C C . PHE A 1 591 ? -11.925 -6.653 32.383 1.00 81.12 591 PHE A C 1
ATOM 4349 O O . PHE A 1 591 ? -13.057 -6.828 31.926 1.00 81.12 591 PHE A O 1
ATOM 4356 N N . VAL A 1 592 ? -11.666 -6.621 33.691 1.00 75.69 592 VAL A N 1
ATOM 4357 C CA . VAL A 1 592 ? -12.694 -6.678 34.731 1.00 75.69 592 VAL A CA 1
ATOM 4358 C C . VAL A 1 592 ? -12.837 -5.270 35.321 1.00 75.69 592 VAL A C 1
ATOM 4360 O O . VAL A 1 592 ? -11.922 -4.811 36.005 1.00 75.69 592 VAL A O 1
ATOM 4363 N N . PRO A 1 593 ? -13.956 -4.574 35.061 1.00 67.06 593 PRO A N 1
ATOM 4364 C CA . PRO A 1 593 ? -14.185 -3.213 35.533 1.00 67.06 593 PRO A CA 1
ATOM 4365 C C . PRO A 1 593 ? -14.162 -3.107 37.059 1.00 67.06 593 PRO A C 1
ATOM 4367 O O . PRO A 1 593 ? -14.770 -3.920 37.760 1.00 67.06 593 PRO A O 1
ATOM 4370 N N . VAL A 1 594 ? -13.505 -2.066 37.573 1.00 60.53 594 VAL A N 1
ATOM 4371 C CA . VAL A 1 594 ? -13.495 -1.738 39.001 1.00 60.53 594 VAL A CA 1
ATOM 4372 C C . VAL A 1 594 ? -14.509 -0.630 39.235 1.00 60.53 594 VAL A C 1
ATOM 4374 O O . VAL A 1 594 ? -14.295 0.528 38.886 1.00 60.53 594 VAL A O 1
ATOM 4377 N N . TYR A 1 595 ? -15.647 -0.986 39.813 1.00 53.34 595 TYR A N 1
ATOM 4378 C CA . TYR A 1 595 ? -16.701 -0.029 40.115 1.00 53.34 595 TYR A CA 1
ATOM 4379 C C . TYR A 1 595 ? -16.327 0.731 41.387 1.00 53.34 595 TYR A C 1
ATOM 4381 O O . TYR A 1 595 ? -16.289 0.160 42.479 1.00 53.34 595 TYR A O 1
ATOM 4389 N N . THR A 1 596 ? -16.054 2.025 41.267 1.00 44.19 596 THR A N 1
ATOM 4390 C CA . THR A 1 596 ? -16.118 2.917 42.422 1.00 44.19 596 THR A CA 1
ATOM 4391 C C . THR A 1 596 ? -17.591 3.064 42.799 1.00 44.19 596 THR A C 1
ATOM 4393 O O . THR A 1 596 ? -18.464 3.200 41.946 1.00 44.19 596 THR A O 1
ATOM 4396 N N . THR A 1 597 ? -17.885 2.912 44.083 1.00 44.47 597 THR A N 1
ATOM 4397 C CA . THR A 1 597 ? -19.227 3.000 44.661 1.00 44.47 597 THR A CA 1
ATOM 4398 C C . THR A 1 597 ? -19.992 4.214 44.131 1.00 44.47 597 THR A C 1
ATOM 4400 O O . THR A 1 597 ? -19.540 5.346 44.294 1.00 44.47 597 THR A O 1
ATOM 4403 N N . THR A 1 598 ? -21.196 4.021 43.590 1.00 50.53 598 THR A N 1
ATOM 4404 C CA . THR A 1 598 ? -22.211 5.077 43.652 1.00 50.53 598 THR A CA 1
ATOM 4405 C C . THR A 1 598 ? -22.662 5.160 45.106 1.00 50.53 598 THR A C 1
ATOM 4407 O O . THR A 1 598 ? -23.547 4.423 45.531 1.00 50.53 598 THR A O 1
ATOM 4410 N N . GLU A 1 599 ? -22.002 6.014 45.891 1.00 46.66 599 GLU A N 1
ATOM 4411 C CA . GLU A 1 599 ? -22.345 6.271 47.298 1.00 46.66 599 GLU A CA 1
ATOM 4412 C C . GLU A 1 599 ? -23.695 6.978 47.468 1.00 46.66 599 GLU A C 1
ATOM 4414 O O . GLU A 1 599 ? -24.082 7.221 48.595 1.00 46.66 599 GLU A O 1
ATOM 4419 N N . ASN A 1 600 ? -24.420 7.304 46.393 1.00 52.47 600 ASN A N 1
ATOM 4420 C CA . ASN A 1 600 ? -25.714 7.978 46.472 1.00 52.47 600 ASN A CA 1
ATOM 4421 C C . ASN A 1 600 ? -26.661 7.435 45.394 1.00 52.47 600 ASN A C 1
ATOM 4423 O O . ASN A 1 600 ? -26.733 7.975 44.291 1.00 52.47 600 ASN A O 1
ATOM 4427 N N . VAL A 1 601 ? -27.363 6.341 45.698 1.00 64.25 601 VAL A N 1
ATOM 4428 C CA . VAL A 1 601 ? -28.408 5.775 44.823 1.00 64.25 601 VAL A CA 1
ATOM 4429 C C . VAL A 1 601 ? -29.723 5.736 45.590 1.00 64.25 601 VAL A C 1
ATOM 4431 O O . VAL A 1 601 ? -29.753 5.300 46.739 1.00 64.25 601 VAL A O 1
ATOM 4434 N N . SER A 1 602 ? -30.817 6.168 44.963 1.00 72.94 602 SER A N 1
ATOM 4435 C CA . SER A 1 602 ? -32.167 6.100 45.528 1.00 72.94 602 SER A CA 1
ATOM 4436 C C . SER A 1 602 ? -33.132 5.363 44.593 1.00 72.94 602 SER A C 1
ATOM 4438 O O . SER A 1 602 ? -32.949 5.329 43.377 1.00 72.94 602 SER A O 1
ATOM 4440 N N . SER A 1 603 ? -34.145 4.718 45.171 1.00 73.62 603 SER A N 1
ATOM 4441 C CA . SER A 1 603 ? -35.241 4.063 44.448 1.00 73.62 603 SER A CA 1
ATOM 4442 C C . SER A 1 603 ? -36.508 4.175 45.285 1.00 73.62 603 SER A C 1
ATOM 4444 O O . SER A 1 603 ? -36.654 3.470 46.287 1.00 73.62 603 SER A O 1
ATOM 4446 N N . GLY A 1 604 ? -37.425 5.048 44.867 1.00 79.25 604 GLY A N 1
ATOM 4447 C CA . GLY A 1 604 ? -38.533 5.466 45.722 1.00 79.25 604 GLY A CA 1
ATOM 4448 C C . GLY A 1 604 ? -37.984 6.131 46.984 1.00 79.25 604 GLY A C 1
ATOM 4449 O O . GLY A 1 604 ? -37.123 7.003 46.890 1.00 79.25 604 GLY A O 1
ATOM 4450 N N . ASP A 1 605 ? -38.428 5.664 48.149 1.00 81.19 605 ASP A N 1
ATOM 4451 C CA . ASP A 1 605 ? -38.017 6.210 49.448 1.00 81.19 605 ASP A CA 1
ATOM 4452 C C . ASP A 1 605 ? -36.775 5.530 50.050 1.00 81.19 605 ASP A C 1
ATOM 4454 O O . ASP A 1 605 ? -36.290 5.946 51.099 1.00 81.19 605 ASP A O 1
ATOM 4458 N N . ILE A 1 606 ? -36.245 4.485 49.404 1.00 85.31 606 ILE A N 1
ATOM 4459 C CA . ILE A 1 606 ? -35.040 3.780 49.858 1.00 85.31 606 ILE A CA 1
ATOM 4460 C C . ILE A 1 606 ? -33.810 4.516 49.321 1.00 85.31 606 ILE A C 1
ATOM 4462 O O . ILE A 1 606 ? -33.729 4.797 48.122 1.00 85.31 606 ILE A O 1
ATOM 4466 N N . ILE A 1 607 ? -32.836 4.783 50.191 1.00 86.44 607 ILE A N 1
ATOM 4467 C CA . ILE A 1 607 ? -31.599 5.512 49.874 1.00 86.44 607 ILE A CA 1
ATOM 4468 C C . ILE A 1 607 ? -30.402 4.659 50.296 1.00 86.44 607 ILE A C 1
ATOM 4470 O O . ILE A 1 607 ? -30.401 4.112 51.393 1.00 86.44 607 ILE A O 1
ATOM 4474 N N . PHE A 1 608 ? -29.371 4.556 49.461 1.00 84.06 608 PHE A N 1
ATOM 4475 C CA . PHE A 1 608 ? -28.072 4.018 49.860 1.00 84.06 608 PHE A CA 1
ATOM 4476 C C . PHE A 1 608 ? -27.047 5.147 49.932 1.00 84.06 608 PHE A C 1
ATOM 4478 O O . PHE A 1 608 ? -26.736 5.749 48.905 1.00 84.06 608 PHE A O 1
ATOM 4485 N N . GLU A 1 609 ? -26.537 5.406 51.137 1.00 80.06 609 GLU A N 1
ATOM 4486 C CA . GLU A 1 609 ? -25.495 6.399 51.411 1.00 80.06 609 GLU A CA 1
ATOM 4487 C C . GLU A 1 609 ? -24.572 5.934 52.541 1.00 80.06 609 GLU A C 1
ATOM 4489 O O . GLU A 1 609 ? -25.019 5.290 53.485 1.00 80.06 609 GLU A O 1
ATOM 4494 N N . ASN A 1 610 ? -23.272 6.241 52.467 1.00 76.19 610 ASN A N 1
ATOM 4495 C CA . ASN A 1 610 ? -22.301 5.959 53.541 1.00 76.19 610 ASN A CA 1
ATOM 4496 C C . ASN A 1 610 ? -22.310 4.499 54.058 1.00 76.19 610 ASN A C 1
ATOM 4498 O O . ASN A 1 610 ? -22.218 4.251 55.261 1.00 76.19 610 ASN A O 1
ATOM 4502 N N . MET A 1 611 ? -22.444 3.518 53.156 1.00 80.12 611 MET A N 1
ATOM 4503 C CA . MET A 1 611 ? -22.614 2.089 53.484 1.00 80.12 611 MET A CA 1
ATOM 4504 C C . MET A 1 611 ? -23.836 1.766 54.358 1.00 80.12 611 MET A C 1
ATOM 4506 O O . MET A 1 611 ? -23.866 0.753 55.057 1.00 80.12 611 MET A O 1
ATOM 4510 N N . GLN A 1 612 ? -24.867 2.599 54.304 1.00 86.25 612 GLN A N 1
ATOM 4511 C CA . GLN A 1 612 ? -26.147 2.382 54.959 1.00 86.25 612 GLN A CA 1
ATOM 4512 C C . GLN A 1 612 ? -27.254 2.389 53.913 1.00 86.25 612 GLN A C 1
ATOM 4514 O O . GLN A 1 612 ? -27.325 3.282 53.071 1.00 86.25 612 GLN A O 1
ATOM 4519 N N . ILE A 1 613 ? -28.148 1.407 53.988 1.00 90.12 613 ILE A N 1
ATOM 4520 C CA . ILE A 1 613 ? -29.452 1.505 53.338 1.00 90.12 613 ILE A CA 1
ATOM 4521 C C . ILE A 1 613 ? -30.370 2.215 54.327 1.00 90.12 613 ILE A C 1
ATOM 4523 O O . ILE A 1 613 ? -30.712 1.634 55.357 1.00 90.12 613 ILE A O 1
ATOM 4527 N N . ARG A 1 614 ? -30.767 3.446 54.016 1.00 89.38 614 ARG A N 1
ATOM 4528 C CA . ARG A 1 614 ? -31.811 4.179 54.729 1.00 89.38 614 ARG A CA 1
ATOM 4529 C C . ARG A 1 614 ? -33.183 3.832 54.167 1.00 89.38 614 ARG A C 1
ATOM 4531 O O . ARG A 1 614 ? -33.407 3.880 52.957 1.00 89.38 614 ARG A O 1
ATOM 4538 N N . ASN A 1 615 ? -34.093 3.500 55.068 1.00 91.44 615 ASN A N 1
ATOM 4539 C CA . ASN A 1 615 ? -35.461 3.082 54.811 1.00 91.44 615 ASN A CA 1
ATOM 4540 C C . ASN A 1 615 ? -36.418 3.887 55.713 1.00 91.44 615 ASN A C 1
ATOM 4542 O O . ASN A 1 615 ? -37.008 3.344 56.650 1.00 91.44 615 ASN A O 1
ATOM 4546 N N . PRO A 1 616 ? -36.568 5.198 55.454 1.00 85.88 616 PRO A N 1
ATOM 4547 C CA . PRO A 1 616 ? -37.285 6.127 56.330 1.00 85.88 616 PRO A CA 1
ATOM 4548 C C . PRO A 1 616 ? -38.767 5.776 56.527 1.00 85.88 616 PRO A C 1
ATOM 4550 O O . PRO A 1 616 ? -39.359 6.161 57.532 1.00 85.88 616 PRO A O 1
ATOM 4553 N N . ASN A 1 617 ? -39.359 5.027 55.593 1.00 88.50 617 ASN A N 1
ATOM 4554 C CA . ASN A 1 617 ? -40.770 4.637 55.621 1.00 88.50 617 ASN A CA 1
ATOM 4555 C C . ASN A 1 617 ? -41.012 3.237 56.210 1.00 88.50 617 ASN A C 1
ATOM 4557 O O . ASN A 1 617 ? -42.132 2.733 56.137 1.00 88.50 617 ASN A O 1
ATOM 4561 N N . ASN A 1 618 ? -39.985 2.619 56.803 1.00 90.88 618 ASN A N 1
ATOM 4562 C CA . ASN A 1 618 ? -40.022 1.282 57.401 1.00 90.88 618 ASN A CA 1
ATOM 4563 C C . ASN A 1 618 ? -40.648 0.210 56.493 1.00 90.88 618 ASN A C 1
ATOM 4565 O O . ASN A 1 618 ? -41.460 -0.622 56.905 1.00 90.88 618 ASN A O 1
ATOM 4569 N N . GLU A 1 619 ? -40.313 0.256 55.210 1.00 90.75 619 GLU A N 1
ATOM 4570 C CA . GLU A 1 619 ? -40.820 -0.698 54.239 1.00 90.75 619 GLU A CA 1
ATOM 4571 C C . GLU A 1 619 ? -40.126 -2.054 54.389 1.00 90.75 619 GLU A C 1
ATOM 4573 O O . GLU A 1 619 ? -38.919 -2.110 54.592 1.00 90.75 619 GLU A O 1
ATOM 4578 N N . PHE A 1 620 ? -40.835 -3.171 54.219 1.00 92.00 620 PHE A N 1
ATOM 4579 C CA . PHE A 1 620 ? -40.165 -4.471 54.210 1.00 92.00 620 PHE A CA 1
ATOM 4580 C C . PHE A 1 620 ? -39.285 -4.633 52.959 1.00 92.00 620 PHE A C 1
ATOM 4582 O O . PHE A 1 620 ? -39.792 -4.828 51.850 1.00 92.00 620 PHE A O 1
ATOM 4589 N N . ILE A 1 621 ? -37.966 -4.598 53.151 1.00 91.88 621 ILE A N 1
ATOM 4590 C CA . ILE A 1 621 ? -36.953 -4.706 52.101 1.00 91.88 621 ILE A CA 1
ATOM 4591 C C . ILE A 1 621 ? -36.162 -6.010 52.213 1.00 91.88 621 ILE A C 1
ATOM 4593 O O . ILE A 1 621 ? -35.925 -6.546 53.297 1.00 91.88 621 ILE A O 1
ATOM 4597 N N . ARG A 1 622 ? -35.722 -6.529 51.064 1.00 92.25 622 ARG A N 1
ATOM 4598 C CA . ARG A 1 622 ? -34.824 -7.687 50.961 1.00 92.25 622 ARG A CA 1
ATOM 4599 C C . ARG A 1 622 ? -33.562 -7.291 50.224 1.00 92.25 622 ARG A C 1
ATOM 4601 O O . ARG A 1 622 ? -33.655 -6.757 49.124 1.00 92.25 622 ARG A O 1
ATOM 4608 N N . VAL A 1 623 ? -32.409 -7.622 50.786 1.00 91.06 623 VAL A N 1
ATOM 4609 C CA . VAL A 1 623 ? -31.113 -7.501 50.116 1.00 91.06 623 VAL A CA 1
ATOM 4610 C C . VAL A 1 623 ? -30.701 -8.884 49.635 1.00 91.06 623 VAL A C 1
ATOM 4612 O O . VAL A 1 623 ? -30.641 -9.834 50.419 1.00 91.06 623 VAL A O 1
ATOM 4615 N N . MET A 1 624 ? -30.441 -8.999 48.342 1.00 85.19 624 MET A N 1
ATOM 4616 C CA . MET A 1 624 ? -30.085 -10.239 47.664 1.00 85.19 624 MET A CA 1
ATOM 4617 C C . MET A 1 624 ? -28.694 -10.118 47.051 1.00 85.19 624 MET A C 1
ATOM 4619 O O . MET A 1 624 ? -28.315 -9.033 46.613 1.00 85.19 624 MET A O 1
ATOM 4623 N N . ASP A 1 625 ? -27.949 -11.217 47.000 1.00 79.94 625 ASP A N 1
ATOM 4624 C CA . ASP A 1 625 ? -26.733 -11.297 46.188 1.00 79.94 625 ASP A CA 1
ATOM 4625 C C . ASP A 1 625 ? -27.066 -11.508 44.696 1.00 79.94 625 ASP A C 1
ATOM 4627 O O . ASP A 1 625 ? -28.227 -11.653 44.300 1.00 79.94 625 ASP A O 1
ATOM 4631 N N . MET A 1 626 ? -26.038 -11.547 43.845 1.00 70.75 626 MET A N 1
ATOM 4632 C CA . MET A 1 626 ? -26.197 -11.787 42.404 1.00 70.75 626 MET A CA 1
ATOM 4633 C C . MET A 1 626 ? -26.773 -13.161 42.039 1.00 70.75 626 MET A C 1
ATOM 4635 O O . MET A 1 626 ? -27.263 -13.325 40.924 1.00 70.75 626 MET A O 1
ATOM 4639 N N . SER A 1 627 ? -26.730 -14.138 42.948 1.00 59.19 627 SER A N 1
ATOM 4640 C CA . SER A 1 627 ? -27.333 -15.460 42.734 1.00 59.19 627 SER A CA 1
ATOM 4641 C C . SER A 1 627 ? -28.821 -15.476 43.105 1.00 59.19 627 SER A C 1
ATOM 4643 O O . SER A 1 627 ? -29.471 -16.516 43.016 1.00 59.19 627 SER A O 1
ATOM 4645 N N . GLY A 1 628 ? -29.374 -14.338 43.546 1.00 62.25 628 GLY A N 1
ATOM 4646 C CA . GLY A 1 628 ? -30.758 -14.212 44.000 1.00 62.25 628 GLY A CA 1
ATOM 4647 C C . GLY A 1 628 ? -30.989 -14.729 45.421 1.00 62.25 628 GLY A C 1
ATOM 4648 O O . GLY A 1 628 ? -32.138 -14.814 45.861 1.00 62.25 628 GLY A O 1
ATOM 4649 N N . ARG A 1 629 ? -29.927 -15.065 46.166 1.00 70.81 629 ARG A N 1
ATOM 4650 C CA . ARG A 1 629 ? -30.044 -15.494 47.562 1.00 70.81 629 ARG A CA 1
ATOM 4651 C C . ARG A 1 629 ? -30.295 -14.278 48.444 1.00 70.81 629 ARG A C 1
ATOM 4653 O O . ARG A 1 629 ? -29.574 -13.289 48.373 1.00 70.81 629 ARG A O 1
ATOM 4660 N N . ILE A 1 630 ? -31.291 -14.374 49.324 1.00 85.25 630 ILE A N 1
ATOM 4661 C CA . ILE A 1 630 ? -31.571 -13.343 50.330 1.00 85.25 630 ILE A CA 1
ATOM 4662 C C . ILE A 1 630 ? -30.472 -13.385 51.398 1.00 85.25 630 ILE A C 1
ATOM 4664 O O . ILE A 1 630 ? -30.281 -14.407 52.057 1.00 85.25 630 ILE A O 1
ATOM 4668 N N . ILE A 1 631 ? -29.766 -12.268 51.557 1.00 88.38 631 ILE A N 1
ATOM 4669 C CA . ILE A 1 631 ? -28.686 -12.092 52.535 1.00 88.38 631 ILE A CA 1
ATOM 4670 C C . ILE A 1 631 ? -29.230 -11.484 53.825 1.00 88.38 631 ILE A C 1
ATOM 4672 O O . ILE A 1 631 ? -28.902 -11.939 54.915 1.00 88.38 631 ILE A O 1
ATOM 4676 N N . VAL A 1 632 ? -30.104 -10.485 53.700 1.00 90.69 632 VAL A N 1
ATOM 4677 C CA . VAL A 1 632 ? -30.801 -9.868 54.831 1.00 90.69 632 VAL A CA 1
ATOM 4678 C C . VAL A 1 632 ? -32.192 -9.413 54.398 1.00 90.69 632 VAL A C 1
ATOM 4680 O O . VAL A 1 632 ? -32.435 -9.106 53.230 1.00 90.69 632 VAL A O 1
ATOM 4683 N N . SER A 1 633 ? -33.137 -9.401 55.328 1.00 92.19 633 SER A N 1
ATOM 4684 C CA . SER A 1 633 ? -34.442 -8.761 55.160 1.00 92.19 633 SER A CA 1
ATOM 4685 C C . SER A 1 633 ? -34.729 -7.930 56.400 1.00 92.19 633 SER A C 1
ATOM 4687 O O . SER A 1 633 ? -34.411 -8.361 57.506 1.00 92.19 633 SER A O 1
ATOM 4689 N N . SER A 1 634 ? -35.270 -6.734 56.209 1.00 91.69 634 SER A N 1
ATOM 4690 C CA . SER A 1 634 ? -35.478 -5.762 57.282 1.00 91.69 634 SER A CA 1
ATOM 4691 C C . SER A 1 634 ? -36.602 -4.812 56.896 1.00 91.69 634 SER A C 1
ATOM 4693 O O . SER A 1 634 ? -36.796 -4.536 55.718 1.00 91.69 634 SER A O 1
ATOM 4695 N N . ASP A 1 635 ? -37.319 -4.291 57.880 1.00 93.19 635 ASP A N 1
ATOM 4696 C CA . ASP A 1 635 ? -38.193 -3.122 57.762 1.00 93.19 635 ASP A CA 1
ATOM 4697 C C . ASP A 1 635 ? -37.548 -1.864 58.370 1.00 93.19 635 ASP A C 1
ATOM 4699 O O . ASP A 1 635 ? -38.209 -0.856 58.568 1.00 93.19 635 ASP A O 1
ATOM 4703 N N . LYS A 1 636 ? -36.248 -1.918 58.670 1.00 93.25 636 LYS A N 1
ATOM 4704 C CA . LYS A 1 636 ? -35.428 -0.822 59.208 1.00 93.25 636 LYS A CA 1
ATOM 4705 C C . LYS A 1 636 ? -34.205 -0.578 58.334 1.00 93.25 636 LYS A C 1
ATOM 4707 O O . LYS A 1 636 ? -33.881 -1.411 57.482 1.00 93.25 636 LYS A O 1
ATOM 4712 N N . ASP A 1 637 ? -33.494 0.508 58.620 1.00 92.06 637 ASP A N 1
ATOM 4713 C CA . ASP A 1 637 ? -32.173 0.792 58.061 1.00 92.06 637 ASP A CA 1
ATOM 4714 C C . ASP A 1 637 ? -31.227 -0.411 58.202 1.00 92.06 637 ASP A C 1
ATOM 4716 O O . ASP A 1 637 ? -31.234 -1.130 59.207 1.00 92.06 637 ASP A O 1
ATOM 4720 N N . ILE A 1 638 ? -30.399 -0.633 57.182 1.00 92.12 638 ILE A N 1
ATOM 4721 C CA . ILE A 1 638 ? -29.449 -1.747 57.133 1.00 92.12 638 ILE A CA 1
ATOM 4722 C C . ILE A 1 638 ? -28.039 -1.179 57.041 1.00 92.12 638 ILE A C 1
ATOM 4724 O O . ILE A 1 638 ? -27.676 -0.546 56.049 1.00 92.12 638 ILE A O 1
ATOM 4728 N N . ASN A 1 639 ? -27.219 -1.466 58.053 1.00 89.62 639 ASN A N 1
ATOM 4729 C CA . ASN A 1 639 ? -25.788 -1.208 57.980 1.00 89.62 639 ASN A CA 1
ATOM 4730 C C . ASN A 1 639 ? -25.121 -2.259 57.087 1.00 89.62 639 ASN A C 1
ATOM 4732 O O . ASN A 1 639 ? -25.132 -3.448 57.406 1.00 89.62 639 ASN A O 1
ATOM 4736 N N . MET A 1 640 ? -24.521 -1.811 55.992 1.00 82.00 640 MET A N 1
ATOM 4737 C CA . MET A 1 640 ? -23.840 -2.672 55.035 1.00 82.00 640 MET A CA 1
ATOM 4738 C C . MET A 1 640 ? -22.332 -2.772 55.264 1.00 82.00 640 MET A C 1
ATOM 4740 O O . MET A 1 640 ? -21.652 -3.470 54.520 1.00 82.00 640 MET A O 1
ATOM 4744 N N . SER A 1 641 ? -21.792 -2.142 56.312 1.00 77.56 641 SER A N 1
ATOM 4745 C CA . SER A 1 641 ? -20.347 -2.107 56.564 1.00 77.56 641 SER A CA 1
ATOM 4746 C C . SER A 1 641 ? -19.701 -3.460 56.865 1.00 77.56 641 SER A C 1
ATOM 4748 O O . SER A 1 641 ? -18.481 -3.574 56.840 1.00 77.56 641 SER A O 1
ATOM 4750 N N . THR A 1 642 ? -20.499 -4.468 57.213 1.00 77.25 642 THR A N 1
ATOM 4751 C CA . THR A 1 642 ? -20.046 -5.828 57.541 1.00 77.25 642 THR A CA 1
ATOM 4752 C C . THR A 1 642 ? -20.298 -6.829 56.414 1.00 77.25 642 THR A C 1
ATOM 4754 O O . THR A 1 642 ? -20.008 -8.015 56.569 1.00 77.25 642 THR A O 1
ATOM 4757 N N . PHE A 1 643 ? -20.867 -6.380 55.294 1.00 80.31 643 PHE A N 1
ATOM 4758 C CA . PHE A 1 643 ? -21.185 -7.236 54.159 1.00 80.31 643 PHE A CA 1
ATOM 4759 C C . PHE A 1 643 ? -19.933 -7.468 53.317 1.00 80.31 643 PHE A C 1
ATOM 4761 O O . PHE A 1 643 ? -19.076 -6.597 53.189 1.00 80.31 643 PHE A O 1
ATOM 4768 N N . ASN A 1 644 ? -19.835 -8.652 52.711 1.00 75.62 644 ASN A N 1
ATOM 4769 C CA . ASN A 1 644 ? -18.737 -8.955 51.799 1.00 75.62 644 ASN A CA 1
ATOM 4770 C C . ASN A 1 644 ? -18.790 -8.043 50.566 1.00 75.62 644 ASN A C 1
ATOM 4772 O O . ASN A 1 644 ? -19.863 -7.619 50.128 1.00 75.62 644 ASN A O 1
ATOM 4776 N N . ARG A 1 645 ? -17.633 -7.807 49.947 1.00 74.56 645 ARG A N 1
ATOM 4777 C CA . ARG A 1 645 ? -17.566 -7.121 48.653 1.00 74.56 645 ARG A CA 1
ATOM 4778 C C . ARG A 1 645 ? -18.399 -7.868 47.613 1.00 74.56 645 ARG A C 1
ATOM 4780 O O . ARG A 1 645 ? -18.337 -9.094 47.532 1.00 74.56 645 ARG A O 1
ATOM 4787 N N . GLY A 1 646 ? -19.170 -7.136 46.817 1.00 67.06 646 GLY A N 1
ATOM 4788 C CA . GLY A 1 646 ? -20.068 -7.726 45.830 1.00 67.06 646 GLY A CA 1
ATOM 4789 C C . GLY A 1 646 ? -21.197 -6.800 45.398 1.00 67.06 646 GLY A C 1
ATOM 4790 O O . GLY A 1 646 ? -21.363 -5.697 45.917 1.00 67.06 646 GLY A O 1
ATOM 4791 N N . ILE A 1 647 ? -21.975 -7.259 44.420 1.00 77.50 647 ILE A N 1
ATOM 4792 C CA . ILE A 1 647 ? -23.176 -6.569 43.947 1.00 77.50 647 ILE A CA 1
ATOM 4793 C C . ILE A 1 647 ? -24.383 -7.103 44.712 1.00 77.50 647 ILE A C 1
ATOM 4795 O O . ILE A 1 647 ? -24.569 -8.318 44.817 1.00 77.50 647 ILE A O 1
ATOM 4799 N N . TYR A 1 648 ? -25.225 -6.184 45.175 1.00 81.44 648 TYR A N 1
ATOM 4800 C CA . TYR A 1 648 ? -26.454 -6.495 45.885 1.00 81.44 648 TYR A CA 1
ATOM 4801 C C . TYR A 1 648 ? -27.665 -5.865 45.203 1.00 81.44 648 TYR A C 1
ATOM 4803 O O . TYR A 1 648 ? -27.600 -4.759 44.662 1.00 81.44 648 TYR A O 1
ATOM 4811 N N . ILE A 1 649 ? -28.783 -6.583 45.253 1.00 83.38 649 ILE A N 1
ATOM 4812 C CA . ILE A 1 649 ? -30.091 -6.126 44.792 1.00 83.38 649 ILE A CA 1
ATOM 4813 C C . ILE A 1 649 ? -30.974 -5.924 46.016 1.00 83.38 649 ILE A C 1
ATOM 4815 O O . ILE A 1 649 ? -31.268 -6.871 46.742 1.00 83.38 649 ILE A O 1
ATOM 4819 N N . ILE A 1 650 ? -31.428 -4.697 46.222 1.00 88.75 650 ILE A N 1
ATOM 4820 C CA . ILE A 1 650 ? -32.380 -4.337 47.265 1.00 88.75 650 ILE A CA 1
ATOM 4821 C C . ILE A 1 650 ? -33.753 -4.281 46.613 1.00 88.75 650 ILE A C 1
ATOM 4823 O O . ILE A 1 650 ? -33.958 -3.545 45.650 1.00 88.75 650 ILE A O 1
ATOM 4827 N N . ARG A 1 651 ? -34.699 -5.072 47.107 1.00 84.31 651 ARG A N 1
ATOM 4828 C CA . ARG A 1 651 ? -36.078 -5.088 46.618 1.00 84.31 651 ARG A CA 1
ATOM 4829 C C . ARG A 1 651 ? -37.024 -4.735 47.748 1.00 84.31 651 ARG A C 1
ATOM 4831 O O . ARG A 1 651 ? -37.039 -5.416 48.773 1.00 84.31 651 ARG A O 1
ATOM 4838 N N . GLY A 1 652 ? -37.840 -3.726 47.496 1.00 83.94 652 GLY A N 1
ATOM 4839 C CA . GLY A 1 652 ? -38.953 -3.323 48.332 1.00 83.94 652 GLY A CA 1
ATOM 4840 C C . GLY A 1 652 ? -40.244 -3.179 47.517 1.00 83.94 652 GLY A C 1
ATOM 4841 O O . GLY A 1 652 ? -40.266 -3.397 46.304 1.00 83.94 652 GLY A O 1
ATOM 4842 N N . LYS A 1 653 ? -41.330 -2.817 48.194 1.00 80.38 653 LYS A N 1
ATOM 4843 C CA . LYS A 1 653 ? -42.583 -2.340 47.601 1.00 80.38 653 LYS A CA 1
ATOM 4844 C C . LYS A 1 653 ? -42.379 -1.074 46.750 1.00 80.38 653 LYS A C 1
ATOM 4846 O O . LYS A 1 653 ? -43.027 -0.962 45.713 1.00 80.38 653 LYS A O 1
ATOM 4851 N N . SER A 1 654 ? -41.492 -0.162 47.153 1.00 68.50 654 SER A N 1
ATOM 4852 C CA . SER A 1 654 ? -41.248 1.123 46.475 1.00 68.50 654 SER A CA 1
ATOM 4853 C C . SER A 1 654 ? -40.314 1.028 45.265 1.00 68.50 654 SER A C 1
ATOM 4855 O O . SER A 1 654 ? -40.206 1.979 44.494 1.00 68.50 654 SER A O 1
ATOM 4857 N N . GLY A 1 655 ? -39.651 -0.114 45.060 1.00 75.81 655 GLY A N 1
ATOM 4858 C CA . GLY A 1 655 ? -38.829 -0.348 43.875 1.00 75.81 655 GLY A CA 1
ATOM 4859 C C . GLY A 1 655 ? -37.697 -1.349 44.079 1.00 75.81 655 GLY A C 1
ATOM 4860 O O . GLY A 1 655 ? -37.632 -2.079 45.072 1.00 75.81 655 GLY A O 1
ATOM 4861 N N . VAL A 1 656 ? -36.802 -1.393 43.092 1.00 77.75 656 VAL A N 1
ATOM 4862 C CA . VAL A 1 656 ? -35.608 -2.241 43.090 1.00 77.75 656 VAL A CA 1
ATOM 4863 C C . VAL A 1 656 ? -34.383 -1.362 42.880 1.00 77.75 656 VAL A C 1
ATOM 4865 O O . VAL A 1 656 ? -34.312 -0.620 41.905 1.00 77.75 656 VAL A O 1
ATOM 4868 N N . MET A 1 657 ? -33.402 -1.490 43.767 1.00 79.50 657 MET A N 1
ATOM 4869 C CA . MET A 1 657 ? -32.132 -0.774 43.717 1.00 79.50 657 MET A CA 1
ATOM 4870 C C . MET A 1 657 ? -30.978 -1.769 43.575 1.00 79.50 657 MET A C 1
ATOM 4872 O O . MET A 1 657 ? -30.970 -2.817 44.219 1.00 79.50 657 MET A O 1
ATOM 4876 N N . LYS A 1 658 ? -29.986 -1.436 42.748 1.00 79.38 658 LYS A N 1
ATOM 4877 C CA . LYS A 1 658 ? -28.730 -2.184 42.622 1.00 79.38 658 LYS A CA 1
ATOM 4878 C C . LYS A 1 658 ? -27.607 -1.361 43.241 1.00 79.38 658 LYS A C 1
ATOM 4880 O O . LYS A 1 658 ? -27.449 -0.195 42.893 1.00 79.38 658 LYS A O 1
ATOM 4885 N N . ILE A 1 659 ? -26.818 -1.977 44.113 1.00 75.19 659 ILE A N 1
ATOM 4886 C CA . ILE A 1 659 ? -25.642 -1.359 44.736 1.00 75.19 659 ILE A CA 1
ATOM 4887 C C . ILE A 1 659 ? -24.430 -2.281 44.590 1.00 75.19 659 ILE A C 1
ATOM 4889 O O . ILE A 1 659 ? -24.574 -3.496 44.444 1.00 75.19 659 ILE A O 1
ATOM 4893 N N . ALA A 1 660 ? -23.231 -1.711 44.635 1.00 72.56 660 ALA A N 1
ATOM 4894 C CA . ALA A 1 660 ? -21.980 -2.460 44.638 1.00 72.56 660 ALA A CA 1
ATOM 4895 C C . ALA A 1 660 ? -21.157 -2.056 45.863 1.00 72.56 660 ALA A C 1
ATOM 4897 O O . ALA A 1 660 ? -20.863 -0.877 46.042 1.00 72.56 660 ALA A O 1
ATOM 4898 N N . LEU A 1 661 ? -20.788 -3.029 46.696 1.00 64.62 661 LEU A N 1
ATOM 4899 C CA . LEU A 1 661 ? -19.879 -2.842 47.825 1.00 64.62 661 LEU A CA 1
ATOM 4900 C C . LEU A 1 661 ? -18.473 -3.250 47.396 1.00 64.62 661 LEU A C 1
ATOM 4902 O O . LEU A 1 661 ? -18.247 -4.402 47.024 1.00 64.62 661 LEU A O 1
ATOM 4906 N N . THR A 1 662 ? -17.531 -2.311 47.432 1.00 59.56 662 THR A N 1
ATOM 4907 C CA . THR A 1 662 ? -16.145 -2.545 46.991 1.00 59.56 662 THR A CA 1
ATOM 4908 C C . THR A 1 662 ? -15.094 -2.285 48.066 1.00 59.56 662 THR A C 1
ATOM 4910 O O . THR A 1 662 ? -13.917 -2.567 47.830 1.00 59.56 662 THR A O 1
ATOM 4913 N N . ARG A 1 663 ? -15.501 -1.824 49.257 1.00 49.38 663 ARG A N 1
ATOM 4914 C CA . ARG A 1 663 ? -14.639 -1.721 50.439 1.00 49.38 663 ARG A CA 1
ATOM 4915 C C . ARG A 1 663 ? -14.772 -2.927 51.342 1.00 49.38 663 ARG A C 1
ATOM 4917 O O . ARG A 1 663 ? -15.912 -3.367 51.568 1.00 49.38 663 ARG A O 1
#

pLDDT: mean 70.03, std 23.28, range [21.89, 98.5]

Radius of gyration: 46.7 Å; Cα contacts (8 Å, |Δi|>4): 1449; chains: 1; bounding box: 101×66×141 Å

Sequence (663 aa):
MEKSFTKLITVVFVILISIPGLLLSQVEVTLFHETFNGLTTSNTTGNALTGGNTDETGYVVGGGGSTMICSEDGTMNLTGGRFATKNLDLSGNNVKLYVTYKLIGGTTKKFQIDIDKTGTSGMGGILNEAGSSSPTTFTTKVFAITGGTATSYIHFRTESAHTIVLDEIKITHEVASLTPLVELTSGVNPAPAMETLEMDPVVYTYTAVANDANVLYNWYTDNTYTTLTAAPAGLSIAKNTEAKTVTISGTPTIVGTYYYKISINEENGNAIEGSVVVDAYVTPAPEIELTSGNNNQQVKAGSPITNVVYSLTYADGAEVTGLPNGLTGVYNSGTYTISGTVNESVTPGTFTYTITADPLSGYSGSNVTIGGNIIVKSVTAKAILYLTADVTPSTQDTKLYPLLNENTNYVVTVKQASGLAPAISFYDSYDLVVLNEIVGGTNAEAVALKNINKPILNLKSFVYNSGRWGWGTADNGLANNGTVTVAQPTHPVFSGITLNGGTLDLLTGAAAKGIQPADASIGGITVATAPKSDSNHAIAIHDVPGNVRGETITAKYILIAMANDSYDKMTNDALTLFNNAVSYLLTGSQFVPVYTTTENVSSGDIIFENMQIRNPNNEFIRVMDMSGRIIVSSDKDINMSTFNRGIYIIRGKSGVMKIALTR

Secondary structure (DSSP, 8-state):
-----------------PPTT-----EEEEEEEEE-TT------S-----TT---TT-EEE-SSS-EEEE-TTSPEEEES-EEEE-S----SSSEEEEEEEEEES----EEEEEEESSS---S--SEEEEGGGS-SS-EEEEEEE-S--TT-EEEEEE-TT-EEEEEEEEEEEEE----------PPP---S-----PPPP----------S---------------PPPPPTTEEEEEETTTTEEEEEE---S-EEEEEEEE---TT--EEEEEEEE----PPPPEEEEEES-SEEEEETTSBPPPEEEEEESEEEEEEESPPTTEEEEEETTEEEEEEB--TTSPSEEEEEEEEEEEPTT--PPPEEEEEEEEEEPTTPEEEEEEESSSS--TT-SSHHHHHHS-TTEEEEEEEPPSSPPPGGGGGG-SEEEE-TTS-TT-HHHHHGGG--S-EEE-S---SSTTS--SS-B----TT--EEE-S-TTSGGGTTPPPBTTEEE-BSS--SS-B--EE--STT------BBTTSTTEESEEEE-HHHH-TT--S-EEEE-B-GGGGGGB-HHHHHHHHHHHHHHHHPPPP-------SEEEETTEEEETTEEE-TT---EEEEETTS-EEEEESS-EE-TTSPSEEEEEE-SS-EEEEEE--

Solvent-accessible surface area (backbone atoms only — not comparable to full-atom values): 38212 Å² total; per-residue (Å²): 140,88,75,87,76,79,80,73,82,75,80,81,85,79,91,75,86,83,65,97,86,71,76,90,67,70,45,74,45,76,78,43,73,49,67,38,76,67,51,84,70,88,82,84,77,89,75,82,60,66,82,82,72,68,54,100,82,38,46,43,65,50,59,77,98,46,52,77,46,51,39,96,83,6,33,41,33,38,28,24,28,36,46,34,46,56,84,42,70,46,50,69,72,59,30,35,40,38,40,26,29,22,40,60,74,97,36,80,40,40,44,34,33,33,74,47,77,82,83,77,97,72,94,78,40,92,38,78,41,47,32,79,74,50,46,75,52,83,42,75,48,78,40,79,50,81,85,46,33,65,72,20,30,48,36,41,37,25,39,72,88,27,35,40,36,40,47,36,43,36,30,30,37,46,44,82,76,79,80,85,87,80,86,82,81,79,73,84,86,73,84,93,70,96,66,84,77,70,59,76,67,52,72,54,71,87,77,89,81,86,79,93,82,87,85,85,87,74,88,74,95,72,94,66,83,84,67,79,73,84,61,59,68,48,41,45,77,49,78,39,83,88,72,61,28,58,34,56,42,62,57,71,75,68,77,46,78,45,78,50,63,51,64,48,86,48,104,81,70,59,62,54,77,53,72,50,78,42,76,75,79,85,39,67,42,29,47,82,43,83,75,46,67,55,59,68,42,80,36,37,21,60,34,63,60,75,50,29,33,29,42,39,45,53,35,75,46,58,50,71,45,51,68,56,63,51,49,49,70,47,67,56,95,43,33,39,37,37,41,48,35,32,35,62,84,51,77,54,45,77,29,60,26,40,37,41,30,39,33,23,89,96,37,77,25,60,71,35,74,52,69,35,33,44,34,31,17,33,70,81,36,42,33,32,38,40,34,24,68,38,78,56,81,59,88,41,43,70,40,62,56,49,61,49,58,69,35,38,56,32,46,66,44,68,36,45,61,41,85,59,52,75,63,74,72,70,53,68,81,39,59,33,38,37,39,42,33,70,34,57,74,76,32,37,27,70,46,50,56,62,77,48,66,49,19,35,46,32,18,51,57,42,45,91,62,93,70,42,75,86,56,53,53,35,51,86,38,38,33,80,35,27,49,28,32,51,72,44,68,83,43,71,36,44,62,97,54,85,63,62,96,50,25,44,60,36,33,75,55,72,29,72,29,16,38,20,23,20,25,62,81,53,92,87,64,73,48,56,37,20,30,47,80,85,54,95,62,30,32,28,28,42,55,46,58,13,64,80,65,32,91,86,23,74,34,36,33,36,38,47,16,40,37,49,79,26,34,66,34,50,26,73,56,33,53,47,32,52,54,29,42,53,48,39,49,70,72,48,74,88,83,78,71,78,72,76,62,77,56,74,46,72,33,70,73,36,35,35,42,89,56,26,40,43,33,86,81,48,53,67,30,36,35,19,41,85,86,67,48,76,76,49,71,43,45,55,62,42,79,46,81,82,52,74,65,44,54,36,39,38,41,43,91,65,39,70,43,79,50,56,43,76,112

Mean predicted aligned error: 20.9 Å

InterPro domains:
  IPR013783 Immunoglobulin-like fold [G3DSA:2.60.40.10] (188-280)
  IPR013783 Immunoglobulin-like fold [G3DSA:2.60.40.10] (285-377)

Foldseek 3Di:
DDDPDPPPPDPDDDDDDDDPDDDFDWDWDWQDKDFQAPDDDDDDDDDAPPPDDDDPQQKDKHDDDWDWDQDPRRKIKTAQIKIKHWQGFPDDFFKKKKWWKAWDDQDQWWKAKAKDDDDDDDDDGQDIDTSNPGHHDTDIDMGGDDPGGSGIMMMIGTHHPTMMITGMIIMIHTDGDPDDDDDDDPDDDDDDDDDPPWDPKPWDADDDDDDDPDDDDDPDPDDPQDDWDDDAPFKDWDADPVRRTITITGDHPDAAKAWTWRWDDDPVGDTDTDTDHRHDPQFEEKDKAWPDFDLEDEDEAQAKGDKTKIFIDQFPDKDKDQDAPQWDWDDDDRMIIIIGGHHLPTDFAKTKMKIWTDGHPVHPYDIDIDIGIYGYAHNQAFEEEEEAQDQDDDPLQPAQCCLQVRHRSYDYHYDHQDQAADDLVVCVNGQEYEAAQRRDQQRNNQLCVLPHQHEYEYQHADDDDPRGPPAAHKDQAAFAQFKWAWPFCVPQLNPPPDADVRMDGFFQGTFHGFQIFGFHPDDPDDARFGDGPPDPGTGQKGKDAQVSSHVPHRAIYIYRHGHSRGNNGGDPSNSSSSVSSVVCRNPNDRDDGDDDWPQFDDFQQWTRHPQKTAQPPLWWKFKAFPVRHTPDTGSGMDRRPPPDFGWIWIDTPRGIDITTRDD